Protein AF-0000000075861244 (afdb_homodimer)

Secondary structure (DSSP, 8-state):
--GGGGHHHHHHHHHHHHHHHHHHHHHHHH------------S----GGGS-HHHHHHHHHHHHHH-SPP---HHHHHHHHHHHHHHH-HHHHSB-BTTTS-TT-EEE-TTTSS-EEE--HHHHHHSBSS-TTTT--EEEEEEE--BGGGTT---HHHHHTSSEEEESSS---STT-HHHH-S--SEEE--HHHHHHHSGGGSS--HHHHHHGGGGTT-EEEE-TTSSTTHHHHHHHHHHHHHHTT---EEEEB-HHHHHHHHHHHHHTTPPSSPPPHHHHHHHHHHHHEEEEEEES---SSB-TTT--B--SBSS--PPPPTTS-HHHHHHHHHHHHHTTSSEEE-S--/--GGGGHHHHHHHHHHHHHHHHHHHHHHHH------------S----GGGS-HHHHHHHHHHHHHH-SPP---HHHHHHHHHHHHHHH-HHHHSB-BTTTS-TT-EEE-TTTSS-EEE--HHHHHHSBSS-TTTT--EEEEEEE--BGGGTT---HHHHHTSSEEEESSS---STT-HHHH-S--SEEE--HHHHHHHSGGGSS--HHHHHHGGGGTT-EEEE-TTSSTTHHHHHHHHHHHHHHTT---EEEEB-HHHHHHHHHHHHHTTPPSSPPPHHHHHHHHHHHHEEEEEEES---SSB-TTT--B--SBSS--PPPPTTS-HHHHHHHHHHHHHTTSSEEE-S--

Nearest PDB structures (foldseek):
  5bo7-assembly1_A  TM=9.183E-01  e=1.236E-29  Homo sapiens
  5bo6-assembly1_A  TM=9.224E-01  e=2.037E-29  Homo sapiens
  5bo9-assembly1_A  TM=9.259E-01  e=9.124E-29  Homo sapiens
  5bo8-assembly1_B  TM=9.223E-01  e=1.034E-28  Homo sapiens
  5bo9-assembly1_B  TM=9.201E-01  e=2.207E-27  Homo sapiens

Solvent-accessible surface area (backbone atoms only — not comparable to full-atom values): 38101 Å² total; per-residue (Å²): 143,79,75,77,74,64,65,67,61,56,56,56,54,53,56,59,54,48,57,55,47,53,58,54,50,59,65,60,57,72,69,64,68,73,69,74,63,71,75,67,79,63,81,78,63,65,75,76,72,79,52,62,66,71,54,51,57,55,46,50,54,50,47,62,64,58,66,54,85,84,56,79,29,66,67,56,26,51,53,52,32,49,52,48,35,72,67,34,34,45,55,72,29,38,46,43,17,37,79,82,45,42,68,71,39,76,46,51,20,54,73,73,66,70,53,70,43,72,35,40,68,74,58,35,68,66,35,30,77,60,56,89,44,55,86,52,78,41,60,34,27,24,38,38,48,53,13,19,70,33,55,87,14,46,26,4,67,66,45,54,66,38,78,37,27,38,39,54,54,70,66,83,37,64,95,80,34,32,55,26,63,12,66,68,43,46,31,32,28,45,53,50,64,52,36,45,71,75,40,59,40,46,62,55,57,44,42,71,62,55,59,64,46,58,71,36,47,65,14,36,36,39,26,59,29,40,35,45,81,74,23,35,64,42,39,48,26,51,47,26,50,40,67,58,40,89,56,61,51,41,67,40,36,45,20,38,68,26,51,51,33,45,51,54,52,39,41,74,74,67,44,75,90,69,60,75,45,71,66,55,53,50,48,54,47,42,46,56,40,20,73,37,36,36,39,34,23,76,59,83,60,58,42,39,82,86,79,54,46,83,42,46,56,24,59,79,44,64,64,80,73,70,81,72,41,60,52,64,62,54,46,52,51,52,51,49,35,28,70,51,14,44,34,45,72,50,84,63,70,91,142,78,77,76,74,65,65,67,62,57,56,56,53,54,56,58,54,49,57,55,48,53,58,54,49,59,65,60,56,74,68,60,69,73,70,73,63,72,76,66,80,63,79,77,65,64,75,76,70,77,51,62,67,72,54,52,57,54,47,50,52,50,46,61,65,58,66,54,85,83,56,78,28,67,67,53,26,53,53,50,32,50,53,49,35,71,68,35,34,46,55,72,30,38,47,43,17,37,79,80,47,43,69,72,39,73,45,51,20,55,73,73,65,69,55,70,44,72,35,40,68,74,60,36,68,65,37,31,77,62,56,90,45,55,87,53,77,41,59,32,28,27,40,37,48,53,13,19,71,32,54,88,12,46,27,4,66,66,45,55,66,35,80,37,28,37,38,54,54,69,65,85,38,63,93,79,34,34,55,25,64,13,67,69,44,46,30,32,28,44,54,52,65,52,38,44,72,75,40,60,41,45,62,55,60,45,44,71,61,54,59,65,47,59,70,37,47,66,14,36,34,40,24,59,28,40,34,44,82,74,24,35,63,43,40,47,26,51,46,26,48,39,65,56,39,90,56,62,50,40,68,39,35,44,20,38,68,25,53,51,34,45,51,54,53,39,42,74,73,66,45,74,92,68,60,76,45,70,65,56,52,49,48,54,46,42,46,56,39,22,74,37,38,36,39,35,23,76,59,86,59,56,44,40,82,85,79,55,46,81,42,47,56,25,59,77,44,66,64,80,74,71,81,71,40,62,52,64,63,55,46,52,51,51,51,49,35,28,69,52,15,45,33,44,72,50,84,64,71,90

Foldseek 3Di:
DPPDPPPVVVVVVVVVVVVVVVVVVVVPPDVCPVQPDPPDPDPVPPDPPVQPPVQLVVLVVLCVLQVDDFDADQVLQVVVLVVLCVQLVCQAFFFFACVVQPAQDWAAAQQVRPDIDGHHPVNSVQAHHDRPLHPFAAAEEEEEEFALLLAVQQCLVVRVVGPAYEYEALDDCDDPSNRRHHQEHAEYEHEQVCCVPPVVLLPPDLVVVLVSCVSHAQHEYEAQQRNDPSSVVSLVSNSVSNVVDPGNYRYTYTGSSSQVSVQVVVVVVVQDDARADPSLSVQSSCSNRYQAYEYHNQDCDQAQSPPGDGGARGSRHNDDDDPRDPSVSSVVVVSVCRSVNNYPYDRHHD/DPPPPPPVVVVVVVVVVVVVVVVVVVVPPDVCPVQPDPPDPDPPPPDPPVQPPVQLVVLVVLCVLQVDDFAADQVLQVVVLVVLCVQLVCLAFFFFACVVQPAQDWAAAQQVRPDIDGHHPVNSVQAHHDRPLHPFAAAEEEEEEFALLLAVQQCLVVQVVGPAYEYEALDDCDDPSNRRHHQEHAEYEHEQVCCVPPVVLLPPDLVVVLVSCVSHAQHEYEYQQRNDVSSVVSLVSNSVSNVVDVGNYRYIYTGSSSQVSVQVVVVVVPQDDARADPSLSVQSSCSNRYQAYEYHNQDCDQAQSPPGDGGARGSRHNDDDDPRDPSVSSVVVVSVCRSNNNYPYDRHHD

Structure (mmCIF, N/CA/C/O backbone):
data_AF-0000000075861244-model_v1
#
loop_
_entity.id
_entity.type
_entity.pdbx_description
1 polymer 'Alpha-2,8-sialyltransferase 8F-like'
#
loop_
_atom_site.group_PDB
_atom_site.id
_atom_site.type_symbol
_atom_site.label_atom_id
_atom_site.label_alt_id
_atom_site.label_comp_id
_atom_site.label_asym_id
_atom_site.label_entity_id
_atom_site.label_seq_id
_atom_site.pdbx_PDB_ins_code
_atom_site.Cartn_x
_atom_site.Cartn_y
_atom_site.Cartn_z
_atom_site.occupancy
_atom_site.B_iso_or_equiv
_atom_site.auth_seq_id
_atom_site.auth_comp_id
_atom_site.auth_asym_id
_atom_site.auth_atom_id
_atom_site.pdbx_PDB_model_num
ATOM 1 N N . MET A 1 1 ? 24.812 -3.09 -58.438 1 22.86 1 MET A N 1
ATOM 2 C CA . MET A 1 1 ? 23.391 -2.984 -58.156 1 22.86 1 MET A CA 1
ATOM 3 C C . MET A 1 1 ? 23.141 -2.82 -56.656 1 22.86 1 MET A C 1
ATOM 5 O O . MET A 1 1 ? 23.047 -3.809 -55.938 1 22.86 1 MET A O 1
ATOM 9 N N . GLY A 1 2 ? 23.797 -1.92 -55.938 1 27.52 2 GLY A N 1
ATOM 10 C CA . GLY A 1 2 ? 24.203 -1.68 -54.562 1 27.52 2 GLY A CA 1
ATOM 11 C C . GLY A 1 2 ? 23.109 -1.054 -53.719 1 27.52 2 GLY A C 1
ATOM 12 O O . GLY A 1 2 ? 23.266 -0.907 -52.5 1 27.52 2 GLY A O 1
ATOM 13 N N . ALA A 1 3 ? 22.156 -0.252 -54.219 1 30.7 3 ALA A N 1
ATOM 14 C CA . ALA A 1 3 ? 21.562 0.885 -53.5 1 30.7 3 ALA A CA 1
ATOM 15 C C . ALA A 1 3 ? 20.391 0.441 -52.625 1 30.7 3 ALA A C 1
ATOM 17 O O . ALA A 1 3 ? 19.688 1.274 -52.062 1 30.7 3 ALA A O 1
ATOM 18 N N . GLN A 1 4 ? 19.922 -0.752 -52.688 1 34.12 4 GLN A N 1
ATOM 19 C CA . GLN A 1 4 ? 18.531 -0.96 -52.281 1 34.12 4 GLN A CA 1
ATOM 20 C C . GLN A 1 4 ? 18.422 -0.972 -50.75 1 34.12 4 GLN A C 1
ATOM 22 O O . GLN A 1 4 ? 17.328 -1.201 -50.219 1 34.12 4 GLN A O 1
ATOM 27 N N . ASN A 1 5 ? 19.547 -0.921 -50.031 1 36.44 5 ASN A N 1
ATOM 28 C CA . ASN A 1 5 ? 19.406 -1.336 -48.656 1 36.44 5 ASN A CA 1
ATOM 29 C C . ASN A 1 5 ? 18.812 -0.223 -47.781 1 36.44 5 ASN A C 1
ATOM 31 O O . ASN A 1 5 ? 18.844 -0.302 -46.562 1 36.44 5 ASN A O 1
ATOM 35 N N . SER A 1 6 ? 18.562 1.011 -48.406 1 41.5 6 SER A N 1
ATOM 36 C CA . SER A 1 6 ? 18.391 2.146 -47.5 1 41.5 6 SER A CA 1
ATOM 37 C C . SER A 1 6 ? 16.984 2.166 -46.906 1 41.5 6 SER A C 1
ATOM 39 O O . SER A 1 6 ? 16.719 2.932 -46 1 41.5 6 SER A O 1
ATOM 41 N N . ASP A 1 7 ? 16.031 1.441 -47.562 1 42.25 7 ASP A N 1
ATOM 42 C CA . ASP A 1 7 ? 14.648 1.806 -47.25 1 42.25 7 ASP A CA 1
ATOM 43 C C . ASP A 1 7 ? 14.188 1.164 -45.938 1 42.25 7 ASP A C 1
ATOM 45 O O . ASP A 1 7 ? 13.117 1.495 -45.438 1 42.25 7 ASP A O 1
ATOM 49 N N . VAL A 1 8 ? 14.898 0.054 -45.562 1 45.5 8 VAL A N 1
ATOM 50 C CA . VAL A 1 8 ? 14.336 -0.701 -44.438 1 45.5 8 VAL A CA 1
ATOM 51 C C . VAL A 1 8 ? 14.57 0.054 -43.156 1 45.5 8 VAL A C 1
ATOM 53 O O . VAL A 1 8 ? 13.883 -0.185 -42.156 1 45.5 8 VAL A O 1
ATOM 56 N N . SER A 1 9 ? 15.617 0.979 -43.219 1 44.94 9 SER A N 1
ATOM 57 C CA . SER A 1 9 ? 15.961 1.619 -41.969 1 44.94 9 SER A CA 1
ATOM 58 C C . SER A 1 9 ? 14.898 2.625 -41.531 1 44.94 9 SER A C 1
ATOM 60 O O . SER A 1 9 ? 14.711 2.881 -40.344 1 44.94 9 SER A O 1
ATOM 62 N N . TRP A 1 10 ? 14.172 3.17 -42.562 1 45.12 10 TRP A N 1
ATOM 63 C CA . TRP A 1 10 ? 13.273 4.27 -42.219 1 45.12 10 TRP A CA 1
ATOM 64 C C . TRP A 1 10 ? 11.992 3.75 -41.594 1 45.12 10 TRP A C 1
ATOM 66 O O . TRP A 1 10 ? 11.367 4.438 -40.781 1 45.12 10 TRP A O 1
ATOM 76 N N . ILE A 1 11 ? 11.578 2.492 -41.938 1 44.25 11 ILE A N 1
ATOM 77 C CA . ILE A 1 11 ? 10.305 2.014 -41.438 1 44.25 11 ILE A CA 1
ATOM 78 C C . ILE A 1 11 ? 10.43 1.705 -39.938 1 44.25 11 ILE A C 1
ATOM 80 O O . ILE A 1 11 ? 9.484 1.925 -39.156 1 44.25 11 ILE A O 1
ATOM 84 N N . VAL A 1 12 ? 11.625 1.248 -39.531 1 45.59 12 VAL A N 1
ATOM 85 C CA . VAL A 1 12 ? 11.758 0.896 -38.125 1 45.59 12 VAL A CA 1
ATOM 86 C C . VAL A 1 12 ? 11.727 2.162 -37.281 1 45.59 12 VAL A C 1
ATOM 88 O O . VAL A 1 12 ? 11.18 2.16 -36.156 1 45.59 12 VAL A O 1
ATOM 91 N N . ILE A 1 13 ? 12.25 3.309 -37.812 1 43.75 13 ILE A N 1
ATOM 92 C CA . ILE A 1 13 ? 12.234 4.531 -37.031 1 43.75 13 ILE A CA 1
ATOM 93 C C . ILE A 1 13 ? 10.797 5.02 -36.844 1 43.75 13 ILE A C 1
ATOM 95 O O . ILE A 1 13 ? 10.398 5.441 -35.781 1 43.75 13 ILE A O 1
ATOM 99 N N . LEU A 1 14 ? 9.914 4.809 -37.875 1 41.72 14 LEU A N 1
ATOM 100 C CA . LEU A 1 14 ? 8.547 5.312 -37.75 1 41.72 14 LEU A CA 1
ATOM 101 C C . LEU A 1 14 ? 7.742 4.496 -36.75 1 41.72 14 LEU A C 1
ATOM 103 O O . LEU A 1 14 ? 6.93 5.043 -36 1 41.72 14 LEU A O 1
ATOM 107 N N . LEU A 1 15 ? 7.996 3.16 -36.656 1 41.03 15 LEU A N 1
ATOM 108 C CA . LEU A 1 15 ? 7.215 2.377 -35.688 1 41.03 15 LEU A CA 1
ATOM 109 C C . LEU A 1 15 ? 7.648 2.67 -34.25 1 41.03 15 LEU A C 1
ATOM 111 O O . LEU A 1 15 ? 6.824 2.676 -33.344 1 41.03 15 LEU A O 1
ATOM 115 N N . CYS A 1 16 ? 9.016 2.934 -34.031 1 40.69 16 CYS A N 1
ATOM 116 C CA . CYS A 1 16 ? 9.406 3.277 -32.656 1 40.69 16 CYS A CA 1
ATOM 117 C C . CYS A 1 16 ? 8.844 4.633 -32.281 1 40.69 16 CYS A C 1
ATOM 119 O O . CYS A 1 16 ? 8.57 4.875 -31.094 1 40.69 16 CYS A O 1
ATOM 121 N N . LEU A 1 17 ? 8.672 5.621 -33.219 1 41.72 17 LEU A N 1
ATOM 122 C CA . LEU A 1 17 ? 8.117 6.914 -32.844 1 41.72 17 LEU A CA 1
ATOM 123 C C . LEU A 1 17 ? 6.625 6.793 -32.562 1 41.72 17 LEU A C 1
ATOM 125 O O . LEU A 1 17 ? 6.078 7.594 -31.781 1 41.72 17 LEU A O 1
ATOM 129 N N . GLY A 1 18 ? 5.918 5.801 -33.188 1 38.47 18 GLY A N 1
ATOM 130 C CA . GLY A 1 18 ? 4.496 5.66 -32.906 1 38.47 18 GLY A CA 1
ATOM 131 C C . GLY A 1 18 ? 4.215 5.168 -31.484 1 38.47 18 GLY A C 1
ATOM 132 O O . GLY A 1 18 ? 3.207 5.547 -30.875 1 38.47 18 GLY A O 1
ATOM 133 N N . SER A 1 19 ? 5.023 4.18 -31.016 1 38.56 19 SER A N 1
ATOM 134 C CA . SER A 1 19 ? 4.727 3.693 -29.672 1 38.56 19 SER A CA 1
ATOM 135 C C . SER A 1 19 ? 5.004 4.766 -28.625 1 38.56 19 SER A C 1
ATOM 137 O O . SER A 1 19 ? 4.387 4.773 -27.562 1 38.56 19 SER A O 1
ATOM 139 N N . LEU A 1 20 ? 6.031 5.652 -28.891 1 38.78 20 LEU A N 1
ATOM 140 C CA . LEU A 1 20 ? 6.238 6.727 -27.922 1 38.78 20 LEU A CA 1
ATOM 141 C C . LEU A 1 20 ? 5.07 7.707 -27.938 1 38.78 20 LEU A C 1
ATOM 143 O O . LEU A 1 20 ? 4.684 8.234 -26.891 1 38.78 20 LEU A O 1
ATOM 147 N N . LEU A 1 21 ? 4.434 7.832 -29.141 1 38.09 21 LEU A N 1
ATOM 148 C CA . LEU A 1 21 ? 3.348 8.805 -29.172 1 38.09 21 LEU A CA 1
ATOM 149 C C . LEU A 1 21 ? 2.113 8.273 -28.453 1 38.09 21 LEU A C 1
ATOM 151 O O . LEU A 1 21 ? 1.392 9.031 -27.812 1 38.09 21 LEU A O 1
ATOM 155 N N . THR A 1 22 ? 1.857 6.949 -28.531 1 37.41 22 THR A N 1
ATOM 156 C CA . THR A 1 22 ? 0.646 6.5 -27.859 1 37.41 22 THR A CA 1
ATOM 157 C C . THR A 1 22 ? 0.812 6.574 -26.344 1 37.41 22 THR A C 1
ATOM 159 O O . THR A 1 22 ? -0.147 6.859 -25.609 1 37.41 22 THR A O 1
ATOM 162 N N . THR A 1 23 ? 2.053 6.281 -25.797 1 35.5 23 THR A N 1
ATOM 163 C CA . THR A 1 23 ? 2.178 6.395 -24.359 1 35.5 23 THR A CA 1
ATOM 164 C C . THR A 1 23 ? 2.061 7.848 -23.906 1 35.5 23 THR A C 1
ATOM 166 O O . THR A 1 23 ? 1.533 8.133 -22.844 1 35.5 23 THR A O 1
ATOM 169 N N . VAL A 1 24 ? 2.5 8.836 -24.797 1 36.5 24 VAL A N 1
ATOM 170 C CA . VAL A 1 24 ? 2.395 10.227 -24.375 1 36.5 24 VAL A CA 1
ATOM 171 C C . VAL A 1 24 ? 0.932 10.664 -24.391 1 36.5 24 VAL A C 1
ATOM 173 O O . VAL A 1 24 ? 0.492 11.414 -23.516 1 36.5 24 VAL A O 1
ATOM 176 N N . THR A 1 25 ? 0.108 10.102 -25.328 1 34.75 25 THR A N 1
ATOM 177 C CA . THR A 1 25 ? -1.255 10.617 -25.391 1 34.75 25 THR A CA 1
ATOM 178 C C . THR A 1 25 ? -2.076 10.125 -24.203 1 34.75 25 THR A C 1
ATOM 180 O O . THR A 1 25 ? -2.934 10.852 -23.703 1 34.75 25 THR A O 1
ATOM 183 N N . TRP A 1 26 ? -1.916 8.828 -23.797 1 33.44 26 TRP A N 1
ATOM 184 C CA . TRP A 1 26 ? -2.75 8.391 -22.688 1 33.44 26 TRP A CA 1
ATOM 185 C C . TRP A 1 26 ? -2.387 9.141 -21.406 1 33.44 26 TRP A C 1
ATOM 187 O O . TRP A 1 26 ? -3.25 9.398 -20.562 1 33.44 26 TRP A O 1
ATOM 197 N N . TYR A 1 27 ? -1.09 9.508 -21.25 1 33.66 27 TYR A N 1
ATOM 198 C CA . TYR A 1 27 ? -0.812 10.305 -20.047 1 33.66 27 TYR A CA 1
ATOM 199 C C . TYR A 1 27 ? -1.562 11.633 -20.094 1 33.66 27 TYR A C 1
ATOM 201 O O . TYR A 1 27 ? -1.837 12.227 -19.047 1 33.66 27 TYR A O 1
ATOM 209 N N . TRP A 1 28 ? -1.792 12.18 -21.344 1 34.31 28 TRP A N 1
ATOM 210 C CA . TRP A 1 28 ? -2.414 13.5 -21.375 1 34.31 28 TRP A CA 1
ATOM 211 C C . TRP A 1 28 ? -3.902 13.406 -21.047 1 34.31 28 TRP A C 1
ATOM 213 O O . TRP A 1 28 ? -4.523 14.398 -20.672 1 34.31 28 TRP A O 1
ATOM 223 N N . LEU A 1 29 ? -4.586 12.266 -21.453 1 31.56 29 LEU A N 1
ATOM 224 C CA . LEU A 1 29 ? -6.035 12.406 -21.344 1 31.56 29 LEU A CA 1
ATOM 225 C C . LEU A 1 29 ? -6.461 12.508 -19.875 1 31.56 29 LEU A C 1
ATOM 227 O O . LEU A 1 29 ? -7.391 13.25 -19.547 1 31.56 29 LEU A O 1
ATOM 231 N N . ASP A 1 30 ? -6.117 11.461 -19.078 1 32.75 30 ASP A N 1
ATOM 232 C CA . ASP A 1 30 ? -7.062 11.312 -17.969 1 32.75 30 ASP A CA 1
ATOM 233 C C . ASP A 1 30 ? -6.863 12.414 -16.922 1 32.75 30 ASP A C 1
ATOM 235 O O . ASP A 1 30 ? -7.664 12.555 -16 1 32.75 30 ASP A O 1
ATOM 239 N N . ASN A 1 31 ? -5.617 12.812 -16.797 1 32.56 31 ASN A N 1
ATOM 240 C CA . ASN A 1 31 ? -5.621 13.664 -15.617 1 32.56 31 ASN A CA 1
ATOM 241 C C . ASN A 1 31 ? -6.176 15.055 -15.93 1 32.56 31 ASN A C 1
ATOM 243 O O . ASN A 1 31 ? -5.418 15.969 -16.25 1 32.56 31 ASN A O 1
ATOM 247 N N . ASP A 1 32 ? -7.262 15.102 -16.688 1 31.7 32 ASP A N 1
ATOM 248 C CA . ASP A 1 32 ? -7.844 16.438 -16.719 1 31.7 32 ASP A CA 1
ATOM 249 C C . ASP A 1 32 ? -8.062 16.984 -15.32 1 31.7 32 ASP A C 1
ATOM 251 O O . ASP A 1 32 ? -9.062 16.672 -14.672 1 31.7 32 ASP A O 1
ATOM 255 N N . VAL A 1 33 ? -7.043 17.125 -14.555 1 33.72 33 VAL A N 1
ATOM 256 C CA . VAL A 1 33 ? -7.301 18 -13.414 1 33.72 33 VAL A CA 1
ATOM 257 C C . VAL A 1 33 ? -7.91 19.312 -13.898 1 33.72 33 VAL A C 1
ATOM 259 O O . VAL A 1 33 ? -7.25 20.094 -14.594 1 33.72 33 VAL A O 1
ATOM 262 N N . VAL A 1 34 ? -9.211 19.281 -14.211 1 35.19 34 VAL A N 1
ATOM 263 C CA . VAL A 1 34 ? -9.883 20.562 -14.422 1 35.19 34 VAL A CA 1
ATOM 264 C C . VAL A 1 34 ? -9.398 21.578 -13.391 1 35.19 34 VAL A C 1
ATOM 266 O O . VAL A 1 34 ? -9.508 21.344 -12.18 1 35.19 34 VAL A O 1
ATOM 269 N N . PHE A 1 35 ? -8.422 22.344 -13.789 1 34.94 35 PHE A N 1
ATOM 270 C CA . PHE A 1 35 ? -8.016 23.5 -12.992 1 34.94 35 PHE A CA 1
ATOM 271 C C . PHE A 1 35 ? -9.227 24.328 -12.594 1 34.94 35 PHE A C 1
ATOM 273 O O . PHE A 1 35 ? -10.07 24.656 -13.438 1 34.94 35 PHE A O 1
ATOM 280 N N . TYR A 1 36 ? -9.578 24.234 -11.406 1 41.47 36 TYR A N 1
ATOM 281 C CA . TYR A 1 36 ? -10.625 25.141 -10.961 1 41.47 36 TYR A CA 1
ATOM 282 C C . TYR A 1 36 ? -10.289 26.578 -11.328 1 41.47 36 TYR A C 1
ATOM 284 O O . TYR A 1 36 ? -9.258 27.109 -10.922 1 41.47 36 TYR A O 1
ATOM 292 N N . LYS A 1 37 ? -10.68 26.984 -12.461 1 39.84 37 LYS A N 1
ATOM 293 C CA . LYS A 1 37 ? -10.617 28.422 -12.703 1 39.84 37 LYS A CA 1
ATOM 294 C C . LYS A 1 37 ? -11.664 29.156 -11.875 1 39.84 37 LYS A C 1
ATOM 296 O O . LYS A 1 37 ? -12.859 28.906 -12.016 1 39.84 37 LYS A O 1
ATOM 301 N N . PRO A 1 38 ? -11.156 29.766 -10.953 1 40.5 38 PRO A N 1
ATOM 302 C CA . PRO A 1 38 ? -12.195 30.562 -10.305 1 40.5 38 PRO A CA 1
ATOM 303 C C . PRO A 1 38 ? -12.961 31.438 -11.289 1 40.5 38 PRO A C 1
ATOM 305 O O . PRO A 1 38 ? -12.414 31.859 -12.312 1 40.5 38 PRO A O 1
ATOM 308 N N . PRO A 1 39 ? -14.25 31.312 -11.516 1 39 39 PRO A N 1
ATOM 309 C CA . PRO A 1 39 ? -14.953 32.219 -12.422 1 39 39 PRO A CA 1
ATOM 310 C C . PRO A 1 39 ? -14.414 33.656 -12.359 1 39 39 PRO A C 1
ATOM 312 O O . PRO A 1 39 ? -14 34.094 -11.297 1 39 39 PRO A O 1
ATOM 315 N N . HIS A 1 40 ? -13.758 34.031 -13.453 1 37.97 40 HIS A N 1
ATOM 316 C CA . HIS A 1 40 ? -13.5 35.469 -13.508 1 37.97 40 HIS A CA 1
ATOM 317 C C . HIS A 1 40 ? -14.727 36.25 -13.094 1 37.97 40 HIS A C 1
ATOM 319 O O . HIS A 1 40 ? -15.859 35.844 -13.328 1 37.97 40 HIS A O 1
ATOM 325 N N . PRO A 1 41 ? -14.539 37.312 -12.328 1 35.22 41 PRO A N 1
ATOM 326 C CA . PRO A 1 41 ? -15.766 38.062 -12.078 1 35.22 41 PRO A CA 1
ATOM 327 C C . PRO A 1 41 ? -16.484 38.438 -13.367 1 35.22 41 PRO A C 1
ATOM 329 O O . PRO A 1 41 ? -15.883 39 -14.281 1 35.22 41 PRO A O 1
ATOM 332 N N . LYS A 1 42 ? -17.344 37.719 -13.977 1 37.56 42 LYS A N 1
ATOM 333 C CA . LYS A 1 42 ? -18.156 38.406 -14.984 1 37.56 42 LYS A CA 1
ATOM 334 C C . LYS A 1 42 ? -18.453 39.844 -14.586 1 37.56 42 LYS A C 1
ATOM 336 O O . LYS A 1 42 ? -18.641 40.125 -13.406 1 37.56 42 LYS A O 1
ATOM 341 N N . LYS A 1 43 ? -18.156 40.781 -15.438 1 37.91 43 LYS A N 1
ATOM 342 C CA . LYS A 1 43 ? -18.406 42.219 -15.328 1 37.91 43 LYS A CA 1
ATOM 343 C C . LYS A 1 43 ? -19.703 42.5 -14.562 1 37.91 43 LYS A C 1
ATOM 345 O O . LYS A 1 43 ? -19.938 43.625 -14.094 1 37.91 43 LYS A O 1
ATOM 350 N N . GLY A 1 44 ? -20.719 41.938 -15.133 1 33.06 44 GLY A N 1
ATOM 351 C CA . GLY A 1 44 ? -22 42.438 -14.625 1 33.06 44 GLY A CA 1
ATOM 352 C C . GLY A 1 44 ? -22.234 42.062 -13.172 1 33.06 44 GLY A C 1
ATOM 353 O O . GLY A 1 44 ? -22.688 40.969 -12.867 1 33.06 44 GLY A O 1
ATOM 354 N N . LEU A 1 45 ? -21.344 42.469 -12.375 1 36.88 45 LEU A N 1
ATOM 355 C CA . LEU A 1 45 ? -21.453 42.406 -10.922 1 36.88 45 LEU A CA 1
ATOM 356 C C . LEU A 1 45 ? -22.891 42.656 -10.469 1 36.88 45 LEU A C 1
ATOM 358 O O . LEU A 1 45 ? -23.453 43.719 -10.68 1 36.88 45 LEU A O 1
ATOM 362 N N . GLY A 1 46 ? -23.766 41.688 -10.641 1 34.94 46 GLY A N 1
ATOM 363 C CA . GLY A 1 46 ? -25 41.906 -9.922 1 34.94 46 GLY A CA 1
ATOM 364 C C . GLY A 1 46 ? -24.828 42.75 -8.688 1 34.94 46 GLY A C 1
ATOM 365 O O . GLY A 1 46 ? -23.703 43 -8.234 1 34.94 46 GLY A O 1
ATOM 366 N N . LYS A 1 47 ? -25.812 43.438 -8.234 1 37.5 47 LYS A N 1
ATOM 367 C CA . LYS A 1 47 ? -25.922 44.438 -7.156 1 37.5 47 LYS A CA 1
ATOM 368 C C . LYS A 1 47 ? -25.203 43.938 -5.898 1 37.5 47 LYS A C 1
ATOM 370 O O . LYS A 1 47 ? -25.531 42.906 -5.352 1 37.5 47 LYS A O 1
ATOM 375 N N . LEU A 1 48 ? -23.906 44.188 -5.738 1 40.19 48 LEU A N 1
ATOM 376 C CA . LEU A 1 48 ? -23.109 44.281 -4.516 1 40.19 48 LEU A CA 1
ATOM 377 C C . LEU A 1 48 ? -24.016 44.344 -3.287 1 40.19 48 LEU A C 1
ATOM 379 O O . LEU A 1 48 ? -23.547 44.156 -2.16 1 40.19 48 LEU A O 1
ATOM 383 N N . SER A 1 49 ? -25.141 44.812 -3.396 1 39.97 49 SER A N 1
ATOM 384 C CA . SER A 1 49 ? -26.031 45.188 -2.303 1 39.97 49 SER A CA 1
ATOM 385 C C . SER A 1 49 ? -26.453 43.969 -1.483 1 39.97 49 SER A C 1
ATOM 387 O O . SER A 1 49 ? -26.734 44.094 -0.289 1 39.97 49 SER A O 1
ATOM 389 N N . ASP A 1 50 ? -26.859 42.844 -2.15 1 42.44 50 ASP A N 1
ATOM 390 C CA . ASP A 1 50 ? -27.422 41.812 -1.314 1 42.44 50 ASP A CA 1
ATOM 391 C C . ASP A 1 50 ? -26.328 41.062 -0.537 1 42.44 50 ASP A C 1
ATOM 393 O O . ASP A 1 50 ? -26.547 39.938 -0.08 1 42.44 50 ASP A O 1
ATOM 397 N N . VAL A 1 51 ? -25.078 41.438 -0.605 1 45.03 51 VAL A N 1
ATOM 398 C CA . VAL A 1 51 ? -24.047 40.906 0.297 1 45.03 51 VAL A CA 1
ATOM 399 C C . VAL A 1 51 ? -24.578 40.906 1.729 1 45.03 51 VAL A C 1
ATOM 401 O O . VAL A 1 51 ? -25.25 41.844 2.15 1 45.03 51 VAL A O 1
ATOM 404 N N . CYS A 1 52 ? -24.375 39.781 2.475 1 50.97 52 CYS A N 1
ATOM 405 C CA . CYS A 1 52 ? -24.828 39.594 3.852 1 50.97 52 CYS A CA 1
ATOM 406 C C . CYS A 1 52 ? -24.516 40.844 4.684 1 50.97 52 CYS A C 1
ATOM 408 O O . CYS A 1 52 ? -23.344 41.156 4.914 1 50.97 52 CYS A O 1
ATOM 410 N N . LYS A 1 53 ? -25.344 41.844 4.703 1 53.34 53 LYS A N 1
ATOM 411 C CA . LYS A 1 53 ? -25.281 43.031 5.531 1 53.34 53 LYS A CA 1
ATOM 412 C C . LYS A 1 53 ? -24.547 42.75 6.844 1 53.34 53 LYS A C 1
ATOM 414 O O . LYS A 1 53 ? -23.703 43.562 7.277 1 53.34 53 LYS A O 1
ATOM 419 N N . GLY A 1 54 ? -24.875 41.625 7.457 1 60.53 54 GLY A N 1
ATOM 420 C CA . GLY A 1 54 ? -24.234 41.25 8.711 1 60.53 54 GLY A CA 1
ATOM 421 C C . GLY A 1 54 ? -22.75 40.938 8.555 1 60.53 54 GLY A C 1
ATOM 422 O O . GLY A 1 54 ? -21.938 41.344 9.398 1 60.53 54 GLY A O 1
ATOM 423 N N . CYS A 1 55 ? -22.328 40.562 7.418 1 73.38 55 CYS A N 1
ATOM 424 C CA . CYS A 1 55 ? -20.922 40.25 7.191 1 73.38 55 CYS A CA 1
ATOM 425 C C . CYS A 1 55 ? -20.094 41.5 6.969 1 73.38 55 CYS A C 1
ATOM 427 O O . CYS A 1 55 ? -18.953 41.594 7.43 1 73.38 55 CYS A O 1
ATOM 429 N N . ARG A 1 56 ? -20.688 42.531 6.477 1 81.88 56 ARG A N 1
ATOM 430 C CA . ARG A 1 56 ? -19.969 43.75 6.191 1 81.88 56 ARG A CA 1
ATOM 431 C C . ARG A 1 56 ? -19.547 44.469 7.48 1 81.88 56 ARG A C 1
ATOM 433 O O . ARG A 1 56 ? -18.422 44.938 7.594 1 81.88 56 ARG A O 1
ATOM 440 N N . LYS A 1 57 ? -20.453 44.469 8.383 1 85.38 57 LYS A N 1
ATOM 441 C CA . LYS A 1 57 ? -20.141 45.125 9.656 1 85.38 57 LYS A CA 1
ATOM 442 C C . LYS A 1 57 ? -18.969 44.438 10.352 1 85.38 57 LYS A C 1
ATOM 444 O O . LYS A 1 57 ? -18.078 45.094 10.891 1 85.38 57 LYS A O 1
ATOM 449 N N . VAL A 1 58 ? -18.969 43.188 10.32 1 87 58 VAL A N 1
ATOM 450 C CA . VAL A 1 58 ? -17.922 42.375 10.969 1 87 58 VAL A CA 1
ATOM 451 C C . VAL A 1 58 ? -16.594 42.625 10.273 1 87 58 VAL A C 1
ATOM 453 O O . VAL A 1 58 ? -15.57 42.844 10.93 1 87 58 VAL A O 1
ATOM 456 N N . ILE A 1 59 ? -16.609 42.625 9 1 91.12 59 ILE A N 1
ATOM 457 C CA . ILE A 1 59 ? -15.398 42.812 8.211 1 91.12 59 ILE A CA 1
ATOM 458 C C . ILE A 1 59 ? -14.852 44.219 8.43 1 91.12 59 ILE A C 1
ATOM 460 O O . ILE A 1 59 ? -13.641 44.406 8.562 1 91.12 59 ILE A O 1
ATOM 464 N N . ASP A 1 60 ? -15.75 45.156 8.523 1 90.12 60 ASP A N 1
ATOM 465 C CA . ASP A 1 60 ? -15.336 46.531 8.758 1 90.12 60 ASP A CA 1
ATOM 466 C C . ASP A 1 60 ? -14.641 46.688 10.109 1 90.12 60 ASP A C 1
ATOM 468 O O . ASP A 1 60 ? -13.648 47.406 10.234 1 90.12 60 ASP A O 1
ATOM 472 N N . LYS A 1 61 ? -15.133 46.031 11.039 1 89.06 61 LYS A N 1
ATOM 473 C CA . LYS A 1 61 ? -14.508 46.031 12.359 1 89.06 61 LYS A CA 1
ATOM 474 C C . LYS A 1 61 ? -13.117 45.438 12.312 1 89.06 61 LYS A C 1
ATOM 476 O O . LYS A 1 61 ? -12.195 45.938 12.969 1 89.06 61 LYS A O 1
ATOM 481 N N . VAL A 1 62 ? -12.984 44.344 11.602 1 92.25 62 VAL A N 1
ATOM 482 C CA . VAL A 1 62 ? -11.688 43.719 11.438 1 92.25 62 VAL A CA 1
ATOM 483 C C . VAL A 1 62 ? -10.719 44.688 10.766 1 92.25 62 VAL A C 1
ATOM 485 O O . VAL A 1 62 ? -9.578 44.844 11.219 1 92.25 62 VAL A O 1
ATOM 488 N N . LYS A 1 63 ? -11.195 45.344 9.742 1 91.12 63 LYS A N 1
ATOM 489 C CA . LYS A 1 63 ? -10.359 46.281 9.008 1 91.12 63 LYS A CA 1
ATOM 490 C C . LYS A 1 63 ? -9.891 47.406 9.914 1 91.12 63 LYS A C 1
ATOM 492 O O . LYS A 1 63 ? -8.75 47.875 9.805 1 91.12 63 LYS A O 1
ATOM 497 N N . GLU A 1 64 ? -10.766 47.844 10.68 1 90.62 64 GLU A N 1
ATOM 498 C CA . GLU A 1 64 ? -10.43 48.938 11.609 1 90.62 64 GLU A CA 1
ATOM 499 C C . GLU A 1 64 ? -9.297 48.531 12.547 1 90.62 64 GLU A C 1
ATOM 501 O O . GLU A 1 64 ? -8.375 49.312 12.789 1 90.62 64 GLU A O 1
ATOM 506 N N . ARG A 1 65 ? -9.383 47.375 13.031 1 89.69 65 ARG A N 1
ATOM 507 C CA . ARG A 1 65 ? -8.359 46.875 13.945 1 89.69 65 ARG A CA 1
ATOM 508 C C . ARG A 1 65 ? -7.059 46.562 13.195 1 89.69 65 ARG A C 1
ATOM 510 O O . ARG A 1 65 ? -5.973 46.75 13.75 1 89.69 65 ARG A O 1
ATOM 517 N N . TYR A 1 66 ? -7.188 46.219 11.945 1 92.94 66 TYR A N 1
ATOM 518 C CA . TYR A 1 66 ? -6.055 45.812 11.125 1 92.94 66 TYR A CA 1
ATOM 519 C C . TYR A 1 66 ? -5.352 47.031 10.523 1 92.94 66 TYR A C 1
ATOM 521 O O . TYR A 1 66 ? -4.168 46.969 10.18 1 92.94 66 TYR A O 1
ATOM 529 N N . SER A 1 67 ? -5.992 48.156 10.391 1 85.81 67 SER A N 1
ATOM 530 C CA . SER A 1 67 ? -5.559 49.312 9.602 1 85.81 67 SER A CA 1
ATOM 531 C C . SER A 1 67 ? -4.34 50 10.227 1 85.81 67 SER A C 1
ATOM 533 O O . SER A 1 67 ? -3.625 50.719 9.555 1 85.81 67 SER A O 1
ATOM 535 N N . GLN A 1 68 ? -4.02 49.656 11.383 1 88.06 68 GLN A N 1
ATOM 536 C CA . GLN A 1 68 ? -2.836 50.25 11.992 1 88.06 68 GLN A CA 1
ATOM 537 C C . GLN A 1 68 ? -1.56 49.656 11.406 1 88.06 68 GLN A C 1
ATOM 539 O O . GLN A 1 68 ? -1.517 48.469 11.078 1 88.06 68 GLN A O 1
ATOM 544 N N . THR A 1 69 ? -0.573 50.594 11.141 1 91.19 69 THR A N 1
ATOM 545 C CA . THR A 1 69 ? 0.713 50.094 10.672 1 91.19 69 THR A CA 1
ATOM 546 C C . THR A 1 69 ? 1.287 49.062 11.641 1 91.19 69 THR A C 1
ATOM 548 O O . THR A 1 69 ? 1.434 49.344 12.828 1 91.19 69 THR A O 1
ATOM 551 N N . TRP A 1 70 ? 1.594 47.969 11.078 1 95 70 TRP A N 1
ATOM 552 C CA . TRP A 1 70 ? 2.041 46.875 11.938 1 95 70 TRP A CA 1
ATOM 553 C C . TRP A 1 70 ? 3.508 47.062 12.32 1 95 70 TRP A C 1
ATOM 555 O O . TRP A 1 70 ? 4.34 47.406 11.477 1 95 70 TRP A O 1
ATOM 565 N N . LYS A 1 71 ? 3.791 46.875 13.586 1 95.5 71 LYS A N 1
ATOM 566 C CA . LYS A 1 71 ? 5.152 46.844 14.117 1 95.5 71 LYS A CA 1
ATOM 567 C C . LYS A 1 71 ? 5.293 45.719 15.172 1 95.5 71 LYS A C 1
ATOM 569 O O . LYS A 1 71 ? 4.406 45.531 16 1 95.5 71 LYS A O 1
ATOM 574 N N . LYS A 1 72 ? 6.375 45.062 15.023 1 97 72 LYS A N 1
ATOM 575 C CA . LYS A 1 72 ? 6.66 44.062 16.031 1 97 72 LYS A CA 1
ATOM 576 C C . LYS A 1 72 ? 6.859 44.719 17.406 1 97 72 LYS A C 1
ATOM 578 O O . LYS A 1 72 ? 7.574 45.719 17.531 1 97 72 LYS A O 1
ATOM 583 N N . GLN A 1 73 ? 6.16 44.188 18.359 1 97.62 73 GLN A N 1
ATOM 584 C CA . GLN A 1 73 ? 6.398 44.562 19.75 1 97.62 73 GLN A CA 1
ATOM 585 C C . GLN A 1 73 ? 7.23 43.5 20.469 1 97.62 73 GLN A C 1
ATOM 587 O O . GLN A 1 73 ? 6.688 42.531 21 1 97.62 73 GLN A O 1
ATOM 592 N N . GLU A 1 74 ? 8.5 43.75 20.531 1 97.25 74 GLU A N 1
ATOM 593 C CA . GLU A 1 74 ? 9.469 42.781 20.984 1 97.25 74 GLU A CA 1
ATOM 594 C C . GLU A 1 74 ? 9.133 42.25 22.375 1 97.25 74 GLU A C 1
ATOM 596 O O . GLU A 1 74 ? 9.172 41.031 22.625 1 97.25 74 GLU A O 1
ATOM 601 N N . GLU A 1 75 ? 8.797 43.125 23.234 1 97.31 75 GLU A N 1
ATOM 602 C CA . GLU A 1 75 ? 8.516 42.75 24.609 1 97.31 75 GLU A CA 1
ATOM 603 C C . GLU A 1 75 ? 7.254 41.875 24.688 1 97.31 75 GLU A C 1
ATOM 605 O O . GLU A 1 75 ? 7.246 40.844 25.375 1 97.31 75 GLU A O 1
ATOM 610 N N . ASN A 1 76 ? 6.172 42.312 24 1 97.31 76 ASN A N 1
ATOM 611 C CA . ASN A 1 76 ? 4.934 41.531 23.953 1 97.31 76 ASN A CA 1
ATOM 612 C C . ASN A 1 76 ? 5.156 40.156 23.344 1 97.31 76 ASN A C 1
ATOM 614 O O . ASN A 1 76 ? 4.648 39.156 23.859 1 97.31 76 ASN A O 1
ATOM 618 N N . SER A 1 77 ? 5.914 40.188 22.344 1 97.62 77 SER A N 1
ATOM 619 C CA . SER A 1 77 ? 6.199 38.938 21.625 1 97.62 77 SER A CA 1
ATOM 620 C C . SER A 1 77 ? 6.992 37.969 22.5 1 97.62 77 SER A C 1
ATOM 622 O O . SER A 1 77 ? 6.629 36.781 22.625 1 97.62 77 SER A O 1
ATOM 624 N N . LEU A 1 78 ? 8.023 38.469 23.109 1 96.81 78 LEU A N 1
ATOM 625 C CA . LEU A 1 78 ? 8.859 37.625 23.953 1 96.81 78 LEU A CA 1
ATOM 626 C C . LEU A 1 78 ? 8.062 37.062 25.125 1 96.81 78 LEU A C 1
ATOM 628 O O . LEU A 1 78 ? 8.195 35.875 25.453 1 96.81 78 LEU A O 1
ATOM 632 N N . LYS A 1 79 ? 7.281 37.906 25.734 1 97.62 79 LYS A N 1
ATOM 633 C CA . LYS A 1 79 ? 6.48 37.469 26.891 1 97.62 79 LYS A CA 1
ATOM 634 C C . LYS A 1 79 ? 5.48 36.406 26.5 1 97.62 79 LYS A C 1
ATOM 636 O O . LYS A 1 79 ? 5.348 35.375 27.188 1 97.62 79 LYS A O 1
ATOM 641 N N . PHE A 1 80 ? 4.797 36.656 25.469 1 98.06 80 PHE A N 1
ATOM 642 C CA . PHE A 1 80 ? 3.789 35.688 25.031 1 98.06 80 PHE A CA 1
ATOM 643 C C . PHE A 1 80 ? 4.43 34.344 24.672 1 98.06 80 PHE A C 1
ATOM 645 O O . PHE A 1 80 ? 3.947 33.312 25.078 1 98.06 80 PHE A O 1
ATOM 652 N N . ARG A 1 81 ? 5.434 34.375 23.906 1 97.12 81 ARG A N 1
ATOM 653 C CA . ARG A 1 81 ? 6.113 33.188 23.438 1 97.12 81 ARG A CA 1
ATOM 654 C C . ARG A 1 81 ? 6.695 32.406 24.609 1 97.12 81 ARG A C 1
ATOM 656 O O . ARG A 1 81 ? 6.656 31.156 24.609 1 97.12 81 ARG A O 1
ATOM 663 N N . SER A 1 82 ? 7.207 33.094 25.531 1 96.56 82 SER A N 1
ATOM 664 C CA . SER A 1 82 ? 7.766 32.438 26.703 1 96.56 82 SER A CA 1
ATOM 665 C C . SER A 1 82 ? 6.688 31.688 27.484 1 96.56 82 SER A C 1
ATOM 667 O O . SER A 1 82 ? 6.914 30.562 27.953 1 96.56 82 SER A O 1
ATOM 669 N N . ARG A 1 83 ? 5.543 32.312 27.625 1 97.5 83 ARG A N 1
ATOM 670 C CA . ARG A 1 83 ? 4.43 31.656 28.312 1 97.5 83 ARG A CA 1
ATOM 671 C C . ARG A 1 83 ? 3.971 30.422 27.547 1 97.5 83 ARG A C 1
ATOM 673 O O . ARG A 1 83 ? 3.734 29.359 28.141 1 97.5 83 ARG A O 1
ATOM 680 N N . LEU A 1 84 ? 3.865 30.547 26.297 1 97.75 84 LEU A N 1
ATOM 681 C CA . LEU A 1 84 ? 3.449 29.438 25.453 1 97.75 84 LEU A CA 1
ATOM 682 C C . LEU A 1 84 ? 4.445 28.297 25.531 1 97.75 84 LEU A C 1
ATOM 684 O O . LEU A 1 84 ? 4.059 27.141 25.734 1 97.75 84 LEU A O 1
ATOM 688 N N . ARG A 1 85 ? 5.699 28.594 25.406 1 95.06 85 ARG A N 1
ATOM 689 C CA . ARG A 1 85 ? 6.758 27.594 25.484 1 95.06 85 ARG A CA 1
ATOM 690 C C . ARG A 1 85 ? 6.777 26.906 26.859 1 95.06 85 ARG A C 1
ATOM 692 O O . ARG A 1 85 ? 6.977 25.703 26.953 1 95.06 85 ARG A O 1
ATOM 699 N N . GLY A 1 86 ? 6.633 27.688 27.797 1 96.12 86 GLY A N 1
ATOM 700 C CA . GLY A 1 86 ? 6.66 27.156 29.156 1 96.12 86 GLY A CA 1
ATOM 701 C C . GLY A 1 86 ? 5.531 26.188 29.438 1 96.12 86 GLY A C 1
ATOM 702 O O . GLY A 1 86 ? 5.723 25.188 30.125 1 96.12 86 GLY A O 1
ATOM 703 N N . GLN A 1 87 ? 4.422 26.438 28.891 1 97.19 87 GLN A N 1
ATOM 704 C CA . GLN A 1 87 ? 3.24 25.641 29.219 1 97.19 87 GLN A CA 1
ATOM 705 C C . GLN A 1 87 ? 3.072 24.469 28.25 1 97.19 87 GLN A C 1
ATOM 707 O O . GLN A 1 87 ? 2.602 23.406 28.625 1 97.19 87 GLN A O 1
ATOM 712 N N . CYS A 1 88 ? 3.396 24.672 26.984 1 96.94 88 CYS A N 1
ATOM 713 C CA . CYS A 1 88 ? 3.074 23.672 25.984 1 96.94 88 CYS A CA 1
ATOM 714 C C . CYS A 1 88 ? 4.32 22.906 25.547 1 96.94 88 CYS A C 1
ATOM 716 O O . CYS A 1 88 ? 4.234 21.75 25.156 1 96.94 88 CYS A O 1
ATOM 718 N N . ASN A 1 89 ? 5.488 23.516 25.531 1 93.56 89 ASN A N 1
ATOM 719 C CA . ASN A 1 89 ? 6.781 22.906 25.25 1 93.56 89 ASN A CA 1
ATOM 720 C C . ASN A 1 89 ? 6.773 22.203 23.891 1 93.56 89 ASN A C 1
ATOM 722 O O . ASN A 1 89 ? 7.09 21.016 23.797 1 93.56 89 ASN A O 1
ATOM 726 N N . GLY A 1 90 ? 6.492 22.938 22.891 1 93.69 90 GLY A N 1
ATOM 727 C CA . GLY A 1 90 ? 6.375 22.375 21.547 1 93.69 90 GLY A CA 1
ATOM 728 C C . GLY A 1 90 ? 7.664 21.766 21.047 1 93.69 90 GLY A C 1
ATOM 729 O O . GLY A 1 90 ? 7.641 20.75 20.344 1 93.69 90 GLY A O 1
ATOM 730 N N . SER A 1 91 ? 8.828 22.234 21.391 1 89.75 91 SER A N 1
ATOM 731 C CA . SER A 1 91 ? 10.117 21.766 20.906 1 89.75 91 SER A CA 1
ATOM 732 C C . SER A 1 91 ? 10.367 20.312 21.344 1 89.75 91 SER A C 1
ATOM 734 O O . SER A 1 91 ? 11.062 19.562 20.656 1 89.75 91 SER A O 1
ATOM 736 N N . ASP A 1 92 ? 9.68 19.906 22.406 1 90.88 92 ASP A N 1
ATOM 737 C CA . ASP A 1 92 ? 9.914 18.562 22.906 1 90.88 92 ASP A CA 1
ATOM 738 C C . ASP A 1 92 ? 8.656 17.703 22.781 1 90.88 92 ASP A C 1
ATOM 740 O O . ASP A 1 92 ? 8.734 16.469 22.75 1 90.88 92 ASP A O 1
ATOM 744 N N . MET A 1 93 ? 7.582 18.453 22.625 1 94.62 93 MET A N 1
ATOM 745 C CA . MET A 1 93 ? 6.355 17.688 22.828 1 94.62 93 MET A CA 1
ATOM 746 C C . MET A 1 93 ? 5.469 17.734 21.594 1 94.62 93 MET A C 1
ATOM 748 O O . MET A 1 93 ? 4.5 16.984 21.484 1 94.62 93 MET A O 1
ATOM 752 N N . ALA A 1 94 ? 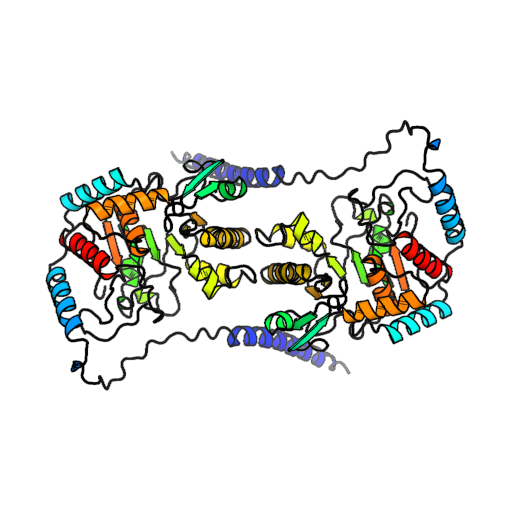5.777 18.531 20.656 1 97.06 94 ALA A N 1
ATOM 753 C CA . ALA A 1 94 ? 4.836 18.734 19.562 1 97.06 94 ALA A CA 1
ATOM 754 C C . ALA A 1 94 ? 4.742 17.484 18.688 1 97.06 94 ALA A C 1
ATOM 756 O O . ALA A 1 94 ? 3.693 17.188 18.109 1 97.06 94 ALA A O 1
ATOM 757 N N . ILE A 1 95 ? 5.887 16.766 18.625 1 97.69 95 ILE A N 1
ATOM 758 C CA . ILE A 1 95 ? 5.996 15.602 17.75 1 97.69 95 ILE A CA 1
ATOM 759 C C . ILE A 1 95 ? 6.211 14.352 18.594 1 97.69 95 ILE A C 1
ATOM 761 O O . ILE A 1 95 ? 6.984 14.359 19.562 1 97.69 95 ILE A O 1
ATOM 765 N N . VAL A 1 96 ? 5.461 13.32 18.234 1 98.06 96 VAL A N 1
ATOM 766 C CA . VAL A 1 96 ? 5.691 12.023 18.891 1 98.06 96 VAL A CA 1
ATOM 767 C C . VAL A 1 96 ? 7.07 11.5 18.5 1 98.06 96 VAL A C 1
ATOM 769 O O . VAL A 1 96 ? 7.43 11.477 17.312 1 98.06 96 VAL A O 1
ATOM 772 N N . THR A 1 97 ? 7.902 11.172 19.438 1 97.5 97 THR A N 1
ATOM 773 C CA . THR A 1 97 ? 9.211 10.555 19.234 1 97.5 97 THR A CA 1
ATOM 774 C C . THR A 1 97 ? 9.344 9.273 20.047 1 97.5 97 THR A C 1
ATOM 776 O O . THR A 1 97 ? 8.531 9.008 20.938 1 97.5 97 THR A O 1
ATOM 779 N N . GLN A 1 98 ? 10.305 8.523 19.703 1 97.25 98 GLN A N 1
ATOM 780 C CA . GLN A 1 98 ? 10.57 7.32 20.484 1 97.25 98 GLN A CA 1
ATOM 781 C C . GLN A 1 98 ? 10.961 7.668 21.922 1 97.25 98 GLN A C 1
ATOM 783 O O . GLN A 1 98 ? 10.664 6.91 22.844 1 97.25 98 GLN A O 1
ATOM 788 N N . ALA A 1 99 ? 11.531 8.773 22.109 1 95.12 99 ALA A N 1
ATOM 789 C CA . ALA A 1 99 ? 11.961 9.211 23.438 1 95.12 99 ALA A CA 1
ATOM 790 C C . ALA A 1 99 ? 10.766 9.602 24.312 1 95.12 99 ALA A C 1
ATOM 792 O O . ALA A 1 99 ? 10.695 9.234 25.484 1 95.12 99 ALA A O 1
ATOM 793 N N . ASN A 1 100 ? 9.773 10.25 23.734 1 95.38 100 ASN A N 1
ATOM 794 C CA . ASN A 1 100 ? 8.695 10.766 24.562 1 95.38 100 ASN A CA 1
ATOM 795 C C . ASN A 1 100 ? 7.488 9.836 24.562 1 95.38 100 ASN A C 1
ATOM 797 O O . ASN A 1 100 ? 6.523 10.062 25.297 1 95.38 100 ASN A O 1
ATOM 801 N N . THR A 1 101 ? 7.523 8.82 23.766 1 97.19 101 THR A N 1
ATOM 802 C CA . THR A 1 101 ? 6.434 7.855 23.672 1 97.19 101 THR A CA 1
ATOM 803 C C . THR A 1 101 ? 6.984 6.434 23.562 1 97.19 101 THR A C 1
ATOM 805 O O . THR A 1 101 ? 6.941 5.832 22.484 1 97.19 101 THR A O 1
ATOM 808 N N . PRO A 1 102 ? 7.457 5.875 24.641 1 96.94 102 PRO A N 1
ATOM 809 C CA . PRO A 1 102 ? 8.102 4.562 24.594 1 96.94 102 PRO A CA 1
ATOM 810 C C . PRO A 1 102 ? 7.109 3.42 24.406 1 96.94 102 PRO A C 1
ATOM 812 O O . PRO A 1 102 ? 5.902 3.607 24.594 1 96.94 102 PRO A O 1
ATOM 815 N N . ILE A 1 103 ? 7.617 2.326 24.109 1 97.44 103 ILE A N 1
ATOM 816 C CA . ILE A 1 103 ? 6.82 1.114 23.953 1 97.44 103 ILE A CA 1
ATOM 817 C C . ILE A 1 103 ? 6.066 0.817 25.25 1 97.44 103 ILE A C 1
ATOM 819 O O . ILE A 1 103 ? 6.621 0.939 26.344 1 97.44 103 ILE A O 1
ATOM 823 N N . GLY A 1 104 ? 4.766 0.438 25.078 1 97.44 104 GLY A N 1
ATOM 824 C CA . GLY A 1 104 ? 3.955 0.07 26.234 1 97.44 104 GLY A CA 1
ATOM 825 C C . GLY A 1 104 ? 3.209 1.244 26.844 1 97.44 104 GLY A C 1
ATOM 826 O O . GLY A 1 104 ? 2.258 1.057 27.594 1 97.44 104 GLY A O 1
ATOM 827 N N . SER A 1 105 ? 3.664 2.451 26.5 1 97.25 105 SER A N 1
ATOM 828 C CA . SER A 1 105 ? 2.938 3.621 26.984 1 97.25 105 SER A CA 1
ATOM 829 C C . SER A 1 105 ? 1.582 3.754 26.312 1 97.25 105 SER A C 1
ATOM 831 O O . SER A 1 105 ? 1.266 2.992 25.391 1 97.25 105 SER A O 1
ATOM 833 N N . GLU A 1 106 ? 0.832 4.672 26.859 1 97.19 106 GLU A N 1
ATOM 834 C CA . GLU A 1 106 ? -0.506 4.879 26.312 1 97.19 106 GLU A CA 1
ATOM 835 C C . GLU A 1 106 ? -0.668 6.297 25.766 1 97.19 106 GLU A C 1
ATOM 837 O O . GLU A 1 106 ? -0.222 7.262 26.391 1 97.19 106 GLU A O 1
ATOM 842 N N . LEU A 1 107 ? -1.258 6.352 24.641 1 97.19 107 LEU A N 1
ATOM 843 C CA . LEU A 1 107 ? -1.676 7.617 24.047 1 97.19 107 LEU A CA 1
ATOM 844 C C . LEU A 1 107 ? -3.186 7.797 24.156 1 97.19 107 LEU A C 1
ATOM 846 O O . LEU A 1 107 ? -3.943 6.84 23.969 1 97.19 107 LEU A O 1
ATOM 850 N N . VAL A 1 108 ? -3.566 8.953 24.5 1 96.5 108 VAL A N 1
ATOM 851 C CA . VAL A 1 108 ? -4.992 9.273 24.531 1 96.5 108 VAL A CA 1
ATOM 852 C C . VAL A 1 108 ? -5.375 10.062 23.281 1 96.5 108 VAL A C 1
ATOM 854 O O . VAL A 1 108 ? -4.758 11.078 22.969 1 96.5 108 VAL A O 1
ATOM 857 N N . TYR A 1 109 ? -6.344 9.531 22.562 1 95.69 109 TYR A N 1
ATOM 858 C CA . TYR A 1 109 ? -6.82 10.25 21.391 1 95.69 109 TYR A CA 1
ATOM 859 C C . TYR A 1 109 ? -7.371 11.617 21.781 1 95.69 109 TYR A C 1
ATOM 861 O O . TYR A 1 109 ? -8.227 11.727 22.656 1 95.69 109 TYR A O 1
ATOM 869 N N . ASP A 1 110 ? -6.98 12.656 21.109 1 92.12 110 ASP A N 1
ATOM 870 C CA . ASP A 1 110 ? -7.227 14.016 21.578 1 92.12 110 ASP A CA 1
ATOM 871 C C . ASP A 1 110 ? -8.672 14.438 21.328 1 92.12 110 ASP A C 1
ATOM 873 O O . ASP A 1 110 ? -9.227 15.25 22.062 1 92.12 110 ASP A O 1
ATOM 877 N N . ALA A 1 111 ? -9.289 13.922 20.281 1 87.94 111 ALA A N 1
ATOM 878 C CA . ALA A 1 111 ? -10.648 14.352 19.922 1 87.94 111 ALA A CA 1
ATOM 879 C C . ALA A 1 111 ? -11.672 13.734 20.875 1 87.94 111 ALA A C 1
ATOM 881 O O . ALA A 1 111 ? -12.688 14.367 21.188 1 87.94 111 ALA A O 1
ATOM 882 N N . THR A 1 112 ? -11.406 12.531 21.297 1 87.25 112 THR A N 1
ATOM 883 C CA . THR A 1 112 ? -12.336 11.867 22.203 1 87.25 112 THR A CA 1
ATOM 884 C C . THR A 1 112 ? -11.969 12.156 23.656 1 87.25 112 THR A C 1
ATOM 886 O O . THR A 1 112 ? -12.844 12.375 24.5 1 87.25 112 THR A O 1
ATOM 889 N N . GLY A 1 113 ? -10.797 12.07 24 1 88.38 113 GLY A N 1
ATOM 890 C CA . GLY A 1 113 ? -10.297 12.438 25.312 1 88.38 113 GLY A CA 1
ATOM 891 C C . GLY A 1 113 ? -10.25 11.273 26.281 1 88.38 113 GLY A C 1
ATOM 892 O O . GLY A 1 113 ? -9.773 11.414 27.406 1 88.38 113 GLY A O 1
ATOM 893 N N . TRP A 1 114 ? -10.727 10.141 25.844 1 90.19 114 TRP A N 1
ATOM 894 C CA . TRP A 1 114 ? -10.758 9.047 26.797 1 90.19 114 TRP A CA 1
ATOM 895 C C . TRP A 1 114 ? -10.266 7.746 26.156 1 90.19 114 TRP A C 1
ATOM 897 O O . TRP A 1 114 ? -9.812 6.836 26.859 1 90.19 114 TRP A O 1
ATOM 907 N N . LYS A 1 115 ? -10.484 7.645 24.906 1 95 115 LYS A N 1
ATOM 908 C CA . LYS A 1 115 ? -10.047 6.422 24.234 1 95 115 LYS A CA 1
ATOM 909 C C . LYS A 1 115 ? -8.523 6.344 24.172 1 95 115 LYS A C 1
ATOM 911 O O . LYS A 1 115 ? -7.863 7.316 23.797 1 95 115 LYS A O 1
ATOM 916 N N . LYS A 1 116 ? -8.023 5.195 24.5 1 97 116 LYS A N 1
ATOM 917 C CA . LYS A 1 116 ? -6.574 5.047 24.625 1 97 116 LYS A CA 1
ATOM 918 C C . LYS A 1 116 ? -6.031 4.07 23.578 1 97 116 LYS A C 1
ATOM 920 O O . LYS A 1 116 ? -6.762 3.199 23.094 1 97 116 LYS A O 1
ATOM 925 N N . LEU A 1 117 ? -4.785 4.273 23.25 1 97.62 117 LEU A N 1
ATOM 926 C CA . LEU A 1 117 ? -4.02 3.404 22.359 1 97.62 117 LEU A CA 1
ATOM 927 C C . LEU A 1 117 ? -2.713 2.977 23.016 1 97.62 117 LEU A C 1
ATOM 929 O O . LEU A 1 117 ? -1.906 3.822 23.406 1 97.62 117 LEU A O 1
ATOM 933 N N . LYS A 1 118 ? -2.592 1.739 23.141 1 97.75 118 LYS A N 1
ATOM 934 C CA . LYS A 1 118 ? -1.322 1.226 23.656 1 97.75 118 LYS A CA 1
ATOM 935 C C . LYS A 1 118 ? -0.259 1.219 22.562 1 97.75 118 LYS A C 1
ATOM 937 O O . LYS A 1 118 ? -0.506 0.745 21.453 1 97.75 118 LYS A O 1
ATOM 942 N N . VAL A 1 119 ? 0.932 1.737 22.875 1 98.12 119 VAL A N 1
ATOM 943 C CA . VAL A 1 119 ? 2.01 1.834 21.891 1 98.12 119 VAL A CA 1
ATOM 944 C C . VAL A 1 119 ? 2.678 0.471 21.719 1 98.12 119 VAL A C 1
ATOM 946 O O . VAL A 1 119 ? 3.381 0.001 22.625 1 98.12 119 VAL A O 1
ATOM 949 N N . THR A 1 120 ? 2.447 -0.094 20.578 1 96.75 120 THR A N 1
ATOM 950 C CA . THR A 1 120 ? 3.068 -1.365 20.234 1 96.75 120 THR A CA 1
ATOM 951 C C . THR A 1 120 ? 4.469 -1.145 19.656 1 96.75 120 THR A C 1
ATOM 953 O O . THR A 1 120 ? 4.859 -0.009 19.391 1 96.75 120 THR A O 1
ATOM 956 N N . ARG A 1 121 ? 5.184 -2.229 19.531 1 96.31 121 ARG A N 1
ATOM 957 C CA . ARG A 1 121 ? 6.508 -2.162 18.922 1 96.31 121 ARG A CA 1
ATOM 958 C C . ARG A 1 121 ? 6.43 -1.642 17.484 1 96.31 121 ARG A C 1
ATOM 960 O O . ARG A 1 121 ? 7.277 -0.854 17.062 1 96.31 121 ARG A O 1
ATOM 967 N N . GLU A 1 122 ? 5.445 -2.057 16.734 1 93.81 122 GLU A N 1
ATOM 968 C CA . GLU A 1 122 ? 5.266 -1.633 15.344 1 93.81 122 GLU A CA 1
ATOM 969 C C . GLU A 1 122 ? 5.035 -0.127 15.25 1 93.81 122 GLU A C 1
ATOM 971 O O . GLU A 1 122 ? 5.625 0.545 14.406 1 93.81 122 GLU A O 1
ATOM 976 N N . LEU A 1 123 ? 4.219 0.349 16.109 1 96.38 123 LEU A N 1
ATOM 977 C CA . LEU A 1 123 ? 3.939 1.78 16.141 1 96.38 123 LEU A CA 1
ATOM 978 C C . LEU A 1 123 ? 5.176 2.566 16.578 1 96.38 123 LEU A C 1
ATOM 980 O O . LEU A 1 123 ? 5.52 3.572 15.953 1 96.38 123 LEU A O 1
ATOM 984 N N . PHE A 1 124 ? 5.848 2.064 17.609 1 97.56 124 PHE A N 1
ATOM 985 C CA . PHE A 1 124 ? 7.055 2.674 18.156 1 97.56 124 PHE A CA 1
ATOM 986 C C . PHE A 1 124 ? 8.117 2.812 17.062 1 97.56 124 PHE A C 1
ATOM 988 O O . PHE A 1 124 ? 8.812 3.83 17 1 97.56 124 PHE A O 1
ATOM 995 N N . ASN A 1 125 ? 8.164 1.843 16.188 1 95.69 125 ASN A N 1
ATOM 996 C CA . ASN A 1 125 ? 9.211 1.785 15.172 1 95.69 125 ASN A CA 1
ATOM 997 C C . ASN A 1 125 ? 9.031 2.877 14.117 1 95.69 125 ASN A C 1
ATOM 999 O O . ASN A 1 125 ? 9.984 3.232 13.422 1 95.69 125 ASN A O 1
ATOM 1003 N N . ILE A 1 126 ? 7.832 3.439 14 1 95.94 126 ILE A N 1
ATOM 1004 C CA . ILE A 1 126 ? 7.645 4.449 12.969 1 95.94 126 ILE A CA 1
ATOM 1005 C C . ILE A 1 126 ? 7.695 5.844 13.586 1 95.94 126 ILE A C 1
ATOM 1007 O O . ILE A 1 126 ? 7.617 6.848 12.875 1 95.94 126 ILE A O 1
ATOM 1011 N N . PHE A 1 127 ? 7.875 5.961 14.852 1 97.88 127 PHE A N 1
ATOM 1012 C CA . PHE A 1 127 ? 8.07 7.254 15.5 1 97.88 127 PHE A CA 1
ATOM 1013 C C . PHE A 1 127 ? 9.445 7.828 15.164 1 97.88 127 PHE A C 1
ATOM 1015 O O . PHE A 1 127 ? 10.398 7.078 14.969 1 97.88 127 PHE A O 1
ATOM 1022 N N . ALA A 1 128 ? 9.461 9.148 15.148 1 96.5 128 ALA A N 1
ATOM 1023 C CA . ALA A 1 128 ? 10.742 9.82 14.93 1 96.5 128 ALA A CA 1
ATOM 1024 C C . ALA A 1 128 ? 11.727 9.5 16.062 1 96.5 128 ALA A C 1
ATOM 1026 O O . ALA A 1 128 ? 11.336 9.43 17.234 1 96.5 128 ALA A O 1
ATOM 1027 N N . LYS A 1 129 ? 12.945 9.289 15.734 1 93.81 129 LYS A N 1
ATOM 1028 C CA . LYS A 1 129 ? 13.969 9.031 16.734 1 93.81 129 LYS A CA 1
ATOM 1029 C C . LYS A 1 129 ? 14.32 10.305 17.5 1 93.81 129 LYS A C 1
ATOM 1031 O O . LYS A 1 129 ? 14.484 10.273 18.734 1 93.81 129 LYS A O 1
ATOM 1036 N N . GLU A 1 130 ? 14.406 11.336 16.703 1 90.25 130 GLU A N 1
ATOM 1037 C CA . GLU A 1 130 ? 14.695 12.641 17.281 1 90.25 130 GLU A CA 1
ATOM 1038 C C . GLU A 1 130 ? 13.617 13.664 16.922 1 90.25 130 GLU A C 1
ATOM 1040 O O . GLU A 1 130 ? 13.023 13.586 15.844 1 90.25 130 GLU A O 1
ATOM 1045 N N . HIS A 1 131 ? 13.484 14.523 17.922 1 88.12 131 HIS A N 1
ATOM 1046 C CA . HIS A 1 131 ? 12.516 15.578 17.656 1 88.12 131 HIS A CA 1
ATOM 1047 C C . HIS A 1 131 ? 13.031 16.531 16.594 1 88.12 131 HIS A C 1
ATOM 1049 O O . HIS A 1 131 ? 14.133 17.078 16.719 1 88.12 131 HIS A O 1
ATOM 1055 N N . PRO A 1 132 ? 12.234 16.766 15.586 1 88.69 132 PRO A N 1
ATOM 1056 C CA . PRO A 1 132 ? 12.742 17.562 14.469 1 88.69 132 PRO A CA 1
ATOM 1057 C C . PRO A 1 132 ? 12.992 19.016 14.836 1 88.69 132 PRO A C 1
ATOM 1059 O O . PRO A 1 132 ? 13.734 19.719 14.148 1 88.69 132 PRO A O 1
ATOM 1062 N N . PHE A 1 133 ? 12.414 19.438 15.852 1 83.75 133 PHE A N 1
ATOM 1063 C CA . PHE A 1 133 ? 12.555 20.844 16.234 1 83.75 133 PHE A CA 1
ATOM 1064 C C . PHE A 1 133 ? 13.484 20.984 17.422 1 83.75 133 PHE A C 1
ATOM 1066 O O . PHE A 1 133 ? 13.578 22.062 18.031 1 83.75 133 PHE A O 1
ATOM 1073 N N . LYS A 1 134 ? 14.18 19.844 17.609 1 74 134 LYS A N 1
ATOM 1074 C CA . LYS A 1 134 ? 15.055 19.922 18.766 1 74 134 LYS A CA 1
ATOM 1075 C C . LYS A 1 134 ? 16.141 20.984 18.578 1 74 134 LYS A C 1
ATOM 1077 O O . LYS A 1 134 ? 16.828 20.984 17.562 1 74 134 LYS A O 1
ATOM 1082 N N . THR A 1 135 ? 16.203 21.953 19.359 1 68.62 135 THR A N 1
ATOM 1083 C CA . THR A 1 135 ? 17.203 23 19.5 1 68.62 135 THR A CA 1
ATOM 1084 C C . THR A 1 135 ? 17.062 24.031 18.375 1 68.62 135 THR A C 1
ATOM 1086 O O . THR A 1 135 ? 17.984 24.797 18.109 1 68.62 135 THR A O 1
ATOM 1089 N N . LYS A 1 136 ? 16.016 23.922 17.656 1 67.69 136 LYS A N 1
ATOM 1090 C CA . LYS A 1 136 ? 15.891 24.875 16.562 1 67.69 136 LYS A CA 1
ATOM 1091 C C . LYS A 1 136 ? 15.367 26.219 17.047 1 67.69 136 LYS A C 1
ATOM 1093 O O . LYS A 1 136 ? 14.414 26.281 17.828 1 67.69 136 LYS A O 1
ATOM 1098 N N . ARG A 1 137 ? 16.172 27.172 16.969 1 79.31 137 ARG A N 1
ATOM 1099 C CA . ARG A 1 137 ? 15.695 28.547 17.062 1 79.31 137 ARG A CA 1
ATOM 1100 C C . ARG A 1 137 ? 15.805 29.266 15.719 1 79.31 137 ARG A C 1
ATOM 1102 O O . ARG A 1 137 ? 16.906 29.531 15.234 1 79.31 137 ARG A O 1
ATOM 1109 N N . LEU A 1 138 ? 14.562 29.406 15.227 1 91.88 138 LEU A N 1
ATOM 1110 C CA . LEU A 1 138 ? 14.484 29.984 13.883 1 91.88 138 LEU A CA 1
ATOM 1111 C C . LEU A 1 138 ? 14.086 31.453 13.945 1 91.88 138 LEU A C 1
ATOM 1113 O O . LEU A 1 138 ? 13.438 31.875 14.898 1 91.88 138 LEU A O 1
ATOM 1117 N N . ASP A 1 139 ? 14.5 32.094 12.938 1 95.94 139 ASP A N 1
ATOM 1118 C CA . ASP A 1 139 ? 14.227 33.531 12.93 1 95.94 139 ASP A CA 1
ATOM 1119 C C . ASP A 1 139 ? 12.836 33.812 12.367 1 95.94 139 ASP A C 1
ATOM 1121 O O . ASP A 1 139 ? 12.008 34.438 13.023 1 95.94 139 ASP A O 1
ATOM 1125 N N . THR A 1 140 ? 12.586 33.312 11.164 1 98 140 THR A N 1
ATOM 1126 C CA . THR A 1 140 ? 11.336 33.656 10.508 1 98 140 THR A CA 1
ATOM 1127 C C . THR A 1 140 ? 10.562 32.406 10.102 1 98 140 THR A C 1
ATOM 1129 O O . THR A 1 140 ? 11.141 31.453 9.562 1 98 140 THR A O 1
ATOM 1132 N N . CYS A 1 141 ? 9.305 32.438 10.461 1 98.06 141 CYS A N 1
ATOM 1133 C CA . CYS A 1 141 ? 8.383 31.406 10.008 1 98.06 141 CYS A CA 1
ATOM 1134 C C . CYS A 1 141 ? 7.219 32.031 9.234 1 98.06 141 CYS A C 1
ATOM 1136 O O . CYS A 1 141 ? 6.719 33.094 9.594 1 98.06 141 CYS A O 1
ATOM 1138 N N . ALA A 1 142 ? 6.871 31.344 8.156 1 98.81 142 ALA A N 1
ATOM 1139 C CA . ALA A 1 142 ? 5.625 31.641 7.441 1 98.81 142 ALA A CA 1
ATOM 1140 C C . ALA A 1 142 ? 4.645 30.469 7.562 1 98.81 142 ALA A C 1
ATOM 1142 O O . ALA A 1 142 ? 4.996 29.328 7.277 1 98.81 142 ALA A O 1
ATOM 1143 N N . LEU A 1 143 ? 3.508 30.75 8.062 1 98.88 143 LEU A N 1
ATOM 1144 C CA . LEU A 1 143 ? 2.416 29.781 8.07 1 98.88 143 LEU A CA 1
ATOM 1145 C C . LEU A 1 143 ? 1.387 30.109 6.996 1 98.88 143 LEU A C 1
ATOM 1147 O O . LEU A 1 143 ? 0.849 31.219 6.961 1 98.88 143 LEU A O 1
ATOM 1151 N N . VAL A 1 144 ? 1.162 29.172 6.156 1 98.81 144 VAL A N 1
ATOM 1152 C CA . VAL A 1 144 ? 0.276 29.406 5.02 1 98.81 144 VAL A CA 1
ATOM 1153 C C . VAL A 1 144 ? -0.984 28.547 5.168 1 98.81 144 VAL A C 1
ATOM 1155 O O . VAL A 1 144 ? -0.928 27.328 5.074 1 98.81 144 VAL A O 1
ATOM 1158 N N . GLY A 1 145 ? -2.113 29.203 5.43 1 97.62 145 GLY A N 1
ATOM 1159 C CA . GLY A 1 145 ? -3.412 28.547 5.43 1 97.62 145 GLY A CA 1
ATOM 1160 C C . GLY A 1 145 ? -3.973 28.344 4.035 1 97.62 145 GLY A C 1
ATOM 1161 O O . GLY A 1 145 ? -3.252 28.469 3.045 1 97.62 145 GLY A O 1
ATOM 1162 N N . ASN A 1 146 ? -5.242 28.016 4.004 1 96.5 146 ASN A N 1
ATOM 1163 C CA . ASN A 1 146 ? -5.824 27.625 2.725 1 96.5 146 ASN A CA 1
ATOM 1164 C C . ASN A 1 146 ? -6.84 28.641 2.234 1 96.5 146 ASN A C 1
ATOM 1166 O O . ASN A 1 146 ? -7.473 28.453 1.194 1 96.5 146 ASN A O 1
ATOM 1170 N N . GLY A 1 147 ? -6.992 29.703 2.859 1 95.56 147 GLY A N 1
ATOM 1171 C CA . GLY A 1 147 ? -8.086 30.625 2.598 1 95.56 147 GLY A CA 1
ATOM 1172 C C . GLY A 1 147 ? -8.086 31.156 1.177 1 95.56 147 GLY A C 1
ATOM 1173 O O . GLY A 1 147 ? -7.027 31.375 0.592 1 95.56 147 GLY A O 1
ATOM 1174 N N . GLY A 1 148 ? -9.289 31.375 0.714 1 95.62 148 GLY A N 1
ATOM 1175 C CA . GLY A 1 148 ? -9.461 31.938 -0.618 1 95.62 148 GLY A CA 1
ATOM 1176 C C . GLY A 1 148 ? -8.859 33.312 -0.765 1 95.62 148 GLY A C 1
ATOM 1177 O O . GLY A 1 148 ? -8.625 33.781 -1.882 1 95.62 148 GLY A O 1
ATOM 1178 N N . ILE A 1 149 ? -8.57 33.938 0.319 1 95.12 149 ILE A N 1
ATOM 1179 C CA . ILE A 1 149 ? -8 35.281 0.328 1 95.12 149 ILE A CA 1
ATOM 1180 C C . ILE A 1 149 ? -6.625 35.281 -0.333 1 95.12 149 ILE A C 1
ATOM 1182 O O . ILE A 1 149 ? -6.086 36.312 -0.679 1 95.12 149 ILE A O 1
ATOM 1186 N N . LEU A 1 150 ? -6.043 34.094 -0.506 1 97.44 150 LEU A N 1
ATOM 1187 C CA . LEU A 1 150 ? -4.719 33.969 -1.105 1 97.44 150 LEU A CA 1
ATOM 1188 C C . LEU A 1 150 ? -4.793 34.094 -2.623 1 97.44 150 LEU A C 1
ATOM 1190 O O . LEU A 1 150 ? -3.77 34.281 -3.285 1 97.44 150 LEU A O 1
ATOM 1194 N N . THR A 1 151 ? -6.027 34 -3.102 1 93.25 151 THR A N 1
ATOM 1195 C CA . THR A 1 151 ? -6.191 34.156 -4.539 1 93.25 151 THR A CA 1
ATOM 1196 C C . THR A 1 151 ? -5.742 35.562 -4.965 1 93.25 151 THR A C 1
ATOM 1198 O O . THR A 1 151 ? -6.172 36.562 -4.383 1 93.25 151 THR A O 1
ATOM 1201 N N . ASP A 1 152 ? -4.836 35.656 -5.914 1 92.38 152 ASP A N 1
ATOM 1202 C CA . ASP A 1 152 ? -4.301 36.906 -6.484 1 92.38 152 ASP A CA 1
ATOM 1203 C C . ASP A 1 152 ? -3.592 37.75 -5.418 1 92.38 152 ASP A C 1
ATOM 1205 O O . ASP A 1 152 ? -3.494 38.969 -5.543 1 92.38 152 ASP A O 1
ATOM 1209 N N . SER A 1 153 ? -3.172 37.156 -4.363 1 95.62 153 SER A N 1
ATOM 1210 C CA . SER A 1 153 ? -2.529 37.875 -3.268 1 95.62 153 SER A CA 1
ATOM 1211 C C . SER A 1 153 ? -1.099 38.25 -3.625 1 95.62 153 SER A C 1
ATOM 1213 O O . SER A 1 153 ? -0.528 39.156 -3.021 1 95.62 153 SER A O 1
ATOM 1215 N N . LYS A 1 154 ? -0.445 37.531 -4.566 1 97.81 154 LYS A N 1
ATOM 1216 C CA . LYS A 1 154 ? 0.925 37.75 -5.02 1 97.81 154 LYS A CA 1
ATOM 1217 C C . LYS A 1 154 ? 1.907 37.688 -3.854 1 97.81 154 LYS A C 1
ATOM 1219 O O . LYS A 1 154 ? 2.9 38.406 -3.832 1 97.81 154 LYS A O 1
ATOM 1224 N N . CYS A 1 155 ? 1.631 36.844 -2.861 1 98.38 155 CYS A N 1
ATOM 1225 C CA . CYS A 1 155 ? 2.451 36.75 -1.658 1 98.38 155 CYS A CA 1
ATOM 1226 C C . CYS A 1 155 ? 3.508 35.656 -1.794 1 98.38 155 CYS A C 1
ATOM 1228 O O . CYS A 1 155 ? 4.234 35.375 -0.842 1 98.38 155 CYS A O 1
ATOM 1230 N N . GLY A 1 156 ? 3.633 35.031 -2.926 1 98.62 156 GLY A N 1
ATOM 1231 C CA . GLY A 1 156 ? 4.508 33.906 -3.117 1 98.62 156 GLY A CA 1
ATOM 1232 C C . GLY A 1 156 ? 5.949 34.188 -2.732 1 98.62 156 GLY A C 1
ATOM 1233 O O . GLY A 1 156 ? 6.543 33.438 -1.95 1 98.62 156 GLY A O 1
ATOM 1234 N N . LYS A 1 157 ? 6.484 35.25 -3.201 1 98.38 157 LYS A N 1
ATOM 1235 C CA . LYS A 1 157 ? 7.879 35.594 -2.93 1 98.38 157 LYS A CA 1
ATOM 1236 C C . LYS A 1 157 ? 8.094 35.906 -1.449 1 98.38 157 LYS A C 1
ATOM 1238 O O . LYS A 1 157 ? 9.109 35.5 -0.87 1 98.38 157 LYS A O 1
ATOM 1243 N N . SER A 1 158 ? 7.172 36.625 -0.875 1 98.44 158 SER A N 1
ATOM 1244 C CA . SER A 1 158 ? 7.25 36.906 0.549 1 98.44 158 SER A CA 1
ATOM 1245 C C . SER A 1 158 ? 7.246 35.656 1.391 1 98.44 158 SER A C 1
ATOM 1247 O O . SER A 1 158 ? 8.039 35.5 2.322 1 98.44 158 SER A O 1
ATOM 1249 N N . ILE A 1 159 ? 6.43 34.75 1.057 1 98.81 159 ILE A N 1
ATOM 1250 C CA . ILE A 1 159 ? 6.328 33.5 1.768 1 98.81 159 ILE A CA 1
ATOM 1251 C C . ILE A 1 159 ? 7.641 32.719 1.629 1 98.81 159 ILE A C 1
ATOM 1253 O O . ILE A 1 159 ? 8.211 32.25 2.625 1 98.81 159 ILE A O 1
ATOM 1257 N N . ASP A 1 160 ? 8.18 32.656 0.429 1 98.69 160 ASP A N 1
ATOM 1258 C CA . ASP A 1 160 ? 9.375 31.875 0.134 1 98.69 160 ASP A CA 1
ATOM 1259 C C . ASP A 1 160 ? 10.617 32.5 0.771 1 98.69 160 ASP A C 1
ATOM 1261 O O . ASP A 1 160 ? 11.672 31.859 0.829 1 98.69 160 ASP A O 1
ATOM 1265 N N . SER A 1 161 ? 10.492 33.656 1.271 1 98.31 161 SER A N 1
ATOM 1266 C CA . SER A 1 161 ? 11.641 34.312 1.888 1 98.31 161 SER A CA 1
ATOM 1267 C C . SER A 1 161 ? 11.812 33.875 3.34 1 98.31 161 SER A C 1
ATOM 1269 O O . SER A 1 161 ? 12.859 34.125 3.945 1 98.31 161 SER A O 1
ATOM 1271 N N . ALA A 1 162 ? 10.859 33.25 3.941 1 98.31 162 ALA A N 1
ATOM 1272 C CA . ALA A 1 162 ? 10.945 32.812 5.332 1 98.31 162 ALA A CA 1
ATOM 1273 C C . ALA A 1 162 ? 11.93 31.656 5.477 1 98.31 162 ALA A C 1
ATOM 1275 O O . ALA A 1 162 ? 12.172 30.906 4.527 1 98.31 162 ALA A O 1
ATOM 1276 N N . GLN A 1 163 ? 12.477 31.5 6.672 1 97.56 163 GLN A N 1
ATOM 1277 C CA . GLN A 1 163 ? 13.406 30.422 6.984 1 97.56 163 GLN A CA 1
ATOM 1278 C C . GLN A 1 163 ? 12.68 29.078 7.102 1 97.56 163 GLN A C 1
ATOM 1280 O O . GLN A 1 163 ? 13.242 28.031 6.785 1 97.56 163 GLN A O 1
ATOM 1285 N N . PHE A 1 164 ? 11.492 29.062 7.586 1 97.88 164 PHE A N 1
ATOM 1286 C CA . PHE A 1 164 ? 10.703 27.859 7.809 1 97.88 164 PHE A CA 1
ATOM 1287 C C . PHE A 1 164 ? 9.25 28.078 7.398 1 97.88 164 PHE A C 1
ATOM 1289 O O . PHE A 1 164 ? 8.578 28.969 7.9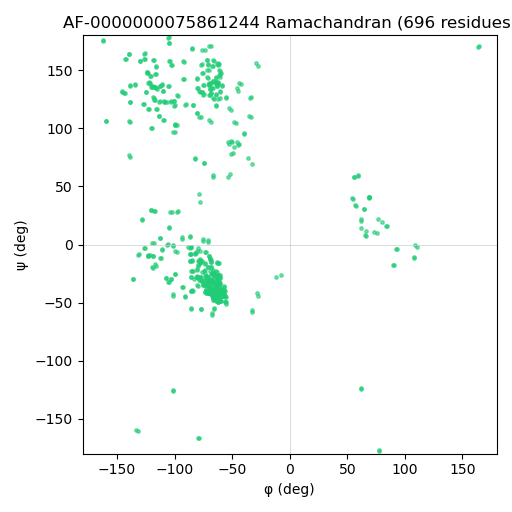38 1 97.88 164 PHE A O 1
ATOM 1296 N N . ILE A 1 165 ? 8.781 27.266 6.496 1 98.81 165 ILE A N 1
ATOM 1297 C CA . ILE A 1 165 ? 7.453 27.469 5.926 1 98.81 165 ILE A CA 1
ATOM 1298 C C . ILE A 1 165 ? 6.559 26.281 6.258 1 98.81 165 ILE A C 1
ATOM 1300 O O . ILE A 1 165 ? 6.887 25.125 5.934 1 98.81 165 ILE A O 1
ATOM 1304 N N . MET A 1 166 ? 5.434 26.547 6.875 1 98.75 166 MET A N 1
ATOM 1305 C CA . MET A 1 166 ? 4.445 25.531 7.242 1 98.75 166 MET A CA 1
ATOM 1306 C C . MET A 1 166 ? 3.176 25.688 6.41 1 98.75 166 MET A C 1
ATOM 1308 O O . MET A 1 166 ? 2.719 26.812 6.168 1 98.75 166 MET A O 1
ATOM 1312 N N . ARG A 1 167 ? 2.654 24.562 5.965 1 98.81 167 ARG A N 1
ATOM 1313 C CA . ARG A 1 167 ? 1.432 24.578 5.168 1 98.81 167 ARG A CA 1
ATOM 1314 C C . ARG A 1 167 ? 0.408 23.594 5.715 1 98.81 167 ARG A C 1
ATOM 1316 O O . ARG A 1 167 ? 0.773 22.594 6.34 1 98.81 167 ARG A O 1
ATOM 1323 N N . CYS A 1 168 ? -0.868 23.859 5.375 1 97.88 168 CYS A N 1
ATOM 1324 C CA . CYS A 1 168 ? -1.938 23.047 5.938 1 97.88 168 CYS A CA 1
ATOM 1325 C C . CYS A 1 168 ? -2.549 22.141 4.875 1 97.88 168 CYS A C 1
ATOM 1327 O O . CYS A 1 168 ? -2.994 22.609 3.83 1 97.88 168 CYS A O 1
ATOM 1329 N N . ASN A 1 169 ? -2.551 20.859 5.105 1 97.12 169 ASN A N 1
ATOM 1330 C CA . ASN A 1 169 ? -3.434 19.859 4.512 1 97.12 169 ASN A CA 1
ATOM 1331 C C . ASN A 1 169 ? -3.146 19.672 3.025 1 97.12 169 ASN A C 1
ATOM 1333 O O . ASN A 1 169 ? -4.07 19.625 2.209 1 97.12 169 ASN A O 1
ATOM 1337 N N . LEU A 1 170 ? -1.967 19.656 2.709 1 98.19 170 LEU A N 1
ATOM 1338 C CA . LEU A 1 170 ? -1.486 19.266 1.388 1 98.19 170 LEU A CA 1
ATOM 1339 C C . LEU A 1 170 ? -2.078 20.156 0.308 1 98.19 170 LEU A C 1
ATOM 1341 O O . LEU A 1 170 ? -2.643 19.672 -0.674 1 98.19 170 LEU A O 1
ATOM 1345 N N . PRO A 1 171 ? -1.83 21.484 0.392 1 98.12 171 PRO A N 1
ATOM 1346 C CA . PRO A 1 171 ? -2.355 22.375 -0.654 1 98.12 171 PRO A CA 1
ATOM 1347 C C . PRO A 1 171 ? -1.546 22.297 -1.946 1 98.12 171 PRO A C 1
ATOM 1349 O O . PRO A 1 171 ? -0.371 21.922 -1.924 1 98.12 171 PRO A O 1
ATOM 1352 N N . PRO A 1 172 ? -2.215 22.641 -3.088 1 97.81 172 PRO A N 1
ATOM 1353 C CA . PRO A 1 172 ? -1.433 22.766 -4.32 1 97.81 172 PRO A CA 1
ATOM 1354 C C . PRO A 1 172 ? -0.538 24 -4.328 1 97.81 172 PRO A C 1
ATOM 1356 O O . PRO A 1 172 ? -0.924 25.047 -3.807 1 97.81 172 PRO A O 1
ATOM 1359 N N . LEU A 1 173 ? 0.614 23.844 -4.918 1 98.44 173 LEU A N 1
ATOM 1360 C CA . LEU A 1 173 ? 1.561 24.953 -4.973 1 98.44 173 LEU A CA 1
ATOM 1361 C C . LEU A 1 173 ? 1.868 25.328 -6.414 1 98.44 173 LEU A C 1
ATOM 1363 O O . LEU A 1 173 ? 2.398 26.406 -6.676 1 98.44 173 LEU A O 1
ATOM 1367 N N . LYS A 1 174 ? 1.6 24.438 -7.316 1 96.69 174 LYS A N 1
ATOM 1368 C CA . LYS A 1 174 ? 1.968 24.609 -8.719 1 96.69 174 LYS A CA 1
ATOM 1369 C C . LYS A 1 174 ? 0.746 24.953 -9.57 1 96.69 174 LYS A C 1
ATOM 1371 O O . LYS A 1 174 ? -0.347 25.156 -9.039 1 96.69 174 LYS A O 1
ATOM 1376 N N . ASN A 1 175 ? 1.076 25.156 -10.883 1 94.44 175 ASN A N 1
ATOM 1377 C CA . ASN A 1 175 ? 0.026 25.359 -11.867 1 94.44 175 ASN A CA 1
ATOM 1378 C C . ASN A 1 175 ? -0.683 26.703 -11.664 1 94.44 175 ASN A C 1
ATOM 1380 O O . ASN A 1 175 ? -1.914 26.766 -11.664 1 94.44 175 ASN A O 1
ATOM 1384 N N . GLY A 1 176 ? 0.084 27.734 -11.352 1 95.25 176 GLY A N 1
ATOM 1385 C CA . GLY A 1 176 ? -0.456 29.078 -11.297 1 95.25 176 GLY A CA 1
ATOM 1386 C C . GLY A 1 176 ? -0.583 29.609 -9.883 1 95.25 176 GLY A C 1
ATOM 1387 O O . GLY A 1 176 ? -0.86 30.797 -9.68 1 95.25 176 GLY A O 1
ATOM 1388 N N . TYR A 1 177 ? -0.411 28.734 -8.922 1 97.56 177 TYR A N 1
ATOM 1389 C CA . TYR A 1 177 ? -0.563 29.172 -7.535 1 97.56 177 TYR A CA 1
ATOM 1390 C C . TYR A 1 177 ? 0.746 29.734 -6.992 1 97.56 177 TYR A C 1
ATOM 1392 O O . TYR A 1 177 ? 0.76 30.391 -5.949 1 97.56 177 TYR A O 1
ATOM 1400 N N . GLU A 1 178 ? 1.859 29.516 -7.648 1 97.81 178 GLU A N 1
ATOM 1401 C CA . GLU A 1 178 ? 3.205 29.812 -7.172 1 97.81 178 GLU A CA 1
ATOM 1402 C C . GLU A 1 178 ? 3.346 31.297 -6.812 1 97.81 178 GLU A C 1
ATOM 1404 O O . GLU A 1 178 ? 3.967 31.641 -5.805 1 97.81 178 GLU A O 1
ATOM 1409 N N . GLU A 1 179 ? 2.773 32.094 -7.613 1 97.69 179 GLU A N 1
ATOM 1410 C CA . GLU A 1 179 ? 2.9 33.531 -7.426 1 97.69 179 GLU A CA 1
ATOM 1411 C C . GLU A 1 179 ? 2.201 34 -6.148 1 97.69 179 GLU A C 1
ATOM 1413 O O . GLU A 1 179 ? 2.574 35.031 -5.555 1 97.69 179 GLU A O 1
ATOM 1418 N N . HIS A 1 180 ? 1.241 33.25 -5.699 1 98 180 HIS A N 1
ATOM 1419 C CA . HIS A 1 180 ? 0.391 33.688 -4.594 1 98 180 HIS A CA 1
ATOM 1420 C C . HIS A 1 180 ? 0.774 33 -3.297 1 98 180 HIS A C 1
ATOM 1422 O O . HIS A 1 180 ? 0.644 33.562 -2.213 1 98 180 HIS A O 1
ATOM 1428 N N . VAL A 1 181 ? 1.309 31.75 -3.441 1 98.62 181 VAL A N 1
ATOM 1429 C CA . VAL A 1 181 ? 1.466 30.984 -2.207 1 98.62 181 VAL A CA 1
ATOM 1430 C C . VAL A 1 181 ? 2.91 30.516 -2.076 1 98.62 181 VAL A C 1
ATOM 1432 O O . VAL A 1 181 ? 3.283 29.922 -1.065 1 98.62 181 VAL A O 1
ATOM 1435 N N . GLY A 1 182 ? 3.748 30.75 -2.992 1 98.56 182 GLY A N 1
ATOM 1436 C CA . GLY A 1 182 ? 5.125 30.281 -2.957 1 98.56 182 GLY A CA 1
ATOM 1437 C C . GLY A 1 182 ? 5.266 28.812 -3.312 1 98.56 182 GLY A C 1
ATOM 1438 O O . GLY A 1 182 ? 4.277 28.156 -3.637 1 98.56 182 GLY A O 1
ATOM 1439 N N . ILE A 1 183 ? 6.535 28.281 -3.246 1 98.38 183 ILE A N 1
ATOM 1440 C CA . ILE A 1 183 ? 6.777 26.922 -3.715 1 98.38 183 ILE A CA 1
ATOM 1441 C C . ILE A 1 183 ? 7.566 26.141 -2.662 1 98.38 183 ILE A C 1
ATOM 1443 O O . ILE A 1 183 ? 7.766 24.938 -2.795 1 98.38 183 ILE A O 1
ATOM 1447 N N . LYS A 1 184 ? 8.031 26.797 -1.644 1 98.56 184 LYS A N 1
ATOM 1448 C CA . LYS A 1 184 ? 8.836 26.141 -0.616 1 98.56 184 LYS A CA 1
ATOM 1449 C C . LYS A 1 184 ? 7.961 25.625 0.524 1 98.56 184 LYS A C 1
ATOM 1451 O O . LYS A 1 184 ? 6.949 26.25 0.866 1 98.56 184 LYS A O 1
ATOM 1456 N N . THR A 1 185 ? 8.328 24.5 1.016 1 98.81 185 THR A N 1
ATOM 1457 C CA . THR A 1 185 ? 7.629 23.906 2.154 1 98.81 185 THR A CA 1
ATOM 1458 C C . THR A 1 185 ? 8.609 23.188 3.074 1 98.81 185 THR A C 1
ATOM 1460 O O . THR A 1 185 ? 9.445 22.422 2.613 1 98.81 185 THR A O 1
ATOM 1463 N N . ASP A 1 186 ? 8.523 23.469 4.324 1 98.25 186 ASP A N 1
ATOM 1464 C CA . ASP A 1 186 ? 9.352 22.766 5.301 1 98.25 186 ASP A CA 1
ATOM 1465 C C . ASP A 1 186 ? 8.523 21.797 6.129 1 98.25 186 ASP A C 1
ATOM 1467 O O . ASP A 1 186 ? 9.039 20.797 6.637 1 98.25 186 ASP A O 1
ATOM 1471 N N . LEU A 1 187 ? 7.32 22.078 6.309 1 98.62 187 LEU A N 1
ATOM 1472 C CA . LEU A 1 187 ? 6.363 21.25 7.023 1 98.62 187 LEU A CA 1
ATOM 1473 C C . LEU A 1 187 ? 4.977 21.359 6.402 1 98.62 187 LEU A C 1
ATOM 1475 O O . LEU A 1 187 ? 4.512 22.453 6.094 1 98.62 187 LEU A O 1
ATOM 1479 N N . VAL A 1 188 ? 4.348 20.234 6.145 1 98.88 188 VAL A N 1
ATOM 1480 C CA . VAL A 1 188 ? 2.977 20.219 5.645 1 98.88 188 VAL A CA 1
ATOM 1481 C C . VAL A 1 188 ? 2.154 19.188 6.414 1 98.88 188 VAL A C 1
ATOM 1483 O O . VAL A 1 188 ? 2.645 18.094 6.719 1 98.88 188 VAL A O 1
ATOM 1486 N N . THR A 1 189 ? 0.951 19.562 6.754 1 98.75 189 THR A N 1
ATOM 1487 C CA . THR A 1 189 ? 0.074 18.625 7.445 1 98.75 189 THR A CA 1
ATOM 1488 C C . THR A 1 189 ? -0.782 17.859 6.449 1 98.75 189 THR A C 1
ATOM 1490 O O . THR A 1 189 ? -0.98 18.297 5.316 1 98.75 189 THR A O 1
ATOM 1493 N N . ALA A 1 190 ? -1.221 16.734 6.883 1 98.44 190 ALA A N 1
ATOM 1494 C CA . ALA A 1 190 ? -2.225 15.961 6.156 1 98.44 190 ALA A CA 1
ATOM 1495 C C . ALA A 1 190 ? -3.252 15.359 7.113 1 98.44 190 ALA A C 1
ATOM 1497 O O . ALA A 1 190 ? -2.953 14.398 7.832 1 98.44 190 ALA A O 1
ATOM 1498 N N . ASN A 1 191 ? -4.379 15.961 7.07 1 95.94 191 ASN A N 1
ATOM 1499 C CA . ASN A 1 191 ? -5.469 15.367 7.84 1 95.94 191 ASN A CA 1
ATOM 1500 C C . ASN A 1 191 ? -5.844 13.992 7.305 1 95.94 191 ASN A C 1
ATOM 1502 O O . ASN A 1 191 ? -5.992 13.805 6.094 1 95.94 191 ASN A O 1
ATOM 1506 N N . PRO A 1 192 ? -6.109 13.008 8.18 1 97.19 192 PRO A N 1
ATOM 1507 C CA . PRO A 1 192 ? -6.406 11.648 7.738 1 97.19 192 PRO A CA 1
ATOM 1508 C C . PRO A 1 192 ? -7.656 11.57 6.863 1 97.19 192 PRO A C 1
ATOM 1510 O O . PRO A 1 192 ? -7.781 10.664 6.035 1 97.19 192 PRO A O 1
ATOM 1513 N N . THR A 1 193 ? -8.562 12.523 7.039 1 94.81 193 THR A N 1
ATOM 1514 C CA . THR A 1 193 ? -9.75 12.531 6.191 1 94.81 193 THR A CA 1
ATOM 1515 C C . THR A 1 193 ? -9.367 12.719 4.727 1 94.81 193 THR A C 1
ATOM 1517 O O . THR A 1 193 ? -10.102 12.297 3.83 1 94.81 193 THR A O 1
ATOM 1520 N N . ILE A 1 194 ? -8.234 13.367 4.504 1 96.44 194 ILE A N 1
ATOM 1521 C CA . ILE A 1 194 ? -7.746 13.531 3.141 1 96.44 194 ILE A CA 1
ATOM 1522 C C . ILE A 1 194 ? -7.43 12.164 2.537 1 96.44 194 ILE A C 1
ATOM 1524 O O . ILE A 1 194 ? -7.766 11.898 1.382 1 96.44 194 ILE A O 1
ATOM 1528 N N . PHE A 1 195 ? -6.844 11.242 3.299 1 98 195 PHE A N 1
ATOM 1529 C CA . PHE A 1 195 ? -6.504 9.906 2.82 1 98 195 PHE A CA 1
ATOM 1530 C C . PHE A 1 195 ? -7.762 9.102 2.531 1 98 195 PHE A C 1
ATOM 1532 O O . PHE A 1 195 ? -7.824 8.367 1.541 1 98 195 PHE A O 1
ATOM 1539 N N . VAL A 1 196 ? -8.719 9.281 3.428 1 96.56 196 VAL A N 1
ATOM 1540 C CA . VAL A 1 196 ? -9.969 8.547 3.287 1 96.56 196 VAL A CA 1
ATOM 1541 C C . VAL A 1 196 ? -10.703 9.008 2.031 1 96.56 196 VAL A C 1
ATOM 1543 O O . VAL A 1 196 ? -11.102 8.188 1.2 1 96.56 196 VAL A O 1
ATOM 1546 N N . ASN A 1 197 ? -10.773 10.328 1.855 1 94.06 197 ASN A N 1
ATOM 1547 C CA . ASN A 1 197 ? -11.641 10.891 0.831 1 94.06 197 ASN A CA 1
ATOM 1548 C C . ASN A 1 197 ? -10.961 10.922 -0.533 1 94.06 197 ASN A C 1
ATOM 1550 O O . ASN A 1 197 ? -11.586 10.625 -1.553 1 94.06 197 ASN A O 1
ATOM 1554 N N . LYS A 1 198 ? -9.734 11.227 -0.558 1 95.56 198 LYS A N 1
ATOM 1555 C CA . LYS A 1 198 ? -9.062 11.484 -1.828 1 95.56 198 LYS A CA 1
ATOM 1556 C C . LYS A 1 198 ? -8.266 10.266 -2.281 1 95.56 198 LYS A C 1
ATOM 1558 O O . LYS A 1 198 ? -8.047 10.07 -3.48 1 95.56 198 LYS A O 1
ATOM 1563 N N . TYR A 1 199 ? -7.852 9.422 -1.381 1 97.25 199 TYR A N 1
ATOM 1564 C CA . TYR A 1 199 ? -6.918 8.359 -1.752 1 97.25 199 TYR A CA 1
ATOM 1565 C C . TYR A 1 199 ? -7.426 7 -1.294 1 97.25 199 TYR A C 1
ATOM 1567 O O . TYR A 1 199 ? -6.637 6.082 -1.058 1 97.25 199 TYR A O 1
ATOM 1575 N N . LYS A 1 200 ? -8.734 6.898 -1.063 1 94.94 200 LYS A N 1
ATOM 1576 C CA . LYS A 1 200 ? -9.398 5.645 -0.727 1 94.94 200 LYS A CA 1
ATOM 1577 C C . LYS A 1 200 ? -8.75 4.98 0.482 1 94.94 200 LYS A C 1
ATOM 1579 O O . LYS A 1 200 ? -8.461 3.781 0.46 1 94.94 200 LYS A O 1
ATOM 1584 N N . SER A 1 201 ? -8.367 5.77 1.452 1 96.69 201 SER A N 1
ATOM 1585 C CA . SER A 1 201 ? -7.82 5.34 2.732 1 96.69 201 SER A CA 1
ATOM 1586 C C . SER A 1 201 ? -6.465 4.664 2.551 1 96.69 201 SER A C 1
ATOM 1588 O O . SER A 1 201 ? -5.996 3.949 3.441 1 96.69 201 SER A O 1
ATOM 1590 N N . LEU A 1 202 ? -5.91 4.695 1.346 1 97.5 202 LEU A N 1
ATOM 1591 C CA . LEU A 1 202 ? -4.613 4.117 1.002 1 97.5 202 LEU A CA 1
ATOM 1592 C C . LEU A 1 202 ? -4.633 2.602 1.162 1 97.5 202 LEU A C 1
ATOM 1594 O O . LEU A 1 202 ? -3.633 2.004 1.567 1 97.5 202 LEU A O 1
ATOM 1598 N N . MET A 1 203 ? -5.801 2.031 0.946 1 94.94 203 MET A N 1
ATOM 1599 C CA . MET A 1 203 ? -5.961 0.581 0.949 1 94.94 203 MET A CA 1
ATOM 1600 C C . MET A 1 203 ? -5.652 -0.003 -0.426 1 94.94 203 MET A C 1
ATOM 1602 O O . MET A 1 203 ? -5.242 -1.159 -0.535 1 94.94 203 MET A O 1
ATOM 1606 N N . ASN A 1 204 ? -5.875 0.824 -1.457 1 94.62 204 ASN A N 1
ATOM 1607 C CA . ASN A 1 204 ? -5.68 0.411 -2.842 1 94.62 204 ASN A CA 1
ATOM 1608 C C . ASN A 1 204 ? -4.363 0.941 -3.404 1 94.62 204 ASN A C 1
ATOM 1610 O O . ASN A 1 204 ? -3.311 0.774 -2.789 1 94.62 204 ASN A O 1
ATOM 1614 N N . ARG A 1 205 ? -4.434 1.661 -4.555 1 95 205 ARG A N 1
ATOM 1615 C CA . ARG A 1 205 ? -3.238 2.287 -5.109 1 95 205 ARG A CA 1
ATOM 1616 C C . ARG A 1 205 ? -2.732 3.404 -4.203 1 95 205 ARG A C 1
ATOM 1618 O O . ARG A 1 205 ? -3.523 4.18 -3.666 1 95 205 ARG A O 1
ATOM 1625 N N . ARG A 1 206 ? -1.456 3.496 -4.066 1 97.62 206 ARG A N 1
ATOM 1626 C CA . ARG A 1 206 ? -0.863 4.473 -3.156 1 97.62 206 ARG A CA 1
ATOM 1627 C C . ARG A 1 206 ? 0.023 5.457 -3.912 1 97.62 206 ARG A C 1
ATOM 1629 O O . ARG A 1 206 ? 0.385 6.508 -3.383 1 97.62 206 ARG A O 1
ATOM 1636 N N . ARG A 1 207 ? 0.29 5.199 -5.156 1 95.88 207 ARG A N 1
ATOM 1637 C CA . ARG A 1 207 ? 1.229 5.98 -5.953 1 95.88 207 ARG A CA 1
ATOM 1638 C C . ARG A 1 207 ? 0.725 7.406 -6.148 1 95.88 207 ARG A C 1
ATOM 1640 O O . ARG A 1 207 ? 1.489 8.367 -6.012 1 95.88 207 ARG A O 1
ATOM 1647 N N . PRO A 1 208 ? -0.592 7.551 -6.434 1 96.31 208 PRO A N 1
ATOM 1648 C CA . PRO A 1 208 ? -1.058 8.93 -6.609 1 96.31 208 PRO A CA 1
ATOM 1649 C C . PRO A 1 208 ? -0.79 9.797 -5.387 1 96.31 208 PRO A C 1
ATOM 1651 O O . PRO A 1 208 ? -0.414 10.969 -5.523 1 96.31 208 PRO A O 1
ATOM 1654 N N . PHE A 1 209 ? -0.959 9.273 -4.219 1 98.19 209 PHE A N 1
ATOM 1655 C CA . PHE A 1 209 ? -0.656 9.992 -2.984 1 98.19 209 PHE A CA 1
ATOM 1656 C C . PHE A 1 209 ? 0.824 10.344 -2.916 1 98.19 209 PHE A C 1
ATOM 1658 O O . PHE A 1 209 ? 1.181 11.5 -2.682 1 98.19 209 PHE A O 1
ATOM 1665 N N . VAL A 1 210 ? 1.63 9.391 -3.15 1 97.75 210 VAL A N 1
ATOM 1666 C CA . VAL A 1 210 ? 3.072 9.578 -3.049 1 97.75 210 VAL A CA 1
ATOM 1667 C C . VAL A 1 210 ? 3.529 10.609 -4.078 1 97.75 210 VAL A C 1
ATOM 1669 O O . VAL A 1 210 ? 4.355 11.477 -3.775 1 97.75 210 VAL A O 1
ATOM 1672 N N . GLU A 1 211 ? 3.004 10.531 -5.246 1 96.81 211 GLU A N 1
ATOM 1673 C CA . GLU A 1 211 ? 3.354 11.477 -6.301 1 96.81 211 GLU A CA 1
ATOM 1674 C C . GLU A 1 211 ? 2.924 12.891 -5.934 1 96.81 211 GLU A C 1
ATOM 1676 O O . GLU A 1 211 ? 3.607 13.859 -6.27 1 96.81 211 GLU A O 1
ATOM 1681 N N . SER A 1 212 ? 1.844 13 -5.234 1 96.81 212 SER A N 1
ATOM 1682 C CA . SER A 1 212 ? 1.347 14.312 -4.828 1 96.81 212 SER A CA 1
ATOM 1683 C C . SER A 1 212 ? 2.289 14.977 -3.834 1 96.81 212 SER A C 1
ATOM 1685 O O . SER A 1 212 ? 2.283 16.203 -3.688 1 96.81 212 SER A O 1
ATOM 1687 N N . LEU A 1 213 ? 3.088 14.211 -3.16 1 98.12 213 LEU A N 1
ATOM 1688 C CA . LEU A 1 213 ? 3.98 14.727 -2.127 1 98.12 213 LEU A CA 1
ATOM 1689 C C . LEU A 1 213 ? 5.23 15.344 -2.746 1 98.12 213 LEU A C 1
ATOM 1691 O O . LEU A 1 213 ? 5.977 16.062 -2.07 1 98.12 213 LEU A O 1
ATOM 1695 N N . GLN A 1 214 ? 5.488 15.102 -4.008 1 97.38 214 GLN A N 1
ATOM 1696 C CA . GLN A 1 214 ? 6.723 15.531 -4.652 1 97.38 214 GLN A CA 1
ATOM 1697 C C . GLN A 1 214 ? 6.875 17.047 -4.602 1 97.38 214 GLN A C 1
ATOM 1699 O O . GLN A 1 214 ? 7.988 17.562 -4.496 1 97.38 214 GLN A O 1
ATOM 1704 N N . THR A 1 215 ? 5.809 17.703 -4.582 1 97.31 215 THR A N 1
ATOM 1705 C CA . THR A 1 215 ? 5.812 19.172 -4.613 1 97.31 215 THR A CA 1
ATOM 1706 C C . THR A 1 215 ? 6.379 19.734 -3.318 1 97.31 215 THR A C 1
ATOM 1708 O O . THR A 1 215 ? 6.812 20.891 -3.279 1 97.31 215 THR A O 1
ATOM 1711 N N . TYR A 1 216 ? 6.523 18.953 -2.322 1 98.31 216 TYR A N 1
ATOM 1712 C CA . TYR A 1 216 ? 6.93 19.453 -1.016 1 98.31 216 TYR A CA 1
ATOM 1713 C C . TYR A 1 216 ? 8.383 19.094 -0.719 1 98.31 216 TYR A C 1
ATOM 1715 O O . TYR A 1 216 ? 8.883 19.375 0.372 1 98.31 216 TYR A O 1
ATOM 1723 N N . GLY A 1 217 ? 9.055 18.422 -1.613 1 96.81 217 GLY A N 1
ATOM 1724 C CA . GLY A 1 217 ? 10.461 18.094 -1.438 1 96.81 217 GLY A CA 1
ATOM 1725 C C . GLY A 1 217 ? 10.719 17.203 -0.23 1 96.81 217 GLY A C 1
ATOM 1726 O O . GLY A 1 217 ? 10.094 16.156 -0.07 1 96.81 217 GLY A O 1
ATOM 1727 N N . ASN A 1 218 ? 11.586 17.625 0.671 1 97.5 218 ASN A N 1
ATOM 1728 C CA . ASN A 1 218 ? 11.953 16.844 1.846 1 97.5 218 ASN A CA 1
ATOM 1729 C C . ASN A 1 218 ? 11.258 17.359 3.104 1 97.5 218 ASN A C 1
ATOM 1731 O O . ASN A 1 218 ? 11.781 17.219 4.207 1 97.5 218 ASN A O 1
ATOM 1735 N N . ALA A 1 219 ? 10.125 17.938 2.961 1 98.44 219 ALA A N 1
ATOM 1736 C CA . ALA A 1 219 ? 9.383 18.531 4.066 1 98.44 219 ALA A CA 1
ATOM 1737 C C . ALA A 1 219 ? 8.977 17.469 5.086 1 98.44 219 ALA A C 1
ATOM 1739 O O . ALA A 1 219 ? 8.898 16.297 4.758 1 98.44 219 ALA A O 1
ATOM 1740 N N . LEU A 1 220 ? 8.781 17.938 6.301 1 98.38 220 LEU A N 1
ATOM 1741 C CA . LEU A 1 220 ? 8.078 17.125 7.285 1 98.38 220 LEU A CA 1
ATOM 1742 C C . LEU A 1 220 ? 6.605 16.969 6.91 1 98.38 220 LEU A C 1
ATOM 1744 O O . LEU A 1 220 ? 5.961 17.938 6.508 1 98.38 220 LEU A O 1
ATOM 1748 N N . LEU A 1 221 ? 6.145 15.734 6.922 1 98.75 221 LEU A N 1
ATOM 1749 C CA . LEU A 1 221 ? 4.719 15.453 6.793 1 98.75 221 LEU A CA 1
ATOM 1750 C C . LEU A 1 221 ? 4.09 15.188 8.156 1 98.75 221 LEU A C 1
ATOM 1752 O O . LEU A 1 221 ? 4.262 14.102 8.719 1 98.75 221 LEU A O 1
ATOM 1756 N N . LEU A 1 222 ? 3.393 16.156 8.656 1 98.75 222 LEU A N 1
ATOM 1757 C CA . LEU A 1 222 ? 2.844 16.094 10.008 1 98.75 222 LEU A CA 1
ATOM 1758 C C . LEU A 1 222 ? 1.445 15.484 9.992 1 98.75 222 LEU A C 1
ATOM 1760 O O . LEU A 1 222 ? 0.527 16.047 9.391 1 98.75 222 LEU A O 1
ATOM 1764 N N . LEU A 1 223 ? 1.313 14.367 10.734 1 98.75 223 LEU A N 1
ATOM 1765 C CA . LEU A 1 223 ? 0.076 13.594 10.711 1 98.75 223 LEU A CA 1
ATOM 1766 C C . LEU A 1 223 ? -0.593 13.602 12.078 1 98.75 223 LEU A C 1
ATOM 1768 O O . LEU A 1 223 ? -0.009 13.141 13.062 1 98.75 223 LEU A O 1
ATOM 1772 N N . PRO A 1 224 ? -1.793 14.172 12.172 1 98 224 PRO A N 1
ATOM 1773 C CA . PRO A 1 224 ? -2.562 14 13.406 1 98 224 PRO A CA 1
ATOM 1774 C C . PRO A 1 224 ? -3.166 12.602 13.539 1 98 224 PRO A C 1
ATOM 1776 O O . PRO A 1 224 ? -4.391 12.461 13.602 1 98 224 PRO A O 1
ATOM 1779 N N . ALA A 1 225 ? -2.373 11.656 13.75 1 98.38 225 ALA A N 1
ATOM 1780 C CA . ALA A 1 225 ? -2.729 10.242 13.672 1 98.38 225 ALA A CA 1
ATOM 1781 C C . ALA A 1 225 ? -3.516 9.812 14.906 1 98.38 225 ALA A C 1
ATOM 1783 O O . ALA A 1 225 ? -4.117 8.734 14.914 1 98.38 225 ALA A O 1
ATOM 1784 N N . PHE A 1 226 ? -3.521 10.625 15.945 1 98.25 226 PHE A N 1
ATOM 1785 C CA . PHE A 1 226 ? -4.098 10.211 17.219 1 98.25 226 PHE A CA 1
ATOM 1786 C C . PHE A 1 226 ? -5.23 11.148 17.625 1 98.25 226 PHE A C 1
ATOM 1788 O O . PHE A 1 226 ? -5.434 11.406 18.812 1 98.25 226 PHE A O 1
ATOM 1795 N N . ALA A 1 227 ? -5.84 11.656 16.578 1 95.19 227 ALA A N 1
ATOM 1796 C CA . ALA A 1 227 ? -7.043 12.453 16.828 1 95.19 227 ALA A CA 1
ATOM 1797 C C . ALA A 1 227 ? -8.234 11.562 17.141 1 95.19 227 ALA A C 1
ATOM 1799 O O . ALA A 1 227 ? -8.859 11.688 18.203 1 95.19 227 ALA A O 1
ATOM 1800 N N . PHE A 1 228 ? -8.539 10.656 16.281 1 94.75 228 PHE A N 1
ATOM 1801 C CA . PHE A 1 228 ? -9.555 9.609 16.391 1 94.75 228 PHE A CA 1
ATOM 1802 C C . PHE A 1 228 ? -8.953 8.234 16.141 1 94.75 228 PHE A C 1
ATOM 1804 O O . PHE A 1 228 ? -7.891 8.117 15.531 1 94.75 228 PHE A O 1
ATOM 1811 N N . SER A 1 229 ? -9.617 7.246 16.594 1 95.88 229 SER A N 1
ATOM 1812 C CA . SER A 1 229 ? -9.086 5.891 16.469 1 95.88 229 SER A CA 1
ATOM 1813 C C . SER A 1 229 ? -8.906 5.5 15.008 1 95.88 229 SER A C 1
ATOM 1815 O O . SER A 1 229 ? -7.973 4.77 14.664 1 95.88 229 SER A O 1
ATOM 1817 N N . PHE A 1 230 ? -9.758 5.953 14.086 1 94.69 230 PHE A N 1
ATOM 1818 C CA . PHE A 1 230 ? -9.656 5.555 12.688 1 94.69 230 PHE A CA 1
ATOM 1819 C C . PHE A 1 230 ? -8.477 6.242 12.023 1 94.69 230 PHE A C 1
ATOM 1821 O O . PHE A 1 230 ? -8.031 5.82 10.945 1 94.69 230 PHE A O 1
ATOM 1828 N N . CYS A 1 231 ? -7.953 7.309 12.656 1 97.62 231 CYS A N 1
ATOM 1829 C CA . CYS A 1 231 ? -6.863 8.078 12.07 1 97.62 231 CYS A CA 1
ATOM 1830 C C . CYS A 1 231 ? -5.559 7.293 12.094 1 97.62 231 CYS A C 1
ATOM 1832 O O . CYS A 1 231 ? -4.707 7.469 11.219 1 97.62 231 CYS A O 1
ATOM 1834 N N . THR A 1 232 ? -5.438 6.477 13.07 1 97.94 232 THR A N 1
ATOM 1835 C CA . THR A 1 232 ? -4.16 5.812 13.312 1 97.94 232 THR A CA 1
ATOM 1836 C C . THR A 1 232 ? -3.82 4.863 12.172 1 97.94 232 THR A C 1
ATOM 1838 O O . THR A 1 232 ? -2.793 5.023 11.508 1 97.94 232 THR A O 1
ATOM 1841 N N . PRO A 1 233 ? -4.723 3.906 11.836 1 96.81 233 PRO A N 1
ATOM 1842 C CA . PRO A 1 233 ? -4.34 2.965 10.781 1 96.81 233 PRO A CA 1
ATOM 1843 C C . PRO A 1 233 ? -4.133 3.646 9.43 1 96.81 233 PRO A C 1
ATOM 1845 O O . PRO A 1 233 ? -3.234 3.264 8.672 1 96.81 233 PRO A O 1
ATOM 1848 N N . VAL A 1 234 ? -4.93 4.594 9.086 1 98.06 234 VAL A N 1
ATOM 1849 C CA . VAL A 1 234 ? -4.816 5.254 7.785 1 98.06 234 VAL A CA 1
ATOM 1850 C C . VAL A 1 234 ? -3.539 6.09 7.742 1 98.06 234 VAL A C 1
ATOM 1852 O O . VAL A 1 234 ? -2.875 6.168 6.707 1 98.06 234 VAL A O 1
ATOM 1855 N N . SER A 1 235 ? -3.17 6.73 8.859 1 98.56 235 SER A N 1
ATOM 1856 C CA . SER A 1 235 ? -1.915 7.473 8.945 1 98.56 235 SER A CA 1
ATOM 1857 C C . SER A 1 235 ? -0.714 6.543 8.828 1 98.56 235 SER A C 1
ATOM 1859 O O . SER A 1 235 ? 0.289 6.887 8.195 1 98.56 235 SER A O 1
ATOM 1861 N N . MET A 1 236 ? -0.861 5.434 9.445 1 97.69 236 MET A N 1
ATOM 1862 C CA . MET A 1 236 ? 0.215 4.457 9.328 1 97.69 236 MET A CA 1
ATOM 1863 C C . MET A 1 236 ? 0.405 4.031 7.875 1 97.69 236 MET A C 1
ATOM 1865 O O . MET A 1 236 ? 1.537 3.904 7.402 1 97.69 236 MET A O 1
ATOM 1869 N N . ARG A 1 237 ? -0.667 3.789 7.199 1 97.75 237 ARG A N 1
ATOM 1870 C CA . ARG A 1 237 ? -0.571 3.416 5.793 1 97.75 237 ARG A CA 1
ATOM 1871 C C . ARG A 1 237 ? 0.096 4.52 4.977 1 97.75 237 ARG A C 1
ATOM 1873 O O . ARG A 1 237 ? 0.812 4.238 4.012 1 97.75 237 ARG A O 1
ATOM 1880 N N . ALA A 1 238 ? -0.142 5.773 5.371 1 98.5 238 ALA A N 1
ATOM 1881 C CA . ALA A 1 238 ? 0.55 6.879 4.715 1 98.5 238 ALA A CA 1
ATOM 1882 C C . ALA A 1 238 ? 2.057 6.793 4.938 1 98.5 238 ALA A C 1
ATOM 1884 O O . ALA A 1 238 ? 2.84 6.992 4.004 1 98.5 238 ALA A O 1
ATOM 1885 N N . VAL A 1 239 ? 2.428 6.473 6.133 1 98.12 239 VAL A N 1
ATOM 1886 C CA . VAL A 1 239 ? 3.844 6.34 6.461 1 98.12 239 VAL A CA 1
ATOM 1887 C C . VAL A 1 239 ? 4.457 5.203 5.645 1 98.12 239 VAL A C 1
ATOM 1889 O O . VAL A 1 239 ? 5.523 5.371 5.047 1 98.12 239 VAL A O 1
ATOM 1892 N N . TYR A 1 240 ? 3.748 4.09 5.609 1 96.94 240 TYR A N 1
ATOM 1893 C CA . TYR A 1 240 ? 4.25 2.941 4.863 1 96.94 240 TYR A CA 1
ATOM 1894 C C . TYR A 1 240 ? 4.367 3.266 3.379 1 96.94 240 TYR A C 1
ATOM 1896 O O . TYR A 1 240 ? 5.312 2.834 2.717 1 96.94 240 TYR A O 1
ATOM 1904 N N . ALA A 1 241 ? 3.35 3.959 2.846 1 97.75 241 ALA A N 1
ATOM 1905 C CA . ALA A 1 241 ? 3.381 4.355 1.44 1 97.75 241 ALA A CA 1
ATOM 1906 C C . ALA A 1 241 ? 4.621 5.188 1.133 1 97.75 241 ALA A C 1
ATOM 1908 O O . ALA A 1 241 ? 5.277 4.98 0.108 1 97.75 241 ALA A O 1
ATOM 1909 N N . VAL A 1 242 ? 4.938 6.086 2.018 1 97.75 242 VAL A N 1
ATOM 1910 C CA . VAL A 1 242 ? 6.113 6.934 1.854 1 97.75 242 VAL A CA 1
ATOM 1911 C C . VAL A 1 242 ? 7.379 6.082 1.941 1 97.75 242 VAL A C 1
ATOM 1913 O O . VAL A 1 242 ? 8.281 6.211 1.108 1 97.75 242 VAL A O 1
ATOM 1916 N N . GLU A 1 243 ? 7.441 5.188 2.914 1 95.38 243 GLU A N 1
ATOM 1917 C CA . GLU A 1 243 ? 8.602 4.32 3.115 1 95.38 243 GLU A CA 1
ATOM 1918 C C . GLU A 1 243 ? 8.828 3.416 1.905 1 95.38 243 GLU A C 1
ATOM 1920 O O . GLU A 1 243 ? 9.969 3.154 1.525 1 95.38 243 GLU A O 1
ATOM 1925 N N . ASP A 1 244 ? 7.684 2.914 1.408 1 95.75 244 ASP A N 1
ATOM 1926 C CA . ASP A 1 244 ? 7.75 1.996 0.276 1 95.75 244 ASP A CA 1
ATOM 1927 C C . ASP A 1 244 ? 8.211 2.715 -0.99 1 95.75 244 ASP A C 1
ATOM 1929 O O . ASP A 1 244 ? 8.57 2.072 -1.979 1 95.75 244 ASP A O 1
ATOM 1933 N N . SER A 1 245 ? 8.133 3.996 -0.856 1 92.75 245 SER A N 1
ATOM 1934 C CA . SER A 1 245 ? 8.516 4.801 -2.014 1 92.75 245 SER A CA 1
ATOM 1935 C C . SER A 1 245 ? 9.875 5.445 -1.812 1 92.75 245 SER A C 1
ATOM 1937 O O . SER A 1 245 ? 10.531 5.23 -0.787 1 92.75 245 SER A O 1
ATOM 1939 N N . ASN A 1 246 ? 10.445 6.078 -2.709 1 85.69 246 ASN A N 1
ATOM 1940 C CA . ASN A 1 246 ? 11.688 6.832 -2.578 1 85.69 246 ASN A CA 1
ATOM 1941 C C . ASN A 1 246 ? 11.422 8.32 -2.367 1 85.69 246 ASN A C 1
ATOM 1943 O O . ASN A 1 246 ? 12.227 9.164 -2.773 1 85.69 246 ASN A O 1
ATOM 1947 N N . SER A 1 247 ? 10.242 8.562 -1.76 1 92.94 247 SER A N 1
ATOM 1948 C CA . SER A 1 247 ? 9.914 9.953 -1.486 1 92.94 247 SER A CA 1
ATOM 1949 C C . SER A 1 247 ? 10.805 10.531 -0.395 1 92.94 247 SER A C 1
ATOM 1951 O O . SER A 1 247 ? 11.086 9.867 0.604 1 92.94 247 SER A O 1
ATOM 1953 N N . PRO A 1 248 ? 11.25 11.766 -0.574 1 96.81 248 PRO A N 1
ATOM 1954 C CA . PRO A 1 248 ? 12.117 12.375 0.439 1 96.81 248 PRO A CA 1
ATOM 1955 C C . PRO A 1 248 ? 11.328 12.969 1.607 1 96.81 248 PRO A C 1
ATOM 1957 O O . PRO A 1 248 ? 11.922 13.398 2.598 1 96.81 248 PRO A O 1
ATOM 1960 N N . VAL A 1 249 ? 10 13 1.483 1 97.88 249 VAL A N 1
ATOM 1961 C CA . VAL A 1 249 ? 9.18 13.562 2.555 1 97.88 249 VAL A CA 1
ATOM 1962 C C . VAL A 1 249 ? 9.391 12.758 3.836 1 97.88 249 VAL A C 1
ATOM 1964 O O . VAL A 1 249 ? 9.648 11.555 3.783 1 97.88 249 VAL A O 1
ATOM 1967 N N . ARG A 1 250 ? 9.273 13.367 5 1 97.75 250 ARG A N 1
ATOM 1968 C CA . ARG A 1 250 ? 9.531 12.742 6.293 1 97.75 250 ARG A CA 1
ATOM 1969 C C . ARG A 1 250 ? 8.289 12.773 7.176 1 97.75 250 ARG A C 1
ATOM 1971 O O . ARG A 1 250 ? 8.008 13.781 7.82 1 97.75 250 ARG A O 1
ATOM 1978 N N . PRO A 1 251 ? 7.578 11.656 7.242 1 98.25 251 PRO A N 1
ATOM 1979 C CA . PRO A 1 251 ? 6.367 11.633 8.07 1 98.25 251 PRO A CA 1
ATOM 1980 C C . PRO A 1 251 ? 6.676 11.68 9.562 1 98.25 251 PRO A C 1
ATOM 1982 O O . PRO A 1 251 ? 7.629 11.047 10.023 1 98.25 251 PRO A O 1
ATOM 1985 N N . VAL A 1 252 ? 5.934 12.469 10.297 1 98.5 252 VAL A N 1
ATOM 1986 C CA . VAL A 1 252 ? 5.965 12.555 11.75 1 98.5 252 VAL A CA 1
ATOM 1987 C C . VAL A 1 252 ? 4.543 12.688 12.297 1 98.5 252 VAL A C 1
ATOM 1989 O O . VAL A 1 252 ? 3.611 12.969 11.539 1 98.5 252 VAL A O 1
ATOM 1992 N N . PHE A 1 253 ? 4.395 12.445 13.594 1 98.75 253 PHE A N 1
ATOM 1993 C CA . PHE A 1 253 ? 3.062 12.414 14.18 1 98.75 253 PHE A CA 1
ATOM 1994 C C . PHE A 1 253 ? 2.904 13.523 15.219 1 98.75 253 PHE A C 1
ATOM 1996 O O . PHE A 1 253 ? 3.807 13.758 16.031 1 98.75 253 PHE A O 1
ATOM 2003 N N . LEU A 1 254 ? 1.776 14.18 15.125 1 98.31 254 LEU A N 1
ATOM 2004 C CA . LEU A 1 254 ? 1.433 15.156 16.156 1 98.31 254 LEU A CA 1
ATOM 2005 C C . LEU A 1 254 ? 1.187 14.469 17.484 1 98.31 254 LEU A C 1
ATOM 2007 O O . LEU A 1 254 ? 0.497 13.453 17.562 1 98.31 254 LEU A O 1
ATOM 2011 N N . ASN A 1 255 ? 1.726 15.008 18.5 1 97.88 255 ASN A N 1
ATOM 2012 C CA . ASN A 1 255 ? 1.592 14.445 19.828 1 97.88 255 ASN A CA 1
ATOM 2013 C C . ASN A 1 255 ? 0.293 14.883 20.5 1 97.88 255 ASN A C 1
ATOM 2015 O O . ASN A 1 255 ? 0.083 16.078 20.734 1 97.88 255 ASN A O 1
ATOM 2019 N N . PRO A 1 256 ? -0.559 13.945 20.859 1 97 256 PRO A N 1
ATOM 2020 C CA . PRO A 1 256 ? -1.82 14.336 21.484 1 97 256 PRO A CA 1
ATOM 2021 C C . PRO A 1 256 ? -1.617 15.008 22.844 1 97 256 PRO A C 1
ATOM 2023 O O . PRO A 1 256 ? -2.438 15.828 23.266 1 97 256 PRO A O 1
ATOM 2026 N N . GLY A 1 257 ? -0.562 14.695 23.484 1 95.56 257 GLY A N 1
ATOM 2027 C CA . GLY A 1 257 ? -0.247 15.398 24.719 1 95.56 257 GLY A CA 1
ATOM 2028 C C . GLY A 1 257 ? 0.001 16.875 24.516 1 95.56 257 GLY A C 1
ATOM 2029 O O . GLY A 1 257 ? -0.433 17.703 25.312 1 95.56 257 GLY A O 1
ATOM 2030 N N . TYR A 1 258 ? 0.721 17.203 23.516 1 97.19 258 TYR A N 1
ATOM 2031 C CA . TYR A 1 258 ? 0.944 18.609 23.156 1 97.19 258 TYR A CA 1
ATOM 2032 C C . TYR A 1 258 ? -0.375 19.312 22.859 1 97.19 258 TYR A C 1
ATOM 2034 O O . TYR A 1 258 ? -0.579 20.453 23.266 1 97.19 258 TYR A O 1
ATOM 2042 N N . LEU A 1 259 ? -1.273 18.656 22.203 1 97 259 LEU A N 1
ATOM 2043 C CA . LEU A 1 259 ? -2.572 19.234 21.859 1 97 259 LEU A CA 1
ATOM 2044 C C . LEU A 1 259 ? -3.391 19.5 23.109 1 97 259 LEU A C 1
ATOM 2046 O O . LEU A 1 259 ? -4.125 20.5 23.172 1 97 259 LEU A O 1
ATOM 2050 N N . GLN A 1 260 ? -3.262 18.656 24.031 1 94.19 260 GLN A N 1
ATOM 2051 C CA . GLN A 1 260 ? -3.941 18.891 25.297 1 94.19 260 GLN A CA 1
ATOM 2052 C C . GLN A 1 260 ? -3.406 20.141 25.984 1 94.19 260 GLN A C 1
ATOM 2054 O O . GLN A 1 260 ? -4.176 20.938 26.516 1 94.19 260 GLN A O 1
ATOM 2059 N N . ASN A 1 261 ? -2.105 20.234 25.984 1 96.44 261 ASN A N 1
ATOM 2060 C CA . ASN A 1 261 ? -1.494 21.422 26.562 1 96.44 261 ASN A CA 1
ATOM 2061 C C . ASN A 1 261 ? -1.961 22.688 25.844 1 96.44 261 ASN A C 1
ATOM 2063 O O . ASN A 1 261 ? -2.266 23.688 26.5 1 96.44 261 ASN A O 1
ATOM 2067 N N . LEU A 1 262 ? -2.02 22.625 24.578 1 97.5 262 LEU A N 1
ATOM 2068 C CA . LEU A 1 262 ? -2.48 23.766 23.781 1 97.5 262 LEU A CA 1
ATOM 2069 C C . LEU A 1 262 ? -3.922 24.125 24.141 1 97.5 262 LEU A C 1
ATOM 2071 O O . LEU A 1 262 ? -4.266 25.297 24.266 1 97.5 262 LEU A O 1
ATOM 2075 N N . SER A 1 263 ? -4.695 23.094 24.25 1 94.75 263 SER A N 1
ATOM 2076 C CA . SER A 1 263 ? -6.098 23.328 24.578 1 94.75 263 SER A CA 1
ATOM 2077 C C . SER A 1 263 ? -6.242 24.062 25.906 1 94.75 263 SER A C 1
ATOM 2079 O O . SER A 1 263 ? -7.027 25.016 26.016 1 94.75 263 SER A O 1
ATOM 2081 N N . VAL A 1 264 ? -5.523 23.672 26.875 1 95.12 264 VAL A N 1
ATOM 2082 C CA . VAL A 1 264 ? -5.559 24.312 28.188 1 95.12 264 VAL A CA 1
ATOM 2083 C C . VAL A 1 264 ? -5.039 25.734 28.078 1 95.12 264 VAL A C 1
ATOM 2085 O O . VAL A 1 264 ? -5.648 26.672 28.609 1 95.12 264 VAL A O 1
ATOM 2088 N N . PHE A 1 265 ? -3.963 25.906 27.422 1 97.56 265 PHE A N 1
ATOM 2089 C CA . PHE A 1 265 ? -3.357 27.219 27.266 1 97.56 265 PHE A CA 1
ATOM 2090 C C . PHE A 1 265 ? -4.348 28.203 26.641 1 97.56 265 PHE A C 1
ATOM 2092 O O . PHE A 1 265 ? -4.555 29.297 27.172 1 97.56 265 PHE A O 1
ATOM 2099 N N . TRP A 1 266 ? -4.953 27.844 25.594 1 96.69 266 TRP A N 1
ATOM 2100 C CA . TRP A 1 266 ? -5.789 28.781 24.844 1 96.69 266 TRP A CA 1
ATOM 2101 C C . TRP A 1 266 ? -7.133 28.984 25.531 1 96.69 266 TRP A C 1
ATOM 2103 O O . TRP A 1 266 ? -7.746 30.047 25.406 1 96.69 266 TRP A O 1
ATOM 2113 N N . ARG A 1 267 ? -7.566 28 26.234 1 94 267 ARG A N 1
ATOM 2114 C CA . ARG A 1 267 ? -8.727 28.234 27.094 1 94 267 ARG A CA 1
ATOM 2115 C C . ARG A 1 267 ? -8.445 29.328 28.109 1 94 267 ARG A C 1
ATOM 2117 O O . ARG A 1 267 ? -9.297 30.188 28.359 1 94 267 ARG A O 1
ATOM 2124 N N . ASN A 1 268 ? -7.297 29.266 28.609 1 94.5 268 ASN A N 1
ATOM 2125 C CA . ASN A 1 268 ? -6.887 30.281 29.562 1 94.5 268 ASN A CA 1
ATOM 2126 C C . ASN A 1 268 ? -6.734 31.641 28.922 1 94.5 268 ASN A C 1
ATOM 2128 O O . ASN A 1 268 ? -6.891 32.688 29.578 1 94.5 268 ASN A O 1
ATOM 2132 N N . GLU A 1 269 ? -6.465 31.609 27.641 1 93.44 269 GLU A N 1
ATOM 2133 C CA . GLU A 1 269 ? -6.336 32.844 26.891 1 93.44 269 GLU A CA 1
ATOM 2134 C C . GLU A 1 269 ? -7.695 33.344 26.391 1 93.44 269 GLU A C 1
ATOM 2136 O O . GLU A 1 269 ? -7.777 34.344 25.672 1 93.44 269 GLU A O 1
ATOM 2141 N N . GLY A 1 270 ? -8.781 32.562 26.672 1 90.75 270 GLY A N 1
ATOM 2142 C CA . GLY A 1 270 ? -10.117 33.062 26.391 1 90.75 270 GLY A CA 1
ATOM 2143 C C . GLY A 1 270 ? -10.797 32.344 25.25 1 90.75 270 GLY A C 1
ATOM 2144 O O . GLY A 1 270 ? -11.914 32.688 24.859 1 90.75 270 GLY A O 1
ATOM 2145 N N . LEU A 1 271 ? -10.109 31.438 24.672 1 92 271 LEU A N 1
ATOM 2146 C CA . LEU A 1 271 ? -10.727 30.688 23.594 1 92 271 LEU A CA 1
ATOM 2147 C C . LEU A 1 271 ? -11.734 29.672 24.125 1 92 271 LEU A C 1
ATOM 2149 O O . LEU A 1 271 ? -11.422 28.906 25.031 1 92 271 LEU A O 1
ATOM 2153 N N . LYS A 1 272 ? -12.93 29.703 23.562 1 85.12 272 LYS A N 1
ATOM 2154 C CA . LYS A 1 272 ? -13.938 28.734 23.984 1 85.12 272 LYS A CA 1
ATOM 2155 C C . LYS A 1 272 ? -13.492 27.312 23.688 1 85.12 272 LYS A C 1
ATOM 2157 O O . LYS A 1 272 ? -12.758 27.078 22.719 1 85.12 272 LYS A O 1
ATOM 2162 N N . PRO A 1 273 ? -14.125 26.453 24.5 1 76.69 273 PRO A N 1
ATOM 2163 C CA . PRO A 1 273 ? -13.727 25.047 24.312 1 76.69 273 PRO A CA 1
ATOM 2164 C C . PRO A 1 273 ? -14.086 24.5 22.938 1 76.69 273 PRO A C 1
ATOM 2166 O O . PRO A 1 273 ? -15.133 24.859 22.391 1 76.69 273 PRO A O 1
ATOM 2169 N N . GLY A 1 274 ? -13.172 23.734 22.406 1 82.94 274 GLY A N 1
ATOM 2170 C CA . GLY A 1 274 ? -13.32 23.094 21.109 1 82.94 274 GLY A CA 1
ATOM 2171 C C . GLY A 1 274 ? -12.008 22.594 20.531 1 82.94 274 GLY A C 1
ATOM 2172 O O . GLY A 1 274 ? -10.938 22.828 21.109 1 82.94 274 GLY A O 1
ATOM 2173 N N . ARG A 1 275 ? -12.141 21.859 19.5 1 87.81 275 ARG A N 1
ATOM 2174 C CA . ARG A 1 275 ? -10.93 21.359 18.859 1 87.81 275 ARG A CA 1
ATOM 2175 C C . ARG A 1 275 ? -10.242 22.469 18.047 1 87.81 275 ARG A C 1
ATOM 2177 O O . ARG A 1 275 ? -10.891 23.188 17.297 1 87.81 275 ARG A O 1
ATOM 2184 N N . LEU A 1 276 ? -9.031 22.578 18.266 1 93.31 276 LEU A N 1
ATOM 2185 C CA . LEU A 1 276 ? -8.258 23.594 17.547 1 93.31 276 LEU A CA 1
ATOM 2186 C C . LEU A 1 276 ? -8.109 23.234 16.078 1 93.31 276 LEU A C 1
ATOM 2188 O O . LEU A 1 276 ? -7.938 22.062 15.734 1 93.31 276 LEU A O 1
ATOM 2192 N N . SER A 1 277 ? -8.258 24.219 15.203 1 93.31 277 SER A N 1
ATOM 2193 C CA . SER A 1 277 ? -7.992 23.984 13.789 1 93.31 277 SER A CA 1
ATOM 2194 C C . SER A 1 277 ? -6.516 23.703 13.539 1 93.31 277 SER A C 1
ATOM 2196 O O . SER A 1 277 ? -5.664 24.047 14.367 1 93.31 277 SER A O 1
ATOM 2198 N N . THR A 1 278 ? -6.262 23.062 12.422 1 95.19 278 THR A N 1
ATOM 2199 C CA . THR A 1 278 ? -4.887 22.75 12.039 1 95.19 278 THR A CA 1
ATOM 2200 C C . THR A 1 278 ? -4.047 24.016 11.977 1 95.19 278 THR A C 1
ATOM 2202 O O . THR A 1 278 ? -2.922 24.047 12.484 1 95.19 278 THR A O 1
ATOM 2205 N N . GLY A 1 279 ? -4.59 25.094 11.375 1 96.62 279 GLY A N 1
ATOM 2206 C CA . GLY A 1 279 ? -3.867 26.359 11.281 1 96.62 279 GLY A CA 1
ATOM 2207 C C . GLY A 1 279 ? -3.506 26.953 12.633 1 96.62 279 GLY A C 1
ATOM 2208 O O . GLY A 1 279 ? -2.416 27.5 12.805 1 96.62 279 GLY A O 1
ATOM 2209 N N . PHE A 1 280 ? -4.406 26.781 13.531 1 96.5 280 PHE A N 1
ATOM 2210 C CA . PHE A 1 280 ? -4.195 27.344 14.852 1 96.5 280 PHE A CA 1
ATOM 2211 C C . PHE A 1 280 ? -3.131 26.562 15.617 1 96.5 280 PHE A C 1
ATOM 2213 O O . PHE A 1 280 ? -2.301 27.141 16.312 1 96.5 280 PHE A O 1
ATOM 2220 N N . ILE A 1 281 ? -3.168 25.266 15.477 1 97.38 281 ILE A N 1
ATOM 2221 C CA . ILE A 1 281 ? -2.158 24.406 16.078 1 97.38 281 ILE A CA 1
ATOM 2222 C C . ILE A 1 281 ? -0.778 24.766 15.531 1 97.38 281 ILE A C 1
ATOM 2224 O O . ILE A 1 281 ? 0.168 24.953 16.297 1 97.38 281 ILE A O 1
ATOM 2228 N N . LEU A 1 282 ? -0.702 24.953 14.273 1 98.25 282 LEU A N 1
ATOM 2229 C CA . LEU A 1 282 ? 0.583 25.25 13.648 1 98.25 282 LEU A CA 1
ATOM 2230 C C . LEU A 1 282 ? 1.054 26.656 14 1 98.25 282 LEU A C 1
ATOM 2232 O O . LEU A 1 282 ? 2.254 26.891 14.133 1 98.25 282 LEU A O 1
ATOM 2236 N N . THR A 1 283 ? 0.113 27.531 14.109 1 98.31 283 THR A N 1
ATOM 2237 C CA . THR A 1 283 ? 0.477 28.875 14.555 1 98.31 283 THR A CA 1
ATOM 2238 C C . THR A 1 283 ? 1.122 28.828 15.938 1 98.31 283 THR A C 1
ATOM 2240 O O . THR A 1 283 ? 2.139 29.484 16.172 1 98.31 283 THR A O 1
ATOM 2243 N N . SER A 1 284 ? 0.521 28.047 16.812 1 98.25 284 SER A N 1
ATOM 2244 C CA . SER A 1 284 ? 1.069 27.891 18.156 1 98.25 284 SER A CA 1
ATOM 2245 C C . SER A 1 284 ? 2.488 27.328 18.109 1 98.25 284 SER A C 1
ATOM 2247 O O . SER A 1 284 ? 3.381 27.828 18.797 1 98.25 284 SER A O 1
ATOM 2249 N N . LEU A 1 285 ? 2.65 26.344 17.281 1 97.25 285 LEU A N 1
ATOM 2250 C CA . LEU A 1 285 ? 3.969 25.734 17.141 1 97.25 285 LEU A CA 1
ATOM 2251 C C . LEU A 1 285 ? 4.973 26.734 16.578 1 97.25 285 LEU A C 1
ATOM 2253 O O . LEU A 1 285 ? 6.094 26.844 17.062 1 97.25 285 LEU A O 1
ATOM 2257 N N . ALA A 1 286 ? 4.578 27.469 15.562 1 97.62 286 ALA A N 1
ATOM 2258 C CA . ALA A 1 286 ? 5.445 28.469 14.953 1 97.62 286 ALA A CA 1
ATOM 2259 C C . ALA A 1 286 ? 5.887 29.516 15.977 1 97.62 286 ALA A C 1
ATOM 2261 O O . ALA A 1 286 ? 7.055 29.906 16.016 1 97.62 286 ALA A O 1
ATOM 2262 N N . LEU A 1 287 ? 4.977 29.953 16.812 1 97.5 287 LEU A N 1
ATOM 2263 C CA . LEU A 1 287 ? 5.27 30.969 17.812 1 97.5 287 LEU A CA 1
ATOM 2264 C C . LEU A 1 287 ? 6.273 30.438 18.844 1 97.5 287 LEU A C 1
ATOM 2266 O O . LEU A 1 287 ? 7.016 31.219 19.438 1 97.5 287 LEU A O 1
ATOM 2270 N N . GLU A 1 288 ? 6.27 29.172 19 1 96 288 GLU A N 1
ATOM 2271 C CA . GLU A 1 288 ? 7.211 28.594 19.969 1 96 288 GLU A CA 1
ATOM 2272 C C . GLU A 1 288 ? 8.609 28.469 19.359 1 96 288 GLU A C 1
ATOM 2274 O O . GLU A 1 288 ? 9.609 28.578 20.078 1 96 288 GLU A O 1
ATOM 2279 N N . ILE A 1 289 ? 8.688 28.312 18.062 1 94.69 289 ILE A N 1
ATOM 2280 C CA . ILE A 1 289 ? 9.992 27.891 17.547 1 94.69 289 ILE A CA 1
ATOM 2281 C C . ILE A 1 289 ? 10.602 29.031 16.719 1 94.69 289 ILE A C 1
ATOM 2283 O O . ILE A 1 289 ? 11.797 29 16.406 1 94.69 289 ILE A O 1
ATOM 2287 N N . CYS A 1 290 ? 9.836 30.062 16.391 1 95.94 290 CYS A N 1
ATOM 2288 C CA . CYS A 1 290 ? 10.344 31.156 15.578 1 95.94 290 CYS A CA 1
ATOM 2289 C C . CYS A 1 290 ? 10.164 32.5 16.281 1 95.94 290 CYS A C 1
ATOM 2291 O O . CYS A 1 290 ? 9.148 32.719 16.938 1 95.94 290 CYS A O 1
ATOM 2293 N N . ASP A 1 291 ? 11.07 33.406 16.016 1 96.31 291 ASP A N 1
ATOM 2294 C CA . ASP A 1 291 ? 11 34.75 16.609 1 96.31 291 ASP A CA 1
ATOM 2295 C C . ASP A 1 291 ? 10.008 35.625 15.859 1 96.31 291 ASP A C 1
ATOM 2297 O O . ASP A 1 291 ? 9.375 36.5 16.453 1 96.31 291 ASP A O 1
ATOM 2301 N N . ASN A 1 292 ? 9.961 35.438 14.609 1 97.75 292 ASN A N 1
ATOM 2302 C CA . ASN A 1 292 ? 9.062 36.219 13.75 1 97.75 292 ASN A CA 1
ATOM 2303 C C . ASN A 1 292 ? 8.125 35.312 12.969 1 97.75 292 ASN A C 1
ATOM 2305 O O . ASN A 1 292 ? 8.562 34.5 12.133 1 97.75 292 ASN A O 1
ATOM 2309 N N . VAL A 1 293 ? 6.848 35.469 13.266 1 98.56 293 VAL A N 1
ATOM 2310 C CA . VAL A 1 293 ? 5.855 34.594 12.656 1 98.56 293 VAL A CA 1
ATOM 2311 C C . VAL A 1 293 ? 4.895 35.406 11.805 1 98.56 293 VAL A C 1
ATOM 2313 O O . VAL A 1 293 ? 4.336 36.406 12.273 1 98.56 293 VAL A O 1
ATOM 2316 N N . GLU A 1 294 ? 4.742 35.031 10.555 1 98.75 294 GLU A N 1
ATOM 2317 C CA . GLU A 1 294 ? 3.789 35.656 9.648 1 98.75 294 GLU A CA 1
ATOM 2318 C C . GLU A 1 294 ? 2.762 34.656 9.141 1 98.75 294 GLU A C 1
ATOM 2320 O O . GLU A 1 294 ? 3.109 33.531 8.797 1 98.75 294 GLU A O 1
ATOM 2325 N N . LEU A 1 295 ? 1.514 35.094 9.156 1 98.75 295 LEU A N 1
ATOM 2326 C CA . LEU A 1 295 ? 0.412 34.219 8.742 1 98.75 295 LEU A CA 1
ATOM 2327 C C . LEU A 1 295 ? -0.184 34.688 7.422 1 98.75 295 LEU A C 1
ATOM 2329 O O . LEU A 1 295 ? -0.422 35.875 7.227 1 98.75 295 LEU A O 1
ATOM 2333 N N . TYR A 1 296 ? -0.348 33.781 6.547 1 98.62 296 TYR A N 1
ATOM 2334 C CA . TYR A 1 296 ? -0.976 34 5.25 1 98.62 296 TYR A CA 1
ATOM 2335 C C . TYR A 1 296 ? -2.17 33.094 5.051 1 98.62 296 TYR A C 1
ATOM 2337 O O . TYR A 1 296 ? -2.127 31.906 5.438 1 98.62 296 TYR A O 1
ATOM 2345 N N . GLY A 1 297 ? -3.225 33.594 4.48 1 97.31 297 GLY A N 1
ATOM 2346 C CA . GLY A 1 297 ? -4.336 32.75 4.094 1 97.31 297 GLY A CA 1
ATOM 2347 C C . GLY A 1 297 ? -5.301 32.469 5.23 1 97.31 297 GLY A C 1
ATOM 2348 O O . GLY A 1 297 ? -6.07 31.5 5.18 1 97.31 297 GLY A O 1
ATOM 2349 N N . PHE A 1 298 ? -5.234 33.188 6.246 1 96.69 298 PHE A N 1
ATOM 2350 C CA . PHE A 1 298 ? -6.16 33.062 7.363 1 96.69 298 PHE A CA 1
ATOM 2351 C C . PHE A 1 298 ? -7.27 34.094 7.277 1 96.69 298 PHE A C 1
ATOM 2353 O O . PHE A 1 298 ? -7.043 35.281 7.562 1 96.69 298 PHE A O 1
ATOM 2360 N N . TRP A 1 299 ? -8.453 33.625 6.844 1 94.06 299 TRP A N 1
ATOM 2361 C CA . TRP A 1 299 ? -9.617 34.5 6.66 1 94.06 299 TRP A CA 1
ATOM 2362 C C . TRP A 1 299 ? -10.898 33.656 6.672 1 94.06 299 TRP A C 1
ATOM 2364 O O . TRP A 1 299 ? -11.195 32.938 5.715 1 94.06 299 TRP A O 1
ATOM 2374 N N . PRO A 1 300 ? -11.664 33.75 7.777 1 90.62 300 PRO A N 1
ATOM 2375 C CA . PRO A 1 300 ? -12.812 32.844 7.918 1 90.62 300 PRO A CA 1
ATOM 2376 C C . PRO A 1 300 ? -14.07 33.406 7.254 1 90.62 300 PRO A C 1
ATOM 2378 O O . PRO A 1 300 ? -15.148 32.812 7.398 1 90.62 300 PRO A O 1
ATOM 2381 N N . PHE A 1 301 ? -13.969 34.531 6.527 1 88.75 301 PHE A N 1
ATOM 2382 C CA . PHE A 1 301 ? -15.156 35.156 5.953 1 88.75 301 PHE A CA 1
ATOM 2383 C C . PHE A 1 301 ? -15.25 34.875 4.457 1 88.75 301 PHE A C 1
ATOM 2385 O O . PHE A 1 301 ? -14.227 34.656 3.801 1 88.75 301 PHE A O 1
ATOM 2392 N N . GLY A 1 302 ? -16.406 34.969 3.932 1 88.5 302 GLY A N 1
ATOM 2393 C CA . GLY A 1 302 ? -16.672 34.594 2.551 1 88.5 302 GLY A CA 1
ATOM 2394 C C . GLY A 1 302 ? -16.391 35.719 1.568 1 88.5 302 GLY A C 1
ATOM 2395 O O . GLY A 1 302 ? -16.438 35.5 0.353 1 88.5 302 GLY A O 1
ATOM 2396 N N . ASN A 1 303 ? -16.125 36.906 2.105 1 91.19 303 ASN A N 1
ATOM 2397 C CA . ASN A 1 303 ? -15.867 38.062 1.249 1 91.19 303 ASN A CA 1
ATOM 2398 C C . ASN A 1 303 ? -14.484 38.656 1.521 1 91.19 303 ASN A C 1
ATOM 2400 O O . ASN A 1 303 ? -14.031 38.688 2.664 1 91.19 303 ASN A O 1
ATOM 2404 N N . HIS A 1 304 ? -13.906 39.125 0.46 1 91.75 304 HIS A N 1
ATOM 2405 C CA . HIS A 1 304 ? -12.594 39.75 0.576 1 91.75 304 HIS A CA 1
ATOM 2406 C C . HIS A 1 304 ? -12.648 40.969 1.488 1 91.75 304 HIS A C 1
ATOM 2408 O O . HIS A 1 304 ? -13.617 41.75 1.461 1 91.75 304 HIS A O 1
ATOM 2414 N N . PRO A 1 305 ? -11.602 41.25 2.244 1 89.5 305 PRO A N 1
ATOM 2415 C CA . PRO A 1 305 ? -11.648 42.344 3.221 1 89.5 305 PRO A CA 1
ATOM 2416 C C . PRO A 1 305 ? -11.648 43.719 2.566 1 89.5 305 PRO A C 1
ATOM 2418 O O . PRO A 1 305 ? -12.219 44.656 3.107 1 89.5 305 PRO A O 1
ATOM 2421 N N . TYR A 1 306 ? -11.109 43.906 1.436 1 86.31 306 TYR A N 1
ATOM 2422 C CA . TYR A 1 306 ? -10.969 45.25 0.869 1 86.31 306 TYR A CA 1
ATOM 2423 C C . TYR A 1 306 ? -12.047 45.5 -0.178 1 86.31 306 TYR A C 1
ATOM 2425 O O . TYR A 1 306 ? -12.734 46.531 -0.125 1 86.31 306 TYR A O 1
ATOM 2433 N N . ASP A 1 307 ? -12.328 44.531 -1.087 1 83.62 307 ASP A N 1
ATOM 2434 C CA . ASP A 1 307 ? -13.242 44.812 -2.189 1 83.62 307 ASP A CA 1
ATOM 2435 C C . ASP A 1 307 ? -14.547 44.031 -2.027 1 83.62 307 ASP A C 1
ATOM 2437 O O . ASP A 1 307 ? -15.453 44.156 -2.857 1 83.62 307 ASP A O 1
ATOM 2441 N N . TYR A 1 308 ? -14.633 43.219 -1.072 1 87.19 308 TYR A N 1
ATOM 2442 C CA . TYR A 1 308 ? -15.836 42.531 -0.624 1 87.19 308 TYR A CA 1
ATOM 2443 C C . TYR A 1 308 ? -16.328 41.562 -1.689 1 87.19 308 TYR A C 1
ATOM 2445 O O . TYR A 1 308 ? -17.469 41.094 -1.631 1 87.19 308 TYR A O 1
ATOM 2453 N N . TYR A 1 309 ? -15.531 41.312 -2.688 1 88 309 TYR A N 1
ATOM 2454 C CA . TYR A 1 309 ? -15.969 40.281 -3.637 1 88 309 TYR A CA 1
ATOM 2455 C C . TYR A 1 309 ? -15.992 38.906 -2.986 1 88 309 TYR A C 1
ATOM 2457 O O . TYR A 1 309 ? -15.281 38.656 -2.006 1 88 309 TYR A O 1
ATOM 2465 N N . PRO A 1 310 ? -16.828 38.094 -3.521 1 90.62 310 PRO A N 1
ATOM 2466 C CA . PRO A 1 310 ? -16.938 36.75 -2.945 1 90.62 310 PRO A CA 1
ATOM 2467 C C . PRO A 1 310 ? -15.641 35.969 -3.094 1 90.62 310 PRO A C 1
ATOM 2469 O O . PRO A 1 310 ? -14.961 36.062 -4.117 1 90.62 310 PRO A O 1
ATOM 2472 N N . LEU A 1 311 ? -15.359 35.156 -2.039 1 91.75 311 LEU A N 1
ATOM 2473 C CA . LEU A 1 311 ? -14.195 34.281 -2.016 1 91.75 311 LEU A CA 1
ATOM 2474 C C . LEU A 1 311 ? -14.617 32.812 -1.959 1 91.75 311 LEU A C 1
ATOM 2476 O O . LEU A 1 311 ? -15.656 32.469 -1.383 1 91.75 311 LEU A O 1
ATOM 2480 N N . SER A 1 312 ? -13.789 31.984 -2.598 1 92.38 312 SER A N 1
ATOM 2481 C CA . SER A 1 312 ? -13.906 30.547 -2.324 1 92.38 312 SER A CA 1
ATOM 2482 C C . SER A 1 312 ? -13.391 30.219 -0.928 1 92.38 312 SER A C 1
ATOM 2484 O O . SER A 1 312 ? -12.625 30.984 -0.338 1 92.38 312 SER A O 1
ATOM 2486 N N . ASN A 1 313 ? -13.82 29.078 -0.396 1 90.31 313 ASN A N 1
ATOM 2487 C CA . ASN A 1 313 ? -13.359 28.656 0.923 1 90.31 313 ASN A CA 1
ATOM 2488 C C . ASN A 1 313 ? -11.852 28.422 0.942 1 90.31 313 ASN A C 1
ATOM 2490 O O . ASN A 1 313 ? -11.172 28.812 1.893 1 90.31 313 ASN A O 1
ATOM 2494 N N . HIS A 1 314 ? -11.391 27.797 -0.078 1 94.56 314 HIS A N 1
ATOM 2495 C CA . HIS A 1 314 ? -9.961 27.609 -0.298 1 94.56 314 HIS A CA 1
ATOM 2496 C C . HIS A 1 314 ? -9.508 28.281 -1.59 1 94.56 314 HIS A C 1
ATOM 2498 O O . HIS A 1 314 ? -10.305 28.484 -2.5 1 94.56 314 HIS A O 1
ATOM 2504 N N . TYR A 1 315 ? -8.195 28.562 -1.661 1 94.94 315 TYR A N 1
ATOM 2505 C CA . TYR A 1 315 ? -7.719 29.203 -2.879 1 94.94 315 TYR A CA 1
ATOM 2506 C C . TYR A 1 315 ? -7.703 28.219 -4.047 1 94.94 315 TYR A C 1
ATOM 2508 O O . TYR A 1 315 ? -7.57 28.625 -5.203 1 94.94 315 TYR A O 1
ATOM 2516 N N . TYR A 1 316 ? -7.98 26.922 -3.748 1 94.25 316 TYR A N 1
ATOM 2517 C CA . TYR A 1 316 ? -7.906 25.922 -4.809 1 94.25 316 TYR A CA 1
ATOM 2518 C C . TYR A 1 316 ? -9.234 25.172 -4.949 1 94.25 316 TYR A C 1
ATOM 2520 O O . TYR A 1 316 ? -9.406 24.375 -5.871 1 94.25 316 TYR A O 1
ATOM 2528 N N . ASP A 1 317 ? -10.141 25.375 -3.998 1 90.88 317 ASP A N 1
ATOM 2529 C CA . ASP A 1 317 ? -11.469 24.781 -4.125 1 90.88 317 ASP A CA 1
ATOM 2530 C C . ASP A 1 317 ? -12.469 25.469 -3.195 1 90.88 317 ASP A C 1
ATOM 2532 O O . ASP A 1 317 ? -12.109 26.406 -2.475 1 90.88 317 ASP A O 1
ATOM 2536 N N . ASP A 1 318 ? -13.773 25.078 -3.299 1 91 318 ASP A N 1
ATOM 2537 C CA . ASP A 1 318 ? -14.805 25.703 -2.473 1 91 318 ASP A CA 1
ATOM 2538 C C . ASP A 1 318 ? -15.445 24.672 -1.534 1 91 318 ASP A C 1
ATOM 2540 O O . ASP A 1 318 ? -16.625 24.781 -1.21 1 91 318 ASP A O 1
ATOM 2544 N N . THR A 1 319 ? -14.672 23.703 -1.197 1 86 319 THR A N 1
ATOM 2545 C CA . THR A 1 319 ? -15.195 22.719 -0.26 1 86 319 THR A CA 1
ATOM 2546 C C . THR A 1 319 ? -15.5 23.359 1.09 1 86 319 THR A C 1
ATOM 2548 O O . THR A 1 319 ? -14.727 24.188 1.583 1 86 319 THR A O 1
ATOM 2551 N N . LYS A 1 320 ? -16.625 22.969 1.573 1 76.62 320 LYS A N 1
ATOM 2552 C CA . LYS A 1 320 ? -17.078 23.562 2.832 1 76.62 320 LYS A CA 1
ATOM 2553 C C . LYS A 1 320 ? -16.188 23.125 3.992 1 76.62 320 LYS A C 1
ATOM 2555 O O . LYS A 1 320 ? -15.781 21.953 4.059 1 76.62 320 LYS A O 1
ATOM 2560 N N . VAL A 1 321 ? -15.945 24.062 4.77 1 67.5 321 VAL A N 1
ATOM 2561 C CA . VAL A 1 321 ? -15.117 23.797 5.941 1 67.5 321 VAL A CA 1
ATOM 2562 C C . VAL A 1 321 ? -15.961 23.156 7.035 1 67.5 321 VAL A C 1
ATOM 2564 O O . VAL A 1 321 ? -17.141 23.484 7.184 1 67.5 321 VAL A O 1
ATOM 2567 N N . SER A 1 322 ? -15.352 22.266 7.688 1 64.25 322 SER A N 1
ATOM 2568 C CA . SER A 1 322 ? -16.062 21.562 8.75 1 64.25 322 SER A CA 1
ATOM 2569 C C . SER A 1 322 ? -16.5 22.516 9.859 1 64.25 322 SER A C 1
ATOM 2571 O O . SER A 1 322 ? -15.773 23.453 10.195 1 64.25 322 SER A O 1
ATOM 2573 N N . ALA A 1 323 ? -17.688 22.344 10.359 1 59.53 323 ALA A N 1
ATOM 2574 C CA . ALA A 1 323 ? -18.297 23.141 11.422 1 59.53 323 ALA A CA 1
ATOM 2575 C C . ALA A 1 323 ? -17.641 22.859 12.773 1 59.53 323 ALA A C 1
ATOM 2577 O O . ALA A 1 323 ? -17.922 23.531 13.758 1 59.53 323 ALA A O 1
ATOM 2578 N N . MET A 1 324 ? -16.719 22.078 12.711 1 58.62 324 MET A N 1
ATOM 2579 C CA . MET A 1 324 ? -16.172 21.609 13.977 1 58.62 324 MET A CA 1
ATOM 2580 C C . MET A 1 324 ? -15.258 22.656 14.602 1 58.62 324 MET A C 1
ATOM 2582 O O . MET A 1 324 ? -14.984 22.625 15.805 1 58.62 324 MET A O 1
ATOM 2586 N N . HIS A 1 325 ? -14.898 23.594 13.836 1 67.81 325 HIS A N 1
ATOM 2587 C CA . HIS A 1 325 ? -13.938 24.578 14.336 1 67.81 325 HIS A CA 1
ATOM 2588 C C . HIS A 1 325 ? -14.578 25.953 14.484 1 67.81 325 HIS A C 1
ATOM 2590 O O . HIS A 1 325 ? -15.461 26.312 13.703 1 67.81 325 HIS A O 1
ATOM 2596 N N . ALA A 1 326 ? -14.227 26.531 15.625 1 71.31 326 ALA A N 1
ATOM 2597 C CA . ALA A 1 326 ? -14.656 27.922 15.781 1 71.31 326 ALA A CA 1
ATOM 2598 C C . ALA A 1 326 ? -13.695 28.875 15.078 1 71.31 326 ALA A C 1
ATOM 2600 O O . ALA A 1 326 ? -13 29.656 15.727 1 71.31 326 ALA A O 1
ATOM 2601 N N . MET A 1 327 ? -13.781 28.906 13.789 1 81.19 327 MET A N 1
ATOM 2602 C CA . MET A 1 327 ? -12.797 29.609 12.984 1 81.19 327 MET A CA 1
ATOM 2603 C C . MET A 1 327 ? -12.852 31.109 13.258 1 81.19 327 MET A C 1
ATOM 2605 O O . MET A 1 327 ? -11.812 31.75 13.438 1 81.19 327 MET A O 1
ATOM 2609 N N . PRO A 1 328 ? -14.062 31.641 13.516 1 82.44 328 PRO A N 1
ATOM 2610 C CA . PRO A 1 328 ? -14.102 33.062 13.797 1 82.44 328 PRO A CA 1
ATOM 2611 C C . PRO A 1 328 ? -13.469 33.438 15.141 1 82.44 328 PRO A C 1
ATOM 2613 O O . PRO A 1 328 ? -12.789 34.438 15.258 1 82.44 328 PRO A O 1
ATOM 2616 N N . ALA A 1 329 ? -13.695 32.562 16.078 1 89.69 329 ALA A N 1
ATOM 2617 C CA . ALA A 1 329 ? -13.109 32.812 17.391 1 89.69 329 ALA A CA 1
ATOM 2618 C C . ALA A 1 329 ? -11.586 32.688 17.344 1 89.69 329 ALA A C 1
ATOM 2620 O O . ALA A 1 329 ? -10.883 33.5 17.938 1 89.69 329 ALA A O 1
ATOM 2621 N N . GLU A 1 330 ? -11.062 31.719 16.672 1 94 330 GLU A N 1
ATOM 2622 C CA . GLU A 1 330 ? -9.625 31.562 16.516 1 94 330 GLU A CA 1
ATOM 2623 C C . GLU A 1 330 ? -9.031 32.75 15.766 1 94 330 GLU A C 1
ATOM 2625 O O . GLU A 1 330 ? -7.98 33.281 16.156 1 94 330 GLU A O 1
ATOM 2630 N N . PHE A 1 331 ? -9.773 33.156 14.789 1 94.75 331 PHE A N 1
ATOM 2631 C CA . PHE A 1 331 ? -9.305 34.281 14.008 1 94.75 331 PHE A CA 1
ATOM 2632 C C . PHE A 1 331 ? -9.227 35.531 14.867 1 94.75 331 PHE A C 1
ATOM 2634 O O . PHE A 1 331 ? -8.289 36.344 14.742 1 94.75 331 PHE A O 1
ATOM 2641 N N . ASN A 1 332 ? -10.18 35.75 15.68 1 93.19 332 ASN A N 1
ATOM 2642 C CA . ASN A 1 332 ? -10.18 36.906 16.562 1 93.19 332 ASN A CA 1
ATOM 2643 C C . ASN A 1 332 ? -8.945 36.938 17.469 1 93.19 332 ASN A C 1
ATOM 2645 O O . ASN A 1 332 ? -8.391 38 17.734 1 93.19 332 ASN A O 1
ATOM 2649 N N . ILE A 1 333 ? -8.57 35.812 17.906 1 95.75 333 ILE A N 1
ATOM 2650 C CA . ILE A 1 333 ? -7.371 35.719 18.734 1 95.75 333 ILE A CA 1
ATOM 2651 C C . ILE A 1 333 ? -6.137 36.031 17.891 1 95.75 333 ILE A C 1
ATOM 2653 O O . ILE A 1 333 ? -5.246 36.75 18.344 1 95.75 333 ILE A O 1
ATOM 2657 N N . LEU A 1 334 ? -6.094 35.562 16.688 1 96.94 334 LEU A N 1
ATOM 2658 C CA . LEU A 1 334 ? -4.965 35.844 15.812 1 96.94 334 LEU A CA 1
ATOM 2659 C C . LEU A 1 334 ? -4.879 37.344 15.516 1 96.94 334 LEU A C 1
ATOM 2661 O O . LEU A 1 334 ? -3.787 37.938 15.492 1 96.94 334 LEU A O 1
ATOM 2665 N N . LEU A 1 335 ? -6.031 37.938 15.32 1 96.25 335 LEU A N 1
ATOM 2666 C CA . LEU A 1 335 ? -6.09 39.375 15.07 1 96.25 335 LEU A CA 1
ATOM 2667 C C . LEU A 1 335 ? -5.598 40.156 16.281 1 96.25 335 LEU A C 1
ATOM 2669 O O . LEU A 1 335 ? -4.914 41.156 16.141 1 96.25 335 LEU A O 1
ATOM 2673 N N . GLN A 1 336 ? -5.977 39.719 17.406 1 95.5 336 GLN A N 1
ATOM 2674 C CA . GLN A 1 336 ? -5.504 40.344 18.641 1 95.5 336 GLN A CA 1
ATOM 2675 C C . GLN A 1 336 ? -3.986 40.25 18.766 1 95.5 336 GLN A C 1
ATOM 2677 O O . GLN A 1 336 ? -3.322 41.25 19.078 1 95.5 336 GLN A O 1
ATOM 2682 N N . LEU A 1 337 ? -3.426 39.094 18.5 1 97.69 337 LEU A N 1
ATOM 2683 C CA . LEU A 1 337 ? -1.982 38.906 18.562 1 97.69 337 LEU A CA 1
ATOM 2684 C C . LEU A 1 337 ? -1.274 39.75 17.516 1 97.69 337 LEU A C 1
ATOM 2686 O O . LEU A 1 337 ? -0.168 40.25 17.75 1 97.69 337 LEU A O 1
ATOM 2690 N N . HIS A 1 338 ? -1.894 39.906 16.391 1 97.88 338 HIS A N 1
ATOM 2691 C CA . HIS A 1 338 ? -1.39 40.812 15.375 1 97.88 338 HIS A CA 1
ATOM 2692 C C . HIS A 1 338 ? -1.326 42.25 15.906 1 97.88 338 HIS A C 1
ATOM 2694 O O . HIS A 1 338 ? -0.303 42.906 15.773 1 97.88 338 HIS A O 1
ATOM 2700 N N . SER A 1 339 ? -2.408 42.688 16.516 1 96.31 339 SER A N 1
ATOM 2701 C CA . SER A 1 339 ? -2.498 44.031 17.031 1 96.31 339 SER A CA 1
ATOM 2702 C C . SER A 1 339 ? -1.479 44.281 18.141 1 96.31 339 SER A C 1
ATOM 2704 O O . SER A 1 339 ? -0.984 45.406 18.312 1 96.31 339 SER A O 1
ATOM 2706 N N . GLU A 1 340 ? -1.174 43.219 18.812 1 96.62 340 GLU A N 1
ATOM 2707 C CA . GLU A 1 340 ? -0.239 43.312 19.922 1 96.62 340 GLU A CA 1
ATOM 2708 C C . GLU A 1 340 ? 1.205 43.188 19.453 1 96.62 340 GLU A C 1
ATOM 2710 O O . GLU A 1 340 ? 2.137 43.219 20.25 1 96.62 340 GLU A O 1
ATOM 2715 N N . GLY A 1 341 ? 1.389 42.969 18.188 1 97.75 341 GLY A N 1
ATOM 2716 C CA . GLY A 1 341 ? 2.719 42.875 17.594 1 97.75 341 GLY A CA 1
ATOM 2717 C C . GLY A 1 341 ? 3.406 41.562 17.859 1 97.75 341 GLY A C 1
ATOM 2718 O O . GLY A 1 341 ? 4.637 41.469 17.859 1 97.75 341 GLY A O 1
ATOM 2719 N N . VAL A 1 342 ? 2.66 40.531 18.172 1 98.38 342 VAL A N 1
ATOM 2720 C CA . VAL A 1 342 ? 3.213 39.219 18.484 1 98.38 342 VAL A CA 1
ATOM 2721 C C . VAL A 1 342 ? 3.443 38.406 17.203 1 98.38 342 VAL A C 1
ATOM 2723 O O . VAL A 1 342 ? 4.449 37.719 17.078 1 98.38 342 VAL A O 1
ATOM 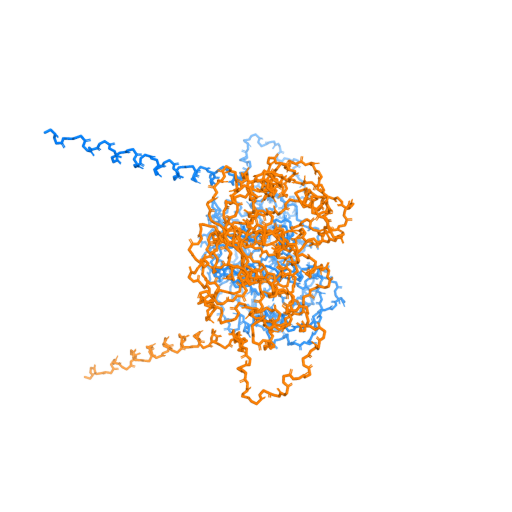2726 N N . LEU A 1 343 ? 2.547 38.5 16.328 1 98.62 343 LEU A N 1
ATOM 2727 C CA . LEU A 1 343 ? 2.646 37.938 14.992 1 98.62 343 LEU A CA 1
ATOM 2728 C C . LEU A 1 343 ? 2.02 38.844 13.945 1 98.62 343 LEU A C 1
ATOM 2730 O O . LEU A 1 343 ? 1.295 39.781 14.289 1 98.62 343 LEU A O 1
ATOM 2734 N N . LYS A 1 344 ? 2.43 38.625 12.727 1 98.31 344 LYS A N 1
ATOM 2735 C CA . LYS A 1 344 ? 1.903 39.469 11.648 1 98.31 344 LYS A CA 1
ATOM 2736 C C . LYS A 1 344 ? 0.914 38.688 10.789 1 98.31 344 LYS A C 1
ATOM 2738 O O . LYS A 1 344 ? 1.244 37.625 10.266 1 98.31 344 LYS A O 1
ATOM 2743 N N . LEU A 1 345 ? -0.26 39.219 10.719 1 97.62 345 LEU A N 1
ATOM 2744 C CA . LEU A 1 345 ? -1.305 38.656 9.852 1 97.62 345 LEU A CA 1
ATOM 2745 C C . LEU A 1 345 ? -1.361 39.438 8.531 1 97.62 345 LEU A C 1
ATOM 2747 O O . LEU A 1 345 ? -1.37 40.656 8.516 1 97.62 345 LEU A O 1
ATOM 2751 N N . HIS A 1 346 ? -1.318 38.688 7.395 1 97 346 HIS A N 1
ATOM 2752 C CA . HIS A 1 346 ? -1.442 39.312 6.082 1 97 346 HIS A CA 1
ATOM 2753 C C . HIS A 1 346 ? -2.852 39.156 5.523 1 97 346 HIS A C 1
ATOM 2755 O O . HIS A 1 346 ? -3.289 38.031 5.262 1 97 346 HIS A O 1
ATOM 2761 N N . LEU A 1 347 ? -3.561 40.188 5.254 1 94 347 LEU A N 1
ATOM 2762 C CA . LEU A 1 347 ? -4.938 40.156 4.77 1 94 347 LEU A CA 1
ATOM 2763 C C . LEU A 1 347 ? -5.043 40.781 3.383 1 94 347 LEU A C 1
ATOM 2765 O O . LEU A 1 347 ? -6.125 40.812 2.791 1 94 347 LEU A O 1
ATOM 2769 N N . GLY A 1 348 ? -4.004 41.219 2.807 1 85.25 348 GLY A N 1
ATOM 2770 C CA . GLY A 1 348 ? -3.998 41.844 1.489 1 85.25 348 GLY A CA 1
ATOM 2771 C C . GLY A 1 348 ? -2.891 41.312 0.592 1 85.25 348 GLY A C 1
ATOM 2772 O O . GLY A 1 348 ? -2.418 40.188 0.771 1 85.25 348 GLY A O 1
ATOM 2773 N N . ASN A 1 349 ? -2.607 42.125 -0.389 1 89 349 ASN A N 1
ATOM 2774 C CA . ASN A 1 349 ? -1.554 41.781 -1.337 1 89 349 ASN A CA 1
ATOM 2775 C C . ASN A 1 349 ? -0.167 42 -0.734 1 89 349 ASN A C 1
ATOM 2777 O O . ASN A 1 349 ? 0 42.781 0.18 1 89 349 ASN A O 1
ATOM 2781 N N . CYS A 1 350 ? 0.693 41.188 -1.152 1 92.62 350 CYS A N 1
ATOM 2782 C CA . CYS A 1 350 ? 2.076 41.281 -0.703 1 92.62 350 CYS A CA 1
ATOM 2783 C C . CYS A 1 350 ? 2.951 41.906 -1.78 1 92.62 350 CYS A C 1
ATOM 2785 O O . CYS A 1 350 ? 2.688 41.75 -2.973 1 92.62 350 CYS A O 1
ATOM 2787 N N . MET B 1 1 ? 55.062 30.609 6.488 1 22.77 1 MET B N 1
ATOM 2788 C CA . MET B 1 1 ? 54.25 29.984 7.531 1 22.77 1 MET B CA 1
ATOM 2789 C C . MET B 1 1 ? 53.062 29.234 6.934 1 22.77 1 MET B C 1
ATOM 2791 O O . MET B 1 1 ? 51.938 29.719 6.992 1 22.77 1 MET B O 1
ATOM 2795 N N . GLY B 1 2 ? 53.094 28.609 5.781 1 25.56 2 GLY B N 1
ATOM 2796 C CA . GLY B 1 2 ? 52.219 28.203 4.695 1 25.56 2 GLY B CA 1
ATOM 2797 C C . GLY B 1 2 ? 51.531 26.875 4.953 1 25.56 2 GLY B C 1
ATOM 2798 O O . GLY B 1 2 ? 50.781 26.391 4.117 1 25.56 2 GLY B O 1
ATOM 2799 N N . ALA B 1 3 ? 52.062 25.938 5.855 1 31.31 3 ALA B N 1
ATOM 2800 C CA . ALA B 1 3 ? 51.812 24.5 5.762 1 31.31 3 ALA B CA 1
ATOM 2801 C C . ALA B 1 3 ? 50.469 24.109 6.371 1 31.31 3 ALA B C 1
ATOM 2803 O O . ALA B 1 3 ? 50.156 22.938 6.527 1 31.31 3 ALA B O 1
ATOM 2804 N N . GLN B 1 4 ? 49.75 24.969 7.02 1 32.34 4 GLN B N 1
ATOM 2805 C CA . GLN B 1 4 ? 48.781 24.484 8 1 32.34 4 GLN B CA 1
ATOM 2806 C C . GLN B 1 4 ? 47.531 23.953 7.32 1 32.34 4 GLN B C 1
ATOM 2808 O O . GLN B 1 4 ? 46.594 23.5 7.988 1 32.34 4 GLN B O 1
ATOM 2813 N N . ASN B 1 5 ? 47.344 24.203 6.023 1 36.44 5 ASN B N 1
ATOM 2814 C CA . ASN B 1 5 ? 45.969 24.062 5.543 1 36.44 5 ASN B CA 1
ATOM 2815 C C . ASN B 1 5 ? 45.625 22.609 5.277 1 36.44 5 ASN B C 1
ATOM 2817 O O . ASN B 1 5 ? 44.594 22.312 4.668 1 36.44 5 ASN B O 1
ATOM 2821 N N . SER B 1 6 ? 46.625 21.656 5.395 1 41.5 6 SER B N 1
ATOM 2822 C CA . SER B 1 6 ? 46.375 20.359 4.758 1 41.5 6 SER B CA 1
ATOM 2823 C C . SER B 1 6 ? 45.469 19.5 5.629 1 41.5 6 SER B C 1
ATOM 2825 O O . SER B 1 6 ? 45 18.438 5.195 1 41.5 6 SER B O 1
ATOM 2827 N N . ASP B 1 7 ? 45.344 19.859 6.949 1 42.72 7 ASP B N 1
ATOM 2828 C CA . ASP B 1 7 ? 44.812 18.828 7.844 1 42.72 7 ASP B CA 1
ATOM 2829 C C . ASP B 1 7 ? 43.281 18.75 7.75 1 42.72 7 ASP B C 1
ATOM 2831 O O . ASP B 1 7 ? 42.688 17.812 8.273 1 42.72 7 ASP B O 1
ATOM 2835 N N . VAL B 1 8 ? 42.656 19.875 7.25 1 45.81 8 VAL B N 1
ATOM 2836 C CA . VAL B 1 8 ? 41.219 19.906 7.367 1 45.81 8 VAL B CA 1
ATOM 2837 C C . VAL B 1 8 ? 40.594 18.953 6.336 1 45.81 8 VAL B C 1
ATOM 2839 O O . VAL B 1 8 ? 39.469 18.5 6.5 1 45.81 8 VAL B O 1
ATOM 2842 N N . SER B 1 9 ? 41.438 18.688 5.25 1 45.28 9 SER B N 1
ATOM 2843 C CA . SER B 1 9 ? 40.812 17.922 4.172 1 45.28 9 SER B CA 1
ATOM 2844 C C . SER B 1 9 ? 40.625 16.469 4.562 1 45.28 9 SER B C 1
ATOM 2846 O O . SER B 1 9 ? 39.719 15.797 4.066 1 45.28 9 SER B O 1
ATOM 2848 N N . TRP B 1 10 ? 41.5 15.984 5.465 1 45.34 10 TRP B N 1
ATOM 2849 C CA . TRP B 1 10 ? 41.469 14.555 5.738 1 45.34 10 TRP B CA 1
ATOM 2850 C C . TRP B 1 10 ? 40.312 14.203 6.656 1 45.34 10 TRP B C 1
ATOM 2852 O O . TRP B 1 10 ? 39.781 13.094 6.602 1 45.34 10 TRP B O 1
ATOM 2862 N N . ILE B 1 11 ? 39.875 15.172 7.527 1 43.62 11 ILE B N 1
ATOM 2863 C CA . ILE B 1 11 ? 38.812 14.828 8.477 1 43.62 11 ILE B CA 1
ATOM 2864 C C . ILE B 1 11 ? 37.5 14.68 7.738 1 43.62 11 ILE B C 1
ATOM 2866 O O . ILE B 1 11 ? 36.688 13.805 8.062 1 43.62 11 ILE B O 1
ATOM 2870 N N . VAL B 1 12 ? 37.312 15.477 6.68 1 45.66 12 VAL B N 1
ATOM 2871 C CA . VAL B 1 12 ? 36.031 15.398 5.992 1 45.66 12 VAL B CA 1
ATOM 2872 C C . VAL B 1 12 ? 35.906 14.062 5.266 1 45.66 12 VAL B C 1
ATOM 2874 O O . VAL B 1 12 ? 34.844 13.461 5.23 1 45.66 12 VAL B O 1
ATOM 2877 N N . ILE B 1 13 ? 37.062 13.516 4.766 1 44.06 13 ILE B N 1
ATOM 2878 C CA . ILE B 1 13 ? 36.969 12.25 4.051 1 44.06 13 ILE B CA 1
ATOM 2879 C C . ILE B 1 13 ? 36.656 11.133 5.035 1 44.06 13 ILE B C 1
ATOM 2881 O O . ILE B 1 13 ? 35.812 10.273 4.746 1 44.06 13 ILE B O 1
ATOM 2885 N N . LEU B 1 14 ? 37.125 11.195 6.293 1 41.88 14 LEU B N 1
ATOM 2886 C CA . LEU B 1 14 ? 36.844 10.117 7.234 1 41.88 14 LEU B CA 1
ATOM 2887 C C . LEU B 1 14 ? 35.406 10.141 7.684 1 41.88 14 LEU B C 1
ATOM 2889 O O . LEU B 1 14 ? 34.781 9.086 7.859 1 41.88 14 LEU B O 1
ATOM 2893 N N . LEU B 1 15 ? 34.781 11.359 7.812 1 40.62 15 LEU B N 1
ATOM 2894 C CA . LEU B 1 15 ? 33.375 11.375 8.242 1 40.62 15 LEU B CA 1
ATOM 2895 C C . LEU B 1 15 ? 32.469 10.883 7.125 1 40.62 15 LEU B C 1
ATOM 2897 O O . LEU B 1 15 ? 31.438 10.25 7.391 1 40.62 15 LEU B O 1
ATOM 2901 N N . CYS B 1 16 ? 32.844 11.188 5.812 1 40.94 16 CYS B N 1
ATOM 2902 C CA . CYS B 1 16 ? 31.969 10.664 4.758 1 40.94 16 CYS B CA 1
ATOM 2903 C C . CYS B 1 16 ? 32.094 9.148 4.664 1 40.94 16 CYS B C 1
ATOM 2905 O O . CYS B 1 16 ? 31.125 8.469 4.289 1 40.94 16 CYS B O 1
ATOM 2907 N N . LEU B 1 17 ? 33.281 8.523 4.949 1 42.09 17 LEU B N 1
ATOM 2908 C CA . LEU B 1 17 ? 33.406 7.074 4.879 1 42.09 17 LEU B CA 1
ATOM 2909 C C . LEU B 1 17 ? 32.656 6.414 6.031 1 42.09 17 LEU B C 1
ATOM 2911 O O . LEU B 1 17 ? 32.188 5.273 5.91 1 42.09 17 LEU B O 1
ATOM 2915 N N . GLY B 1 18 ? 32.5 7.109 7.195 1 38.19 18 GLY B N 1
ATOM 2916 C CA . GLY B 1 18 ? 31.781 6.512 8.305 1 38.19 18 GLY B CA 1
ATOM 2917 C C . GLY B 1 18 ? 30.297 6.379 8.039 1 38.19 18 GLY B C 1
ATOM 2918 O O . GLY B 1 18 ? 29.656 5.438 8.508 1 38.19 18 GLY B O 1
ATOM 2919 N N . SER B 1 19 ? 29.688 7.441 7.426 1 38.47 19 SER B N 1
ATOM 2920 C CA . SER B 1 19 ? 28.266 7.316 7.188 1 38.47 19 SER B CA 1
ATOM 2921 C C . SER B 1 19 ? 27.953 6.219 6.168 1 38.47 19 SER B C 1
ATOM 2923 O O . SER B 1 19 ? 26.891 5.602 6.211 1 38.47 19 SER B O 1
ATOM 2925 N N . LEU B 1 20 ? 28.875 6.012 5.18 1 38.81 20 LEU B N 1
ATOM 2926 C CA . LEU B 1 20 ? 28.625 4.914 4.254 1 38.81 20 LEU B CA 1
ATOM 2927 C C . LEU B 1 20 ? 28.734 3.57 4.965 1 38.81 20 LEU B C 1
ATOM 2929 O O . LEU B 1 20 ? 27.969 2.643 4.668 1 38.81 20 LEU B O 1
ATOM 2933 N N . LEU B 1 21 ? 29.625 3.502 5.984 1 38.09 21 LEU B N 1
ATOM 2934 C CA . LEU B 1 21 ? 29.766 2.203 6.633 1 38.09 21 LEU B CA 1
ATOM 2935 C C . LEU B 1 21 ? 28.562 1.894 7.504 1 38.09 21 LEU B C 1
ATOM 2937 O O . LEU B 1 21 ? 28.141 0.74 7.598 1 38.09 21 LEU B O 1
ATOM 2941 N N . THR B 1 22 ? 27.953 2.912 8.156 1 37.12 22 THR B N 1
ATOM 2942 C CA . THR B 1 22 ? 26.812 2.553 8.992 1 37.12 22 THR B CA 1
ATOM 2943 C C . THR B 1 22 ? 25.625 2.121 8.141 1 37.12 22 THR B C 1
ATOM 2945 O O . THR B 1 22 ? 24.859 1.24 8.531 1 37.12 22 THR B O 1
ATOM 2948 N N . THR B 1 23 ? 25.422 2.779 6.941 1 35.53 23 THR B N 1
ATOM 2949 C CA . THR B 1 23 ? 24.281 2.32 6.141 1 35.53 23 THR B CA 1
ATOM 2950 C C . THR B 1 23 ? 24.531 0.91 5.613 1 35.53 23 THR B C 1
ATOM 2952 O O . THR B 1 23 ? 23.594 0.117 5.488 1 35.53 23 THR B O 1
ATOM 2955 N N . VAL B 1 24 ? 25.844 0.525 5.359 1 36.56 24 VAL B N 1
ATOM 2956 C CA . VAL B 1 24 ? 26.078 -0.822 4.844 1 36.56 24 VAL B CA 1
ATOM 2957 C C . VAL B 1 24 ? 25.844 -1.844 5.957 1 36.56 24 VAL B C 1
ATOM 2959 O O . VAL B 1 24 ? 25.312 -2.926 5.715 1 36.56 24 VAL B O 1
ATOM 2962 N N . THR B 1 25 ? 26.156 -1.492 7.238 1 34.72 25 THR B N 1
ATOM 2963 C CA . THR B 1 25 ? 26.031 -2.525 8.258 1 34.72 25 THR B CA 1
ATOM 2964 C C . THR B 1 25 ? 24.562 -2.814 8.57 1 34.72 25 THR B C 1
ATOM 2966 O O . THR B 1 25 ? 24.203 -3.957 8.844 1 34.72 25 THR B O 1
ATOM 2969 N N . TRP B 1 26 ? 23.688 -1.768 8.656 1 32.94 26 TRP B N 1
ATOM 2970 C CA . TRP B 1 26 ? 22.312 -2.096 8.984 1 32.94 26 TRP B CA 1
ATOM 2971 C C . TRP B 1 26 ? 21.672 -2.926 7.875 1 32.94 26 TRP B C 1
ATOM 2973 O O . TRP B 1 26 ? 20.812 -3.779 8.141 1 32.94 26 TRP B O 1
ATOM 2983 N N . TYR B 1 27 ? 22.078 -2.691 6.59 1 33.75 27 TYR B N 1
ATOM 2984 C CA . TYR B 1 27 ? 21.516 -3.578 5.582 1 33.75 27 TYR B CA 1
ATOM 2985 C C . TYR B 1 27 ? 21.906 -5.027 5.848 1 33.75 27 TYR B C 1
ATOM 2987 O O . TYR B 1 27 ? 21.188 -5.953 5.441 1 33.75 27 TYR B O 1
ATOM 2995 N N . TRP B 1 28 ? 23.125 -5.254 6.441 1 34.41 28 TRP B N 1
ATOM 2996 C CA . TRP B 1 28 ? 23.531 -6.645 6.586 1 34.41 28 TRP B CA 1
ATOM 2997 C C . TRP B 1 28 ? 22.797 -7.32 7.738 1 34.41 28 TRP B C 1
ATOM 2999 O O . TRP B 1 28 ? 22.719 -8.547 7.793 1 34.41 28 TRP B O 1
ATOM 3009 N N . LEU B 1 29 ? 22.438 -6.551 8.828 1 31.47 29 LEU B N 1
ATOM 3010 C CA . LEU B 1 29 ? 21.969 -7.348 9.961 1 31.47 29 LEU B CA 1
ATOM 3011 C C . LEU B 1 29 ? 20.656 -8.031 9.641 1 31.47 29 LEU B C 1
ATOM 3013 O O . LEU B 1 29 ? 20.438 -9.18 10.047 1 31.47 29 LEU B O 1
ATOM 3017 N N . ASP B 1 30 ? 19.609 -7.215 9.336 1 32.41 30 ASP B N 1
ATOM 3018 C CA . ASP B 1 30 ? 18.328 -7.836 9.695 1 32.41 30 ASP B CA 1
ATOM 3019 C C . ASP B 1 30 ? 17.969 -8.953 8.719 1 32.41 30 ASP B C 1
ATOM 3021 O O . ASP B 1 30 ? 17 -9.688 8.938 1 32.41 30 ASP B O 1
ATOM 3025 N N . ASN B 1 31 ? 18.422 -8.766 7.508 1 32.56 31 ASN B N 1
ATOM 3026 C CA . ASN B 1 31 ? 17.812 -9.812 6.695 1 32.56 31 ASN B CA 1
ATOM 3027 C C . ASN B 1 31 ? 18.516 -11.156 6.891 1 32.56 31 ASN B C 1
ATOM 3029 O O . ASN B 1 31 ? 19.391 -11.523 6.094 1 32.56 31 ASN B O 1
ATOM 3033 N N . ASP B 1 32 ? 18.953 -11.438 8.125 1 31.7 32 ASP B N 1
ATOM 3034 C CA . ASP B 1 32 ? 19.438 -12.812 8.219 1 31.7 32 ASP B CA 1
ATOM 3035 C C . ASP B 1 32 ? 18.375 -13.797 7.723 1 31.7 32 ASP B C 1
ATOM 3037 O O . ASP B 1 32 ? 17.469 -14.172 8.469 1 31.7 32 ASP B O 1
ATOM 3041 N N . VAL B 1 33 ? 17.953 -13.664 6.527 1 33.59 33 VAL B N 1
ATOM 3042 C CA . VAL B 1 33 ? 17.266 -14.867 6.062 1 33.59 33 VAL B CA 1
ATOM 3043 C C . VAL B 1 33 ? 18.125 -16.094 6.34 1 33.59 33 VAL B C 1
ATOM 3045 O O . VAL B 1 33 ? 19.219 -16.25 5.77 1 33.59 33 VAL B O 1
ATOM 3048 N N . VAL B 1 34 ? 18.109 -16.547 7.609 1 35 34 VAL B N 1
ATOM 3049 C CA . VAL B 1 34 ? 18.719 -17.844 7.871 1 35 34 VAL B CA 1
ATOM 3050 C C . VAL B 1 34 ? 18.375 -18.812 6.738 1 35 34 VAL B C 1
ATOM 3052 O O . VAL B 1 34 ? 17.203 -19.047 6.445 1 35 34 VAL B O 1
ATOM 3055 N N . PHE B 1 35 ? 19.281 -18.906 5.816 1 33.94 35 PHE B N 1
ATOM 3056 C CA . PHE B 1 35 ? 19.203 -19.953 4.797 1 33.94 35 PHE B CA 1
ATOM 3057 C C . PHE B 1 35 ? 18.906 -21.297 5.426 1 33.94 35 PHE B C 1
ATOM 3059 O O . PHE B 1 35 ? 19.562 -21.703 6.398 1 33.94 35 PHE B O 1
ATOM 3066 N N . TYR B 1 36 ? 17.734 -21.719 5.297 1 41.16 36 TYR B N 1
ATOM 3067 C CA . TYR B 1 36 ? 17.484 -23.078 5.742 1 41.16 36 TYR B CA 1
ATOM 3068 C C . TYR B 1 36 ? 18.516 -24.031 5.16 1 41.16 36 TYR B C 1
ATOM 3070 O O . TYR B 1 36 ? 18.641 -24.156 3.939 1 41.16 36 TYR B O 1
ATOM 3078 N N . LYS B 1 37 ? 19.578 -24.188 5.805 1 39.97 37 LYS B N 1
ATOM 3079 C CA . LYS B 1 37 ? 20.438 -25.297 5.398 1 39.97 37 LYS B CA 1
ATOM 3080 C C . LYS B 1 37 ? 19.781 -26.641 5.723 1 39.97 37 LYS B C 1
ATOM 3082 O O . LYS B 1 37 ? 19.484 -26.922 6.883 1 39.97 37 LYS B O 1
ATOM 3087 N N . PRO B 1 38 ? 19.359 -27.188 4.742 1 39.91 38 PRO B N 1
ATOM 3088 C CA . PRO B 1 38 ? 18.875 -28.516 5.117 1 39.91 38 PRO B CA 1
ATOM 3089 C C . PRO B 1 38 ? 19.906 -29.312 5.918 1 39.91 38 PRO B C 1
ATOM 3091 O O . PRO B 1 38 ? 21.109 -29.125 5.75 1 39.91 38 PRO B O 1
ATOM 3094 N N . PRO B 1 39 ? 19.703 -29.672 7.164 1 39.03 39 PRO B N 1
ATOM 3095 C CA . PRO B 1 39 ? 20.688 -30.5 7.863 1 39.03 39 PRO B CA 1
ATOM 3096 C C . PRO B 1 39 ? 21.391 -31.484 6.941 1 39.03 39 PRO B C 1
ATOM 3098 O O . PRO B 1 39 ? 20.781 -32 6 1 39.03 39 PRO B O 1
ATOM 3101 N N . HIS B 1 40 ? 22.672 -31.203 6.703 1 38.28 40 HIS B N 1
ATOM 3102 C CA . HIS B 1 40 ? 23.406 -32.312 6.066 1 38.28 40 HIS B CA 1
ATOM 3103 C C . HIS B 1 40 ? 23.047 -33.656 6.711 1 38.28 40 HIS B C 1
ATOM 3105 O O . HIS B 1 40 ? 22.766 -33.688 7.91 1 38.28 40 HIS B O 1
ATOM 3111 N N . PRO B 1 41 ? 22.875 -34.656 5.91 1 35 41 PRO B N 1
ATOM 3112 C CA . PRO B 1 41 ? 22.656 -35.906 6.625 1 35 41 PRO B CA 1
ATOM 3113 C C . PRO B 1 41 ? 23.75 -36.188 7.668 1 35 41 PRO B C 1
ATOM 3115 O O . PRO B 1 41 ? 24.938 -36.156 7.348 1 35 41 PRO B O 1
ATOM 3118 N N . LYS B 1 42 ? 23.734 -35.75 8.875 1 37.72 42 LYS B N 1
ATOM 3119 C CA . LYS B 1 42 ? 24.703 -36.375 9.789 1 37.72 42 LYS B CA 1
ATOM 3120 C C . LYS B 1 42 ? 24.906 -37.844 9.438 1 37.72 42 LYS B C 1
ATOM 3122 O O . LYS B 1 42 ? 23.969 -38.531 9.039 1 37.72 42 LYS B O 1
ATOM 3127 N N . LYS B 1 43 ? 26.125 -38.25 9.25 1 38.28 43 LYS B N 1
ATOM 3128 C CA . LYS B 1 43 ? 26.594 -39.594 9.016 1 38.28 43 LYS B CA 1
ATOM 3129 C C . LYS B 1 43 ? 25.734 -40.625 9.766 1 38.28 43 LYS B C 1
ATOM 3131 O O . LYS B 1 43 ? 25.781 -41.812 9.469 1 38.28 43 LYS B O 1
ATOM 3136 N N . GLY B 1 44 ? 25.688 -40.375 11.039 1 33.34 44 GLY B N 1
ATOM 3137 C CA . GLY B 1 44 ? 25.156 -41.5 11.789 1 33.34 44 GLY B CA 1
ATOM 3138 C C . GLY B 1 44 ? 23.688 -41.781 11.492 1 33.34 44 GLY B C 1
ATOM 3139 O O . GLY B 1 44 ? 22.812 -41.094 12.008 1 33.34 44 GLY B O 1
ATOM 3140 N N . LEU B 1 45 ? 23.406 -42.062 10.289 1 37.88 45 LEU B N 1
ATOM 3141 C CA . LEU B 1 45 ? 22.156 -42.594 9.805 1 37.88 45 LEU B CA 1
ATOM 3142 C C . LEU B 1 45 ? 21.516 -43.5 10.852 1 37.88 45 LEU B C 1
ATOM 3144 O O . LEU B 1 45 ? 22.031 -44.562 11.148 1 37.88 45 LEU B O 1
ATOM 3148 N N . GLY B 1 46 ? 21.031 -42.969 11.961 1 35.44 46 GLY B N 1
ATOM 3149 C CA . GLY B 1 46 ? 20.203 -43.906 12.711 1 35.44 46 GLY B CA 1
ATOM 3150 C C . GLY B 1 46 ? 19.516 -44.938 11.828 1 35.44 46 GLY B C 1
ATOM 3151 O O . GLY B 1 46 ? 19.484 -44.781 10.609 1 35.44 46 GLY B O 1
ATOM 3152 N N . LYS B 1 47 ? 19.156 -46.031 12.32 1 38.62 47 LYS B N 1
ATOM 3153 C CA . LYS B 1 47 ? 18.625 -47.25 11.734 1 38.62 47 LYS B CA 1
ATOM 3154 C C . LYS B 1 47 ? 17.484 -46.938 10.758 1 38.62 47 LYS B C 1
ATOM 3156 O O . LYS B 1 47 ? 16.469 -46.344 11.148 1 38.62 47 LYS B O 1
ATOM 3161 N N . LEU B 1 48 ? 17.75 -46.594 9.492 1 40.56 48 LEU B N 1
ATOM 3162 C CA . LEU B 1 48 ? 16.891 -46.75 8.312 1 40.56 48 LEU B CA 1
ATOM 3163 C C . LEU B 1 48 ? 15.648 -47.562 8.641 1 40.56 48 LEU B C 1
ATOM 3165 O O . LEU B 1 48 ? 14.695 -47.562 7.859 1 40.56 48 LEU B O 1
ATOM 3169 N N . SER B 1 49 ? 15.672 -48.344 9.539 1 40.31 49 SER B N 1
ATOM 3170 C CA . SER B 1 49 ? 14.672 -49.375 9.828 1 40.31 49 SER B CA 1
ATOM 3171 C C . SER B 1 49 ? 13.344 -48.75 10.242 1 40.31 49 SER B C 1
ATOM 3173 O O . SER B 1 49 ? 12.281 -49.312 10.016 1 40.31 49 SER B O 1
ATOM 3175 N N . ASP B 1 50 ? 13.367 -47.719 11.18 1 43 50 ASP B N 1
ATOM 3176 C CA . ASP B 1 50 ? 12.062 -47.281 11.664 1 43 50 ASP B CA 1
ATOM 3177 C C . ASP B 1 50 ? 11.336 -46.438 10.617 1 43 50 ASP B C 1
ATOM 3179 O O . ASP B 1 50 ? 10.422 -45.688 10.938 1 43 50 ASP B O 1
ATOM 3183 N N . VAL B 1 51 ? 11.867 -46.25 9.438 1 45.34 51 VAL B N 1
ATOM 3184 C CA . VAL B 1 51 ? 11.102 -45.656 8.344 1 45.34 51 VAL B CA 1
ATOM 3185 C C . VAL B 1 51 ? 9.719 -46.281 8.266 1 45.34 51 VAL B C 1
ATOM 3187 O O . VAL B 1 51 ? 9.586 -47.5 8.438 1 45.34 51 VAL B O 1
ATOM 3190 N N . CYS B 1 52 ? 8.648 -45.438 8.156 1 51.12 52 CYS B N 1
ATOM 3191 C CA . CYS B 1 52 ? 7.273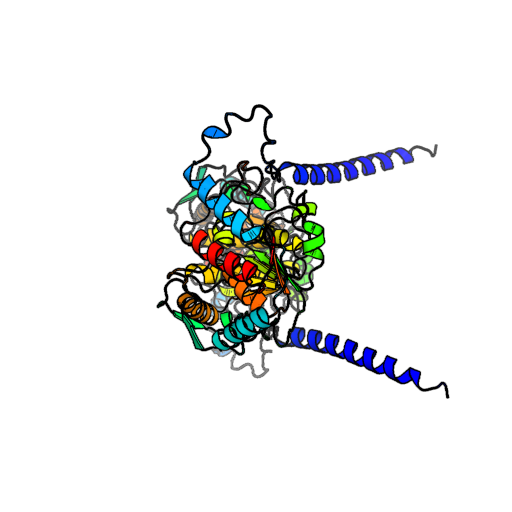 -45.906 8.086 1 51.12 52 CYS B CA 1
ATOM 3192 C C . CYS B 1 52 ? 7.148 -47.094 7.129 1 51.12 52 CYS B C 1
ATOM 3194 O O . CYS B 1 52 ? 7.359 -46.938 5.926 1 51.12 52 CYS B O 1
ATOM 3196 N N . LYS B 1 53 ? 7.363 -48.312 7.559 1 53.75 53 LYS B N 1
ATOM 3197 C CA . LYS B 1 53 ? 7.164 -49.562 6.816 1 53.75 53 LYS B CA 1
ATOM 3198 C C . LYS B 1 53 ? 6.066 -49.406 5.766 1 53.75 53 LYS B C 1
ATOM 3200 O O . LYS B 1 53 ? 6.219 -49.844 4.629 1 53.75 53 LYS B O 1
ATOM 3205 N N . GLY B 1 54 ? 4.98 -48.719 6.164 1 60.5 54 GLY B N 1
ATOM 3206 C CA . GLY B 1 54 ? 3.883 -48.531 5.23 1 60.5 54 GLY B CA 1
ATOM 3207 C C . GLY B 1 54 ? 4.242 -47.594 4.09 1 60.5 54 GLY B C 1
ATOM 3208 O O . GLY B 1 54 ? 3.854 -47.812 2.945 1 60.5 54 GLY B O 1
ATOM 3209 N N . CYS B 1 55 ? 5.191 -46.75 4.258 1 73.38 55 CYS B N 1
ATOM 3210 C CA . CYS B 1 55 ? 5.582 -45.812 3.217 1 73.38 55 CYS B CA 1
ATOM 3211 C C . CYS B 1 55 ? 6.508 -46.469 2.201 1 73.38 55 CYS B C 1
ATOM 3213 O O . CYS B 1 55 ? 6.406 -46.188 1.001 1 73.38 55 CYS B O 1
ATOM 3215 N N . ARG B 1 56 ? 7.234 -47.438 2.6 1 81.81 56 ARG B N 1
ATOM 3216 C CA . ARG B 1 56 ? 8.172 -48.094 1.711 1 81.81 56 ARG B CA 1
ATOM 3217 C C . ARG B 1 56 ? 7.441 -48.906 0.646 1 81.81 56 ARG B C 1
ATOM 3219 O O . ARG B 1 56 ? 7.82 -48.906 -0.527 1 81.81 56 ARG B O 1
ATOM 3226 N N . LYS B 1 57 ? 6.445 -49.562 1.079 1 85.25 57 LYS B N 1
ATOM 3227 C CA . LYS B 1 57 ? 5.68 -50.375 0.125 1 85.25 57 LYS B CA 1
ATOM 3228 C C . LYS B 1 57 ? 5.062 -49.5 -0.958 1 85.25 57 LYS B C 1
ATOM 3230 O O . LYS B 1 57 ? 5.082 -49.844 -2.139 1 85.25 57 LYS B O 1
ATOM 3235 N N . VAL B 1 58 ? 4.566 -48.406 -0.565 1 86.69 58 VAL B N 1
ATOM 3236 C CA . VAL B 1 58 ? 3.924 -47.5 -1.494 1 86.69 58 VAL B CA 1
ATOM 3237 C C . VAL B 1 58 ? 4.961 -46.938 -2.463 1 86.69 58 VAL B C 1
ATOM 3239 O O . VAL B 1 58 ? 4.73 -46.906 -3.674 1 86.69 58 VAL B O 1
ATOM 3242 N N . ILE B 1 59 ? 6.066 -46.562 -1.955 1 90.75 59 ILE B N 1
ATOM 3243 C CA . ILE B 1 59 ? 7.121 -45.969 -2.768 1 90.75 59 ILE B CA 1
ATOM 3244 C C . ILE B 1 59 ? 7.66 -47 -3.752 1 90.75 59 ILE B C 1
ATOM 3246 O O . ILE B 1 59 ? 7.918 -46.688 -4.914 1 90.75 59 ILE B O 1
ATOM 3250 N N . ASP B 1 60 ? 7.758 -48.219 -3.281 1 89.81 60 ASP B N 1
ATOM 3251 C CA . ASP B 1 60 ? 8.234 -49.281 -4.148 1 89.81 60 ASP B CA 1
ATOM 3252 C C . ASP B 1 60 ? 7.281 -49.5 -5.32 1 89.81 60 ASP B C 1
ATOM 3254 O O . ASP B 1 60 ? 7.719 -49.75 -6.449 1 89.81 60 ASP B O 1
ATOM 3258 N N . LYS B 1 61 ? 6.086 -49.438 -5.043 1 88.81 61 LYS B N 1
ATOM 3259 C CA . LYS B 1 61 ? 5.09 -49.594 -6.102 1 88.81 61 LYS B CA 1
ATOM 3260 C C . LYS B 1 61 ? 5.207 -48.469 -7.125 1 88.81 61 LYS B C 1
ATOM 3262 O O . LYS B 1 61 ? 5.07 -48.688 -8.328 1 88.81 61 LYS B O 1
ATOM 3267 N N . VAL B 1 62 ? 5.395 -47.281 -6.637 1 92 62 VAL B N 1
ATOM 3268 C CA . VAL B 1 62 ? 5.582 -46.125 -7.52 1 92 62 VAL B CA 1
ATOM 3269 C C . VAL B 1 62 ? 6.812 -46.344 -8.398 1 92 62 VAL B C 1
ATOM 3271 O O . VAL B 1 62 ? 6.762 -46.125 -9.609 1 92 62 VAL B O 1
ATOM 3274 N N . LYS B 1 63 ? 7.863 -46.812 -7.793 1 90.88 63 LYS B N 1
ATOM 3275 C CA . LYS B 1 63 ? 9.102 -47.031 -8.523 1 90.88 63 LYS B CA 1
ATOM 3276 C C . LYS B 1 63 ? 8.906 -48.062 -9.625 1 90.88 63 LYS B C 1
ATOM 3278 O O . LYS B 1 63 ? 9.469 -47.938 -10.711 1 90.88 63 LYS B O 1
ATOM 3283 N N . GLU B 1 64 ? 8.211 -49.062 -9.281 1 90.38 64 GLU B N 1
ATOM 3284 C CA . GLU B 1 64 ? 7.938 -50.094 -10.25 1 90.38 64 GLU B CA 1
ATOM 3285 C C . GLU B 1 64 ? 7.219 -49.562 -11.477 1 90.38 64 GLU B C 1
ATOM 3287 O O . GLU B 1 64 ? 7.562 -49.906 -12.609 1 90.38 64 GLU B O 1
ATOM 3292 N N . ARG B 1 65 ? 6.289 -48.75 -11.242 1 89.44 65 ARG B N 1
ATOM 3293 C CA . ARG B 1 65 ? 5.527 -48.156 -12.336 1 89.44 65 ARG B CA 1
ATOM 3294 C C . ARG B 1 65 ? 6.367 -47.125 -13.094 1 89.44 65 ARG B C 1
ATOM 3296 O O . ARG B 1 65 ? 6.234 -47 -14.312 1 89.44 65 ARG B O 1
ATOM 3303 N N . TYR B 1 66 ? 7.285 -46.5 -12.406 1 92.81 66 TYR B N 1
ATOM 3304 C CA . TYR B 1 66 ? 8.109 -45.438 -12.953 1 92.81 66 TYR B CA 1
ATOM 3305 C C . TYR B 1 66 ? 9.312 -46 -13.695 1 92.81 66 TYR B C 1
ATOM 3307 O O . TYR B 1 66 ? 9.867 -45.344 -14.578 1 92.81 66 TYR B O 1
ATOM 3315 N N . SER B 1 67 ? 9.758 -47.188 -13.43 1 85.38 67 SER B N 1
ATOM 3316 C CA . SER B 1 67 ? 11.031 -47.75 -13.844 1 85.38 67 SER B CA 1
ATOM 3317 C C . SER B 1 67 ? 11.078 -48 -15.352 1 85.38 67 SER B C 1
ATOM 3319 O O . SER B 1 67 ? 12.148 -48.125 -15.938 1 85.38 67 SER B O 1
ATOM 3321 N N . GLN B 1 68 ? 10.008 -47.938 -15.992 1 87.81 68 GLN B N 1
ATOM 3322 C CA . GLN B 1 68 ? 10.016 -48.125 -17.438 1 87.81 68 GLN B CA 1
ATOM 3323 C C . GLN B 1 68 ? 10.578 -46.906 -18.141 1 87.81 68 GLN B C 1
ATOM 3325 O O . GLN B 1 68 ? 10.375 -45.781 -17.703 1 87.81 68 GLN B O 1
ATOM 3330 N N . THR B 1 69 ? 11.445 -47.188 -19.172 1 91.06 69 THR B N 1
ATOM 3331 C CA . THR B 1 69 ? 11.961 -46.094 -19.953 1 91.06 69 THR B CA 1
ATOM 3332 C C . THR B 1 69 ? 10.82 -45.25 -20.531 1 91.06 69 THR B C 1
ATOM 3334 O O . THR B 1 69 ? 9.93 -45.781 -21.203 1 91.06 69 THR B O 1
ATOM 3337 N N . TRP B 1 70 ? 10.922 -44 -20.234 1 94.94 70 TRP B N 1
ATOM 3338 C CA . TRP B 1 70 ? 9.82 -43.156 -20.641 1 94.94 70 TRP B CA 1
ATOM 3339 C C . TRP B 1 70 ? 9.922 -42.781 -22.125 1 94.94 70 TRP B C 1
ATOM 3341 O O . TRP B 1 70 ? 11 -42.469 -22.609 1 94.94 70 TRP B O 1
ATOM 3351 N N . LYS B 1 71 ? 8.82 -42.875 -22.812 1 95.44 71 LYS B N 1
ATOM 3352 C CA . LYS B 1 71 ? 8.664 -42.406 -24.188 1 95.44 71 LYS B CA 1
ATOM 3353 C C . LYS B 1 71 ? 7.32 -41.719 -24.391 1 95.44 71 LYS B C 1
ATOM 3355 O O . LYS B 1 71 ? 6.293 -42.188 -23.891 1 95.44 71 LYS B O 1
ATOM 3360 N N . LYS B 1 72 ? 7.438 -40.656 -25.078 1 96.94 72 LYS B N 1
ATOM 3361 C CA . LYS B 1 72 ? 6.191 -40 -25.422 1 96.94 72 LYS B CA 1
ATOM 3362 C C . LYS B 1 72 ? 5.316 -40.844 -26.312 1 96.94 72 LYS B C 1
ATOM 3364 O O . LYS B 1 72 ? 5.801 -41.438 -27.281 1 96.94 72 LYS B O 1
ATOM 3369 N N . GLN B 1 73 ? 4.105 -41 -25.922 1 97.56 73 GLN B N 1
ATOM 3370 C CA . GLN B 1 73 ? 3.105 -41.625 -26.781 1 97.56 73 GLN B CA 1
ATOM 3371 C C . GLN B 1 73 ? 2.234 -40.562 -27.469 1 97.56 73 GLN B C 1
ATOM 3373 O O . GLN B 1 73 ? 1.23 -40.125 -26.906 1 97.56 73 GLN B O 1
ATOM 3378 N N . GLU B 1 74 ? 2.588 -40.25 -28.672 1 97.25 74 GLU B N 1
ATOM 3379 C CA . GLU B 1 74 ? 2.02 -39.125 -29.391 1 97.25 74 GLU B CA 1
ATOM 3380 C C . GLU B 1 74 ? 0.5 -39.25 -29.484 1 97.25 74 GLU B C 1
ATOM 3382 O O . GLU B 1 74 ? -0.217 -38.25 -29.25 1 97.25 74 GLU B O 1
ATOM 3387 N N . GLU B 1 75 ? 0.035 -40.406 -29.797 1 97.25 75 GLU B N 1
ATOM 3388 C CA . GLU B 1 75 ? -1.402 -40.594 -29.969 1 97.25 75 GLU B CA 1
ATOM 3389 C C . GLU B 1 75 ? -2.145 -40.406 -28.641 1 97.25 75 GLU B C 1
ATOM 3391 O O . GLU B 1 75 ? -3.17 -39.719 -28.578 1 97.25 75 GLU B O 1
ATOM 3396 N N . ASN B 1 76 ? -1.619 -41.031 -27.562 1 97.25 76 ASN B N 1
ATOM 3397 C CA . ASN B 1 76 ? -2.207 -40.875 -26.234 1 97.25 76 ASN B C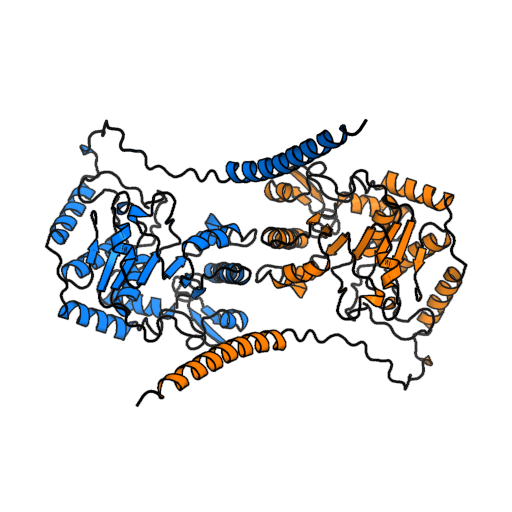A 1
ATOM 3398 C C . ASN B 1 76 ? -2.213 -39.406 -25.781 1 97.25 76 ASN B C 1
ATOM 3400 O O . ASN B 1 76 ? -3.213 -38.938 -25.25 1 97.25 76 ASN B O 1
ATOM 3404 N N . SER B 1 77 ? -1.135 -38.844 -26.047 1 97.56 77 SER B N 1
ATOM 3405 C CA . SER B 1 77 ? -0.972 -37.438 -25.641 1 97.56 77 SER B CA 1
ATOM 3406 C C . SER B 1 77 ? -1.951 -36.531 -26.375 1 97.56 77 SER B C 1
ATOM 3408 O O . SER B 1 77 ? -2.648 -35.719 -25.766 1 97.56 77 SER B O 1
ATOM 3410 N N . LEU B 1 78 ? -2.018 -36.688 -27.656 1 96.81 78 LEU B N 1
ATOM 3411 C CA . LEU B 1 78 ? -2.908 -35.844 -28.469 1 96.81 78 LEU B CA 1
ATOM 3412 C C . LEU B 1 78 ? -4.363 -36.062 -28.062 1 96.81 78 LEU B C 1
ATOM 3414 O O . LEU B 1 78 ? -5.125 -35.094 -27.953 1 96.81 78 LEU B O 1
ATOM 3418 N N . LYS B 1 79 ? -4.734 -37.312 -27.875 1 97.62 79 LYS B N 1
ATOM 3419 C CA . LYS B 1 79 ? -6.109 -37.625 -27.5 1 97.62 79 LYS B CA 1
ATOM 3420 C C . LYS B 1 79 ? -6.469 -37 -26.141 1 97.62 79 LYS B C 1
ATOM 3422 O O . LYS B 1 79 ? -7.531 -36.406 -26 1 97.62 79 LYS B O 1
ATOM 3427 N N . PHE B 1 80 ? -5.637 -37.219 -25.234 1 98.06 80 PHE B N 1
ATOM 3428 C CA . PHE B 1 80 ? -5.898 -36.688 -23.891 1 98.06 80 PHE B CA 1
ATOM 3429 C C . PHE B 1 80 ? -5.992 -35.188 -23.906 1 98.06 80 PHE B C 1
ATOM 3431 O O . PHE B 1 80 ? -6.922 -34.594 -23.344 1 98.06 80 PHE B O 1
ATOM 3438 N N . ARG B 1 81 ? -5.066 -34.562 -24.516 1 97.06 81 ARG B N 1
ATOM 3439 C CA . ARG B 1 81 ? -5 -33.094 -24.562 1 97.06 81 ARG B CA 1
ATOM 3440 C C . ARG B 1 81 ? -6.211 -32.5 -25.281 1 97.06 81 ARG B C 1
ATOM 3442 O O . ARG B 1 81 ? -6.742 -31.469 -24.891 1 97.06 81 ARG B O 1
ATOM 3449 N N . SER B 1 82 ? -6.602 -33.156 -26.297 1 96.5 82 SER B N 1
ATOM 3450 C CA . SER B 1 82 ? -7.77 -32.719 -27.047 1 96.5 82 SER B CA 1
ATOM 3451 C C . SER B 1 82 ? -9.031 -32.75 -26.188 1 96.5 82 SER B C 1
ATOM 3453 O O . SER B 1 82 ? -9.859 -31.844 -26.234 1 96.5 82 SER B O 1
ATOM 3455 N N . ARG B 1 83 ? -9.172 -33.812 -25.438 1 97.5 83 ARG B N 1
ATOM 3456 C CA . ARG B 1 83 ? -10.312 -33.938 -24.531 1 97.5 83 ARG B CA 1
ATOM 3457 C C . ARG B 1 83 ? -10.289 -32.844 -23.469 1 97.5 83 ARG B C 1
ATOM 3459 O O . ARG B 1 83 ? -11.312 -32.219 -23.188 1 97.5 83 ARG B O 1
ATOM 3466 N N . LEU B 1 84 ? -9.164 -32.656 -22.922 1 97.75 84 LEU B N 1
ATOM 3467 C CA . LEU B 1 84 ? -8.992 -31.625 -21.906 1 97.75 84 LEU B CA 1
ATOM 3468 C C . LEU B 1 84 ? -9.305 -30.25 -22.453 1 97.75 84 LEU B C 1
ATOM 3470 O O . LEU B 1 84 ? -10.062 -29.484 -21.844 1 97.75 84 LEU B O 1
ATOM 3474 N N . ARG B 1 85 ? -8.773 -29.922 -23.594 1 95 85 ARG B N 1
ATOM 3475 C CA . ARG B 1 85 ? -9 -28.641 -24.25 1 95 85 ARG B CA 1
ATOM 3476 C C . ARG B 1 85 ? -10.477 -28.453 -24.594 1 95 85 ARG B C 1
ATOM 3478 O O . ARG B 1 85 ? -11.023 -27.359 -24.438 1 95 85 ARG B O 1
ATOM 3485 N N . GLY B 1 86 ? -11.016 -29.453 -25.062 1 96.12 86 GLY B N 1
ATOM 3486 C CA . GLY B 1 86 ? -12.414 -29.391 -25.453 1 96.12 86 GLY B CA 1
ATOM 3487 C C . GLY B 1 86 ? -13.352 -29.125 -24.281 1 96.12 86 GLY B C 1
ATOM 3488 O O . GLY B 1 86 ? -14.328 -28.391 -24.422 1 96.12 86 GLY B O 1
ATOM 3489 N N . GLN B 1 87 ? -13.031 -29.641 -23.172 1 97.19 87 GLN B N 1
ATOM 3490 C CA . GLN B 1 87 ? -13.938 -29.562 -22.031 1 97.19 87 GLN B CA 1
ATOM 3491 C C . GLN B 1 87 ? -13.625 -28.344 -21.156 1 97.19 87 GLN B C 1
ATOM 3493 O O . GLN B 1 87 ? -14.523 -27.75 -20.578 1 97.19 87 GLN B O 1
ATOM 3498 N N . CYS B 1 88 ? -12.367 -28.016 -21.016 1 96.88 88 CYS B N 1
ATOM 3499 C CA . CYS B 1 88 ? -11.984 -27 -20.047 1 96.88 88 CYS B CA 1
ATOM 3500 C C . CYS B 1 88 ? -11.625 -25.688 -20.734 1 96.88 88 CYS B C 1
ATOM 3502 O O . CYS B 1 88 ? -11.797 -24.609 -20.172 1 96.88 88 CYS B O 1
ATOM 3504 N N . ASN B 1 89 ? -11.07 -25.703 -21.938 1 93.5 89 ASN B N 1
ATOM 3505 C CA . ASN B 1 89 ? -10.766 -24.547 -22.766 1 93.5 89 ASN B CA 1
ATOM 3506 C C . ASN B 1 89 ? -9.883 -23.547 -22.031 1 93.5 89 ASN B C 1
ATOM 3508 O O . ASN B 1 89 ? -10.227 -22.375 -21.906 1 93.5 89 ASN B O 1
ATOM 3512 N N . GLY B 1 90 ? -8.75 -24 -21.609 1 93.56 90 GLY B N 1
ATOM 3513 C CA . GLY B 1 90 ? -7.84 -23.172 -20.828 1 93.56 90 GLY B CA 1
ATOM 3514 C C . GLY B 1 90 ? -7.352 -21.953 -21.562 1 93.56 90 GLY B C 1
ATOM 3515 O O . GLY B 1 90 ? -7.176 -20.875 -20.969 1 93.56 90 GLY B O 1
ATOM 3516 N N . SER B 1 91 ? -7.176 -21.953 -22.859 1 89.81 91 SER B N 1
ATOM 3517 C CA . SER B 1 91 ? -6.652 -20.859 -23.672 1 89.81 91 SER B CA 1
ATOM 3518 C C . SER B 1 91 ? -7.578 -19.641 -23.609 1 89.81 91 SER B C 1
ATOM 3520 O O . SER B 1 91 ? -7.129 -18.5 -23.734 1 89.81 91 SER B O 1
ATOM 3522 N N . ASP B 1 92 ? -8.844 -19.906 -23.297 1 90.81 92 ASP B N 1
ATOM 3523 C CA . ASP B 1 92 ? -9.797 -18.797 -23.297 1 90.81 92 ASP B CA 1
ATOM 3524 C C . ASP B 1 92 ? -10.367 -18.578 -21.891 1 90.81 92 ASP B C 1
ATOM 3526 O O . ASP B 1 92 ? -10.836 -17.469 -21.578 1 90.81 92 ASP B O 1
ATOM 3530 N N . MET B 1 93 ? -10.156 -19.625 -21.125 1 94.5 93 MET B N 1
ATOM 3531 C CA . MET B 1 93 ? -10.961 -19.547 -19.906 1 94.5 93 MET B CA 1
ATOM 3532 C C . MET B 1 93 ? -10.07 -19.609 -18.656 1 94.5 93 MET B C 1
ATOM 3534 O O . MET B 1 93 ? -10.539 -19.344 -17.547 1 94.5 93 MET B O 1
ATOM 3538 N N . ALA B 1 94 ? -8.844 -19.891 -18.812 1 97.06 94 ALA B N 1
ATOM 3539 C CA . ALA B 1 94 ? -8.031 -20.125 -17.625 1 97.06 94 ALA B CA 1
ATOM 3540 C C . ALA B 1 94 ? -7.824 -18.844 -16.828 1 97.06 94 ALA B C 1
ATOM 3542 O O . ALA B 1 94 ? -7.688 -18.875 -15.609 1 97.06 94 ALA B O 1
ATOM 3543 N N . ILE B 1 95 ? -7.781 -17.719 -17.578 1 97.69 95 ILE B N 1
ATOM 3544 C CA . ILE B 1 95 ? -7.488 -16.422 -17 1 97.69 95 ILE B CA 1
ATOM 3545 C C . ILE B 1 95 ? -8.711 -15.508 -17.141 1 97.69 95 ILE B C 1
ATOM 3547 O O . ILE B 1 95 ? -9.352 -15.477 -18.188 1 97.69 95 ILE B O 1
ATOM 3551 N N . VAL B 1 96 ? -9.016 -14.836 -16.031 1 98 96 VAL B N 1
ATOM 3552 C CA . VAL B 1 96 ? -10.062 -13.828 -16.094 1 98 96 VAL B CA 1
ATOM 3553 C C . VAL B 1 96 ? -9.617 -12.672 -16.984 1 98 96 VAL B C 1
ATOM 3555 O O . VAL B 1 96 ? -8.508 -12.156 -16.844 1 98 96 VAL B O 1
ATOM 3558 N N . THR B 1 97 ? -10.367 -12.312 -17.984 1 97.5 97 THR B N 1
ATOM 3559 C CA . THR B 1 97 ? -10.125 -11.172 -18.859 1 97.5 97 THR B CA 1
ATOM 3560 C C . THR B 1 97 ? -11.352 -10.258 -18.922 1 97.5 97 THR B C 1
ATOM 3562 O O . THR B 1 97 ? -12.438 -10.641 -18.484 1 97.5 97 THR B O 1
ATOM 3565 N N . GLN B 1 98 ? -11.125 -9.109 -19.391 1 97.19 98 GLN B N 1
ATOM 3566 C CA . GLN B 1 98 ? -12.25 -8.195 -19.578 1 97.19 98 GLN B CA 1
ATOM 3567 C C . GLN B 1 98 ? -13.266 -8.758 -20.578 1 97.19 98 GLN B C 1
ATOM 3569 O O . GLN B 1 98 ? -14.461 -8.508 -20.453 1 97.19 98 GLN B O 1
AT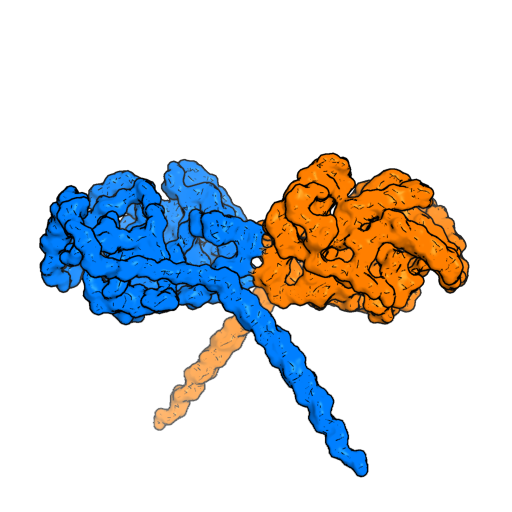OM 3574 N N . ALA B 1 99 ? -12.836 -9.531 -21.484 1 95.06 99 ALA B N 1
ATOM 3575 C CA . ALA B 1 99 ? -13.703 -10.117 -22.5 1 95.06 99 ALA B CA 1
ATOM 3576 C C . ALA B 1 99 ? -14.578 -11.211 -21.906 1 95.06 99 ALA B C 1
ATOM 3578 O O . ALA B 1 99 ? -15.781 -11.273 -22.188 1 95.06 99 ALA B O 1
ATOM 3579 N N . ASN B 1 100 ? -14.055 -12.008 -21 1 95.38 100 ASN B N 1
ATOM 3580 C CA . ASN B 1 100 ? -14.82 -13.156 -20.547 1 95.38 100 ASN B CA 1
ATOM 3581 C C . ASN B 1 100 ? -15.508 -12.875 -19.203 1 95.38 100 ASN B C 1
ATOM 3583 O O . ASN B 1 100 ? -16.281 -13.695 -18.719 1 95.38 100 ASN B O 1
ATOM 3587 N N . THR B 1 101 ? -15.227 -11.75 -18.625 1 97.19 101 THR B N 1
ATOM 3588 C CA . THR B 1 101 ? -15.828 -11.359 -17.359 1 97.19 101 THR B CA 1
ATOM 3589 C C . THR B 1 101 ? -16.188 -9.883 -17.375 1 97.19 101 THR B C 1
ATOM 3591 O O . THR B 1 101 ? -15.523 -9.062 -16.734 1 97.19 101 THR B O 1
ATOM 3594 N N . PRO B 1 102 ? -17.266 -9.523 -18.031 1 96.94 102 PRO B N 1
ATOM 3595 C CA . PRO B 1 102 ? -17.609 -8.109 -18.188 1 96.94 102 PRO B CA 1
ATOM 3596 C C . PRO B 1 102 ? -18.188 -7.5 -16.906 1 96.94 102 PRO B C 1
ATOM 3598 O O . PRO B 1 102 ? -18.562 -8.227 -15.977 1 96.94 102 PRO B O 1
ATOM 3601 N N . ILE B 1 103 ? -18.266 -6.258 -16.906 1 97.44 103 ILE B N 1
ATOM 3602 C CA . ILE B 1 103 ? -18.828 -5.508 -15.789 1 97.44 103 ILE B CA 1
ATOM 3603 C C . ILE B 1 103 ? -20.266 -5.957 -15.539 1 97.44 103 ILE B C 1
ATOM 3605 O O . ILE B 1 103 ? -21.031 -6.152 -16.484 1 97.44 103 ILE B O 1
ATOM 3609 N N . GLY B 1 104 ? -20.609 -6.133 -14.234 1 97.38 104 GLY B N 1
ATOM 3610 C CA . GLY B 1 104 ? -21.953 -6.504 -13.859 1 97.38 104 GLY B CA 1
ATOM 3611 C C . GLY B 1 104 ? -22.172 -8 -13.797 1 97.38 104 GLY B C 1
ATOM 3612 O O . GLY B 1 104 ? -23.156 -8.469 -13.203 1 97.38 104 GLY B O 1
ATOM 3613 N N . SER B 1 105 ? -21.266 -8.75 -14.43 1 97.19 105 SER B N 1
ATOM 3614 C CA . SER B 1 105 ? -21.359 -10.203 -14.336 1 97.19 105 SER B CA 1
ATOM 3615 C C . SER B 1 105 ? -21.047 -10.688 -12.93 1 97.19 105 SER B C 1
ATOM 3617 O O . SER B 1 105 ? -20.641 -9.898 -12.062 1 97.19 105 SER B O 1
ATOM 3619 N N . GLU B 1 106 ? -21.312 -11.953 -12.766 1 97.12 106 GLU B N 1
ATOM 3620 C CA . GLU B 1 106 ? -21.078 -12.539 -11.445 1 97.12 106 GLU B CA 1
ATOM 3621 C C . GLU B 1 106 ? -20.047 -13.656 -11.516 1 97.12 106 GLU B C 1
ATOM 3623 O O . GLU B 1 106 ? -20.062 -14.469 -12.445 1 97.12 106 GLU B O 1
ATOM 3628 N N . LEU B 1 107 ? -19.172 -13.617 -10.578 1 97.19 107 LEU B N 1
ATOM 3629 C CA . LEU B 1 107 ? -18.219 -14.703 -10.359 1 97.19 107 LEU B CA 1
ATOM 3630 C C . LEU B 1 107 ? -18.609 -15.523 -9.141 1 97.19 107 LEU B C 1
ATOM 3632 O O . LEU B 1 107 ? -19.031 -14.977 -8.117 1 97.19 107 LEU B O 1
ATOM 3636 N N . VAL B 1 108 ? -18.516 -16.781 -9.289 1 96.44 108 VAL B N 1
ATOM 3637 C CA . VAL B 1 108 ? -18.766 -17.672 -8.156 1 96.44 108 VAL B CA 1
ATOM 3638 C C . VAL B 1 108 ? -17.438 -18.141 -7.566 1 96.44 108 VAL B C 1
ATOM 3640 O O . VAL B 1 108 ? -16.578 -18.656 -8.289 1 96.44 108 VAL B O 1
ATOM 3643 N N . TYR B 1 109 ? -17.266 -17.891 -6.289 1 95.62 109 TYR B N 1
ATOM 3644 C CA . TYR B 1 109 ? -16.047 -18.359 -5.633 1 95.62 109 TYR B CA 1
ATOM 3645 C C . TYR B 1 109 ? -15.945 -19.875 -5.711 1 95.62 109 TYR B C 1
ATOM 3647 O O . TYR B 1 109 ? -16.875 -20.594 -5.332 1 95.62 109 TYR B O 1
ATOM 3655 N N . ASP B 1 110 ? -14.836 -20.406 -6.094 1 92.12 110 ASP B N 1
ATOM 3656 C CA . ASP B 1 110 ? -14.742 -21.812 -6.473 1 92.12 110 ASP B CA 1
ATOM 3657 C C . ASP B 1 110 ? -14.688 -22.703 -5.238 1 92.12 110 ASP B C 1
ATOM 3659 O O . ASP B 1 110 ? -15.133 -23.859 -5.285 1 92.12 110 ASP B O 1
ATOM 3663 N N . ALA B 1 111 ? -14.141 -22.219 -4.145 1 88 111 ALA B N 1
ATOM 3664 C CA . ALA B 1 111 ? -13.992 -23.062 -2.955 1 88 111 ALA B CA 1
ATOM 3665 C C . ALA B 1 111 ? -15.328 -23.25 -2.244 1 88 111 ALA B C 1
ATOM 3667 O O . ALA B 1 111 ? -15.586 -24.297 -1.668 1 88 111 ALA B O 1
ATOM 3668 N N . THR B 1 112 ? -16.141 -22.219 -2.279 1 87.31 112 THR B N 1
ATOM 3669 C CA . THR B 1 112 ? -17.438 -22.312 -1.623 1 87.31 112 THR B CA 1
ATOM 3670 C C . THR B 1 112 ? -18.5 -22.828 -2.594 1 87.31 112 THR B C 1
ATOM 3672 O O . THR B 1 112 ? -19.359 -23.625 -2.217 1 87.31 112 THR B O 1
ATOM 3675 N N . GLY B 1 113 ? -18.547 -22.375 -3.727 1 88.44 113 GLY B N 1
ATOM 3676 C CA . GLY B 1 113 ? -19.422 -22.859 -4.785 1 88.44 113 GLY B CA 1
ATOM 3677 C C . GLY B 1 113 ? -20.734 -22.125 -4.848 1 88.44 113 GLY B C 1
ATOM 3678 O O . GLY B 1 113 ? -21.547 -22.375 -5.738 1 88.44 113 GLY B O 1
ATOM 3679 N N . TRP B 1 114 ? -20.938 -21.234 -3.922 1 90.31 114 TRP B N 1
ATOM 3680 C CA . TRP B 1 114 ? -22.25 -20.578 -3.938 1 90.31 114 TRP B CA 1
ATOM 3681 C C . TRP B 1 114 ? -22.125 -19.078 -3.727 1 90.31 114 TRP B C 1
ATOM 3683 O O . TRP B 1 114 ? -23 -18.312 -4.121 1 90.31 114 TRP B O 1
ATOM 3693 N N . LYS B 1 115 ? -21.109 -18.719 -3.016 1 94.94 115 LYS B N 1
ATOM 3694 C CA . LYS B 1 115 ? -20.938 -17.281 -2.771 1 94.94 115 LYS B CA 1
ATOM 3695 C C . LYS B 1 115 ? -20.547 -16.547 -4.051 1 94.94 115 LYS B C 1
ATOM 3697 O O . LYS B 1 115 ? -19.641 -16.984 -4.77 1 94.94 115 LYS B O 1
ATOM 3702 N N . LYS B 1 116 ? -21.188 -15.461 -4.277 1 96.94 116 LYS B N 1
ATOM 3703 C CA . LYS B 1 116 ? -21.016 -14.758 -5.543 1 96.94 116 LYS B CA 1
ATOM 3704 C C . LYS B 1 116 ? -20.391 -13.383 -5.32 1 96.94 116 LYS B C 1
ATOM 3706 O O . LYS B 1 116 ? -20.516 -12.805 -4.238 1 96.94 116 LYS B O 1
ATOM 3711 N N . LEU B 1 117 ? -19.703 -12.938 -6.332 1 97.62 117 LEU B N 1
ATOM 3712 C CA . LEU B 1 117 ? -19.109 -11.602 -6.398 1 97.62 117 LEU B CA 1
ATOM 3713 C C . LEU B 1 117 ? -19.547 -10.883 -7.668 1 97.62 117 LEU B C 1
ATOM 3715 O O . LEU B 1 117 ? -19.328 -11.383 -8.773 1 97.62 117 LEU B O 1
ATOM 3719 N N . LYS B 1 118 ? -20.156 -9.805 -7.465 1 97.69 118 LYS B N 1
ATOM 3720 C CA . LYS B 1 118 ? -20.5 -8.977 -8.617 1 97.69 118 LYS B CA 1
ATOM 3721 C C . LYS B 1 118 ? -19.297 -8.195 -9.117 1 97.69 118 LYS B C 1
ATOM 3723 O O . LYS B 1 118 ? -18.578 -7.566 -8.328 1 97.69 118 LYS B O 1
ATOM 3728 N N . VAL B 1 119 ? -19.047 -8.234 -10.438 1 98.12 119 VAL B N 1
ATOM 3729 C CA . VAL B 1 119 ? -17.891 -7.566 -11.023 1 98.12 119 VAL B CA 1
ATOM 3730 C C . VAL B 1 119 ? -18.156 -6.066 -11.125 1 98.12 119 VAL B C 1
ATOM 3732 O O . VAL B 1 119 ? -18.969 -5.629 -11.945 1 98.12 119 VAL B O 1
ATOM 3735 N N . THR B 1 120 ? -17.453 -5.332 -10.312 1 96.81 120 THR B N 1
ATOM 3736 C CA . THR B 1 120 ? -17.531 -3.877 -10.336 1 96.81 120 THR B CA 1
ATOM 3737 C C . THR B 1 120 ? -16.594 -3.305 -11.398 1 96.81 120 THR B C 1
ATOM 3739 O O . THR B 1 120 ? -15.789 -4.031 -11.977 1 96.81 120 THR B O 1
ATOM 3742 N N . ARG B 1 121 ? -16.781 -2.047 -11.656 1 96.31 121 ARG B N 1
ATOM 3743 C CA . ARG B 1 121 ? -15.891 -1.361 -12.594 1 96.31 121 ARG B CA 1
ATOM 3744 C C . ARG B 1 121 ? -14.445 -1.414 -12.125 1 96.31 121 ARG B C 1
ATOM 3746 O O . ARG B 1 121 ? -13.531 -1.602 -12.938 1 96.31 121 ARG B O 1
ATOM 3753 N N . GLU B 1 122 ? -14.195 -1.253 -10.844 1 93.75 122 GLU B N 1
ATOM 3754 C CA . GLU B 1 122 ? -12.852 -1.28 -10.281 1 93.75 122 GLU B CA 1
ATOM 3755 C C . GLU B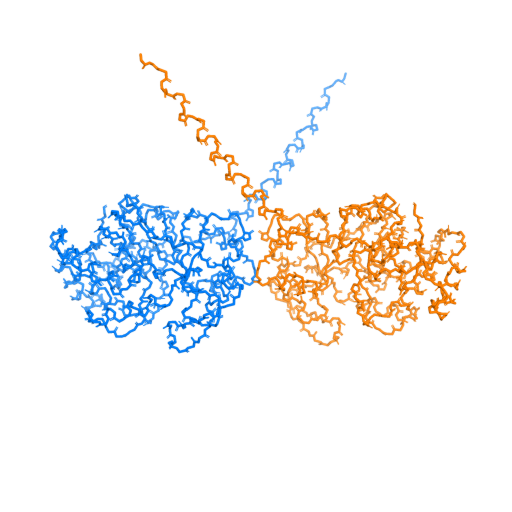 1 122 ? -12.188 -2.637 -10.492 1 93.75 122 GLU B C 1
ATOM 3757 O O . GLU B 1 122 ? -11.016 -2.709 -10.883 1 93.75 122 GLU B O 1
ATOM 3762 N N . LEU B 1 123 ? -12.93 -3.639 -10.25 1 96.31 123 LEU B N 1
ATOM 3763 C CA . LEU B 1 123 ? -12.422 -4.992 -10.453 1 96.31 123 LEU B CA 1
ATOM 3764 C C . LEU B 1 123 ? -12.164 -5.266 -11.93 1 96.31 123 LEU B C 1
ATOM 3766 O O . LEU B 1 123 ? -11.109 -5.793 -12.289 1 96.31 123 LEU B O 1
ATOM 3770 N N . PHE B 1 124 ? -13.117 -4.852 -12.773 1 97.56 124 PHE B N 1
ATOM 3771 C CA . PHE B 1 124 ? -13.039 -5.02 -14.219 1 97.56 124 PHE B CA 1
ATOM 3772 C C . PHE B 1 124 ? -11.773 -4.363 -14.766 1 97.56 124 PHE B C 1
ATOM 3774 O O . PHE B 1 124 ? -11.117 -4.914 -15.648 1 97.56 124 PHE B O 1
ATOM 3781 N N . ASN B 1 125 ? -11.406 -3.262 -14.164 1 95.62 125 ASN B N 1
ATOM 3782 C CA . ASN B 1 125 ? -10.289 -2.467 -14.672 1 95.62 125 ASN B CA 1
ATOM 3783 C C . ASN B 1 125 ? -8.953 -3.164 -14.438 1 95.62 125 ASN B C 1
ATOM 3785 O O . ASN B 1 125 ? -7.961 -2.855 -15.102 1 95.62 125 ASN B O 1
ATOM 3789 N N . ILE B 1 126 ? -8.906 -4.125 -13.508 1 95.88 126 ILE B N 1
ATOM 3790 C CA . ILE B 1 126 ? -7.621 -4.758 -13.25 1 95.88 126 ILE B CA 1
ATOM 3791 C C . ILE B 1 126 ? -7.559 -6.113 -13.953 1 95.88 126 ILE B C 1
ATOM 3793 O O . ILE B 1 126 ? -6.531 -6.797 -13.914 1 95.88 126 ILE B O 1
ATOM 3797 N N . PHE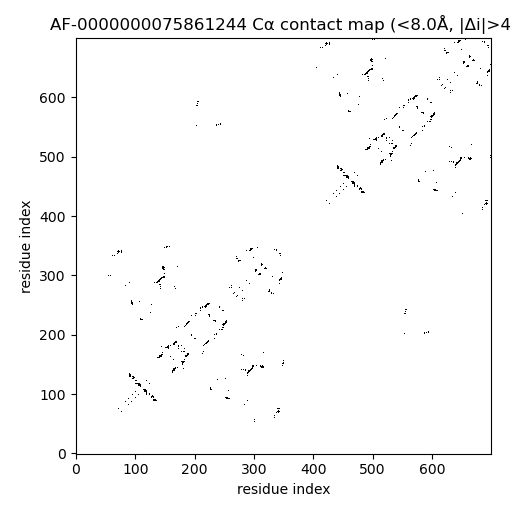 B 1 127 ? -8.578 -6.516 -14.625 1 97.81 127 PHE B N 1
ATOM 3798 C CA . PHE B 1 127 ? -8.547 -7.727 -15.438 1 97.81 127 PHE B CA 1
ATOM 3799 C C . PHE B 1 127 ? -7.672 -7.535 -16.672 1 97.81 127 PHE B C 1
ATOM 3801 O O . PHE B 1 127 ? -7.578 -6.426 -17.203 1 97.81 127 PHE B O 1
ATOM 3808 N N . ALA B 1 128 ? -7.102 -8.656 -17.078 1 96.44 128 ALA B N 1
ATOM 3809 C CA . ALA B 1 128 ? -6.32 -8.625 -18.312 1 96.44 128 ALA B CA 1
ATOM 3810 C C . ALA B 1 128 ? -7.195 -8.266 -19.516 1 96.44 128 ALA B C 1
ATOM 3812 O O . ALA B 1 128 ? -8.336 -8.727 -19.609 1 96.44 128 ALA B O 1
ATOM 3813 N N . LYS B 1 129 ? -6.699 -7.469 -20.375 1 93.75 129 LYS B N 1
ATOM 3814 C CA . LYS B 1 129 ? -7.434 -7.105 -21.594 1 93.75 129 LYS B CA 1
ATOM 3815 C C . LYS B 1 129 ? -7.48 -8.273 -22.578 1 93.75 129 LYS B C 1
ATOM 3817 O O . LYS B 1 129 ? -8.523 -8.539 -23.172 1 93.75 129 LYS B O 1
ATOM 3822 N N . GLU B 1 130 ? -6.32 -8.883 -22.641 1 90.25 130 GLU B N 1
ATOM 3823 C CA . GLU B 1 130 ? -6.211 -10.047 -23.516 1 90.25 130 GLU B CA 1
ATOM 3824 C C . GLU B 1 130 ? -5.73 -11.273 -22.734 1 90.25 130 GLU B C 1
ATOM 3826 O O . GLU B 1 130 ? -4.973 -11.141 -21.766 1 90.25 130 GLU B O 1
ATOM 3831 N N . HIS B 1 131 ? -6.273 -12.359 -23.266 1 88.31 131 HIS B N 1
ATOM 3832 C CA . HIS B 1 131 ? -5.828 -13.594 -22.625 1 88.31 131 HIS B CA 1
ATOM 3833 C C . HIS B 1 131 ? -4.367 -13.875 -22.953 1 88.31 131 HIS B C 1
ATOM 3835 O O . HIS B 1 131 ? -3.979 -13.922 -24.125 1 88.31 131 HIS B O 1
ATOM 3841 N N . PRO B 1 132 ? -3.588 -14.117 -21.938 1 88.75 132 PRO B N 1
ATOM 3842 C CA . PRO B 1 132 ? -2.148 -14.25 -22.188 1 88.75 132 PRO B CA 1
ATOM 3843 C C . PRO B 1 132 ? -1.796 -15.5 -22.984 1 88.75 132 PRO B C 1
ATOM 3845 O O . PRO B 1 132 ? -0.711 -15.586 -23.562 1 88.75 132 PRO B O 1
ATOM 3848 N N . PHE B 1 133 ? -2.645 -16.406 -23 1 83.94 133 PHE B N 1
ATOM 3849 C CA . PHE B 1 133 ? -2.352 -17.672 -23.688 1 83.94 133 PHE B CA 1
ATOM 3850 C C . PHE B 1 133 ? -3.105 -17.75 -25 1 83.94 133 PHE B C 1
ATOM 3852 O O . PHE B 1 133 ? -3.152 -18.812 -25.625 1 83.94 133 PHE B O 1
ATOM 3859 N N . LYS B 1 134 ? -3.58 -16.547 -25.344 1 74.19 134 LYS B N 1
ATOM 3860 C CA . LYS B 1 134 ? -4.359 -16.578 -26.578 1 74.19 134 LYS B CA 1
ATOM 3861 C C . LYS B 1 134 ? -3.48 -16.969 -27.766 1 74.19 134 LYS B C 1
ATOM 3863 O O . LYS B 1 134 ? -2.42 -16.375 -27.969 1 74.19 134 LYS B O 1
ATOM 3868 N N . THR B 1 135 ? -3.754 -17.984 -28.422 1 68.75 135 THR B N 1
ATOM 3869 C CA . THR B 1 135 ? -3.18 -18.5 -29.656 1 68.75 135 THR B CA 1
ATOM 3870 C C . THR B 1 135 ? -1.796 -19.094 -29.406 1 68.75 135 THR B C 1
ATOM 3872 O O . THR B 1 135 ? -1.013 -19.281 -30.344 1 68.75 135 THR B O 1
ATOM 3875 N N . LYS B 1 136 ? -1.464 -19.234 -28.188 1 67.75 136 LYS B N 1
ATOM 3876 C CA . LYS B 1 136 ? -0.127 -19.766 -27.938 1 67.75 136 LYS B CA 1
ATOM 3877 C C . LYS B 1 136 ? -0.104 -21.297 -28.078 1 67.75 136 LYS B C 1
ATOM 3879 O O . LYS B 1 136 ? -0.984 -21.984 -27.547 1 67.75 136 LYS B O 1
ATOM 3884 N N . ARG B 1 137 ? 0.559 -21.734 -29.031 1 79.31 137 ARG B N 1
ATOM 3885 C CA . ARG B 1 137 ? 0.949 -23.141 -29.078 1 79.31 137 ARG B CA 1
ATOM 3886 C C . ARG B 1 137 ? 2.449 -23.312 -28.844 1 79.31 137 ARG B C 1
ATOM 3888 O O . ARG B 1 137 ? 3.252 -22.906 -29.703 1 79.31 137 ARG B O 1
ATOM 3895 N N . LEU B 1 138 ? 2.635 -23.828 -27.609 1 91.88 138 LEU B N 1
ATOM 3896 C CA . LEU B 1 138 ? 4.027 -23.953 -27.203 1 91.88 138 LEU B CA 1
ATOM 3897 C C . LEU B 1 138 ? 4.5 -25.391 -27.312 1 91.88 138 LEU B C 1
ATOM 3899 O O . LEU B 1 138 ? 3.693 -26.328 -27.25 1 91.88 138 LEU B O 1
ATOM 3903 N N . ASP B 1 139 ? 5.746 -25.469 -27.469 1 95.94 139 ASP B N 1
ATOM 3904 C CA . ASP B 1 139 ? 6.293 -26.812 -27.656 1 95.94 139 ASP B CA 1
ATOM 3905 C C . ASP B 1 139 ? 6.566 -27.484 -26.312 1 95.94 139 ASP B C 1
ATOM 3907 O O . ASP B 1 139 ? 6.043 -28.562 -26.031 1 95.94 139 ASP B O 1
ATOM 3911 N N . THR B 1 140 ? 7.348 -26.812 -25.484 1 98 140 THR B N 1
ATOM 3912 C CA . THR B 1 140 ? 7.762 -27.453 -24.234 1 98 140 THR B CA 1
ATOM 3913 C C . THR B 1 140 ? 7.402 -26.594 -23.031 1 98 140 THR B C 1
ATOM 3915 O O . THR B 1 140 ? 7.617 -25.375 -23.047 1 98 140 THR B O 1
ATOM 3918 N N . CYS B 1 141 ? 6.793 -27.266 -22.078 1 98.06 141 CYS B N 1
ATOM 3919 C CA . CYS B 1 141 ? 6.531 -26.641 -20.797 1 98.06 141 CYS B CA 1
ATOM 3920 C C . CYS B 1 141 ? 7.184 -27.422 -19.656 1 98.06 141 CYS B C 1
ATOM 3922 O O . CYS B 1 141 ? 7.188 -28.656 -19.688 1 98.06 141 CYS B O 1
ATOM 3924 N N . ALA B 1 142 ? 7.758 -26.688 -18.734 1 98.81 142 ALA B N 1
ATOM 3925 C CA . ALA B 1 142 ? 8.195 -27.25 -17.453 1 98.81 142 ALA B CA 1
ATOM 3926 C C . ALA B 1 142 ? 7.363 -26.703 -16.312 1 98.81 142 ALA B C 1
ATOM 3928 O O . ALA B 1 142 ? 7.211 -25.484 -16.156 1 98.81 142 ALA B O 1
ATOM 3929 N N . LEU B 1 143 ? 6.77 -27.578 -15.586 1 98.88 143 LEU B N 1
ATOM 3930 C CA . LEU B 1 143 ? 6.086 -27.219 -14.344 1 98.88 143 LEU B CA 1
ATOM 3931 C C . LEU B 1 143 ? 6.914 -27.609 -13.133 1 98.88 143 LEU B C 1
ATOM 3933 O O . LEU B 1 143 ? 7.285 -28.781 -12.984 1 98.88 143 LEU B O 1
ATOM 3937 N N . VAL B 1 144 ? 7.191 -26.656 -12.336 1 98.81 144 VAL B N 1
ATOM 3938 C CA . VAL B 1 144 ? 8.062 -26.891 -11.188 1 98.81 144 VAL B CA 1
ATOM 3939 C C . VAL B 1 144 ? 7.266 -26.734 -9.898 1 98.81 144 VAL B C 1
ATOM 3941 O O . VAL B 1 144 ? 6.84 -25.641 -9.547 1 98.81 144 VAL B O 1
ATOM 3944 N N . GLY B 1 145 ? 7.043 -27.859 -9.203 1 97.62 145 GLY B N 1
ATOM 3945 C CA . GLY B 1 145 ? 6.449 -27.859 -7.879 1 97.62 145 GLY B CA 1
ATOM 3946 C C . GLY B 1 145 ? 7.434 -27.484 -6.785 1 97.62 145 GLY B C 1
ATOM 3947 O O . GLY B 1 145 ? 8.523 -26.984 -7.066 1 97.62 145 GLY B O 1
ATOM 3948 N N . ASN B 1 146 ? 7.016 -27.734 -5.566 1 96.5 146 ASN B N 1
ATOM 3949 C CA . ASN B 1 146 ? 7.824 -27.266 -4.445 1 96.5 146 ASN B CA 1
ATOM 3950 C C . ASN B 1 146 ? 8.438 -28.422 -3.676 1 96.5 146 ASN B C 1
ATOM 3952 O O . ASN B 1 146 ? 9.117 -28.219 -2.664 1 96.5 146 ASN B O 1
ATOM 3956 N N . GLY B 1 147 ? 8.305 -29.594 -4.094 1 95.5 147 GLY B N 1
ATOM 3957 C CA . GLY B 1 147 ? 8.656 -30.766 -3.312 1 95.5 147 GLY B CA 1
ATOM 3958 C C . GLY B 1 147 ? 10.117 -30.797 -2.92 1 95.5 147 GLY B C 1
ATOM 3959 O O . GLY B 1 147 ? 10.984 -30.375 -3.686 1 95.5 147 GLY B O 1
ATOM 3960 N N . GLY B 1 148 ? 10.32 -31.375 -1.761 1 95.5 148 GLY B N 1
ATOM 3961 C CA . GLY B 1 148 ? 11.68 -31.531 -1.264 1 95.5 148 GLY B CA 1
ATOM 3962 C C . GLY B 1 148 ? 12.539 -32.406 -2.146 1 95.5 148 GLY B C 1
ATOM 3963 O O . GLY B 1 148 ? 13.773 -32.375 -2.059 1 95.5 148 GLY B O 1
ATOM 3964 N N . ILE B 1 149 ? 11.93 -33.156 -3.012 1 94.94 149 ILE B N 1
ATOM 3965 C CA . ILE B 1 149 ? 12.625 -34.062 -3.91 1 94.94 149 ILE B CA 1
ATOM 3966 C C . ILE B 1 149 ? 13.531 -33.25 -4.852 1 94.94 149 ILE B C 1
ATOM 3968 O O . ILE B 1 149 ? 14.406 -33.844 -5.504 1 94.94 149 ILE B O 1
ATOM 3972 N N . LEU B 1 150 ? 13.328 -31.953 -4.945 1 97.38 150 LEU B N 1
ATOM 3973 C CA . LEU B 1 150 ? 14.117 -31.094 -5.824 1 97.38 150 LEU B CA 1
ATOM 3974 C C . LEU B 1 150 ? 15.484 -30.797 -5.211 1 97.38 150 LEU B C 1
ATOM 3976 O O . LEU B 1 150 ? 16.391 -30.312 -5.902 1 97.38 150 LEU B O 1
ATOM 3980 N N . THR B 1 151 ? 15.555 -31.078 -3.918 1 93.19 151 THR B N 1
ATOM 3981 C CA . THR B 1 151 ? 16.844 -30.875 -3.273 1 93.19 151 THR B CA 1
ATOM 3982 C C . THR B 1 151 ? 17.906 -31.766 -3.914 1 93.19 151 THR B C 1
ATOM 3984 O O . THR B 1 151 ? 17.719 -32.969 -4.066 1 93.19 151 THR B O 1
ATOM 3987 N N . ASP B 1 152 ? 19.016 -31.188 -4.371 1 92.44 152 ASP B N 1
ATOM 3988 C CA . ASP B 1 152 ? 20.172 -31.844 -4.984 1 92.44 152 ASP B CA 1
ATOM 3989 C C . ASP B 1 152 ? 19.766 -32.562 -6.266 1 92.44 152 ASP B C 1
ATOM 3991 O O . ASP B 1 152 ? 20.406 -33.531 -6.668 1 92.44 152 ASP B O 1
ATOM 3995 N N . SER B 1 153 ? 18.688 -32.219 -6.863 1 95.56 153 SER B N 1
ATOM 3996 C CA . SER B 1 153 ? 18.203 -32.875 -8.062 1 95.56 153 SER B CA 1
ATOM 3997 C C . SER B 1 153 ? 19.016 -32.5 -9.289 1 95.56 153 SER B C 1
ATOM 3999 O O . SER B 1 153 ? 19.016 -33.188 -10.297 1 95.56 153 SER B O 1
ATOM 4001 N N . LYS B 1 154 ? 19.688 -31.297 -9.266 1 97.81 154 LYS B N 1
ATOM 4002 C CA . LYS B 1 154 ? 20.5 -30.766 -10.352 1 97.81 154 LYS B CA 1
ATOM 4003 C C . LYS B 1 154 ? 19.703 -30.641 -11.641 1 97.81 154 LYS B C 1
ATOM 4005 O O . LYS B 1 154 ? 20.234 -30.844 -12.734 1 97.81 154 LYS B O 1
ATOM 4010 N N . CYS B 1 155 ? 18.406 -30.344 -11.539 1 98.38 155 CYS B N 1
ATOM 4011 C CA . CYS B 1 155 ? 17.531 -30.281 -12.695 1 98.38 155 CYS B CA 1
ATOM 4012 C C . CYS B 1 155 ? 17.438 -28.859 -13.242 1 98.38 155 CYS B C 1
ATOM 4014 O O . CYS B 1 155 ? 16.672 -28.594 -14.156 1 98.38 155 CYS B O 1
ATOM 4016 N N . GLY B 1 156 ? 18.203 -27.938 -12.727 1 98.62 156 GLY B N 1
ATOM 4017 C CA . GLY B 1 156 ? 18.094 -26.531 -13.07 1 98.62 156 GLY B CA 1
ATOM 4018 C C . GLY B 1 156 ? 18.234 -26.266 -14.555 1 98.62 156 GLY B C 1
ATOM 4019 O O . GLY B 1 156 ? 17.391 -25.594 -15.156 1 98.62 156 GLY B O 1
ATOM 4020 N N . LYS B 1 157 ? 19.219 -26.812 -15.172 1 98.38 157 LYS B N 1
ATOM 4021 C CA . LYS B 1 157 ? 19.469 -26.594 -16.594 1 98.38 157 LYS B CA 1
ATOM 4022 C C . LYS B 1 157 ? 18.344 -27.203 -17.438 1 98.38 157 LYS B C 1
ATOM 4024 O O . LYS B 1 157 ? 17.922 -26.609 -18.438 1 98.38 157 LYS B O 1
ATOM 4029 N N . SER B 1 158 ? 17.938 -28.375 -17.078 1 98.44 158 SER B N 1
ATOM 4030 C CA . SER B 1 158 ? 16.844 -29.031 -17.797 1 98.44 158 SER B CA 1
ATOM 4031 C C . SER B 1 158 ? 15.57 -28.188 -17.734 1 98.44 158 SER B C 1
ATOM 4033 O O . SER B 1 158 ? 14.891 -28.016 -18.75 1 98.44 158 SER B O 1
ATOM 4035 N N . ILE B 1 159 ? 15.281 -27.688 -16.625 1 98.81 159 ILE B N 1
ATOM 4036 C CA . ILE B 1 159 ? 14.102 -26.844 -16.438 1 98.81 159 ILE B CA 1
ATOM 4037 C C . ILE B 1 159 ? 14.219 -25.594 -17.297 1 98.81 159 ILE B C 1
ATOM 4039 O O . ILE B 1 159 ? 13.297 -25.25 -18.031 1 98.81 159 ILE B O 1
ATOM 4043 N N . ASP B 1 160 ? 15.375 -24.953 -17.281 1 98.69 160 ASP B N 1
ATOM 4044 C CA . ASP B 1 160 ? 15.594 -23.688 -17.969 1 98.69 160 ASP B CA 1
ATOM 4045 C C . ASP B 1 160 ? 15.594 -23.875 -19.484 1 98.69 160 ASP B C 1
ATOM 4047 O O . ASP B 1 160 ? 15.531 -22.906 -20.234 1 98.69 160 ASP B O 1
ATOM 4051 N N . SER B 1 161 ? 15.609 -25.078 -19.922 1 98.31 161 SER B N 1
ATOM 4052 C CA . SER B 1 161 ? 15.633 -25.344 -21.359 1 98.31 161 SER B CA 1
ATOM 4053 C C . SER B 1 161 ? 14.219 -25.328 -21.938 1 98.31 161 SER B C 1
ATOM 4055 O O . SER B 1 161 ? 14.047 -25.266 -23.156 1 98.31 161 SER B O 1
ATOM 4057 N N . ALA B 1 162 ? 13.195 -25.359 -21.156 1 98.31 162 ALA B N 1
ATOM 4058 C CA . ALA B 1 162 ? 11.812 -25.359 -21.625 1 98.31 162 ALA B CA 1
ATOM 4059 C C . ALA B 1 162 ? 11.438 -24 -22.203 1 98.31 162 ALA B C 1
ATOM 4061 O O . ALA B 1 162 ? 12.008 -22.969 -21.828 1 98.31 162 ALA B O 1
ATOM 4062 N N . GLN B 1 163 ? 10.469 -23.984 -23.094 1 97.56 163 GLN B N 1
ATOM 4063 C CA . GLN B 1 163 ? 9.969 -22.766 -23.719 1 97.56 163 GLN B CA 1
ATOM 4064 C C . GLN B 1 163 ? 9.117 -21.953 -22.734 1 97.56 163 GLN B C 1
ATOM 4066 O O . GLN B 1 163 ? 9.094 -20.734 -22.781 1 97.56 163 GLN B O 1
ATOM 4071 N N . PHE B 1 164 ? 8.406 -22.594 -21.875 1 97.88 164 PHE B N 1
ATOM 4072 C CA . PHE B 1 164 ? 7.512 -21.969 -20.906 1 97.88 164 PHE B CA 1
ATOM 4073 C C . PHE B 1 164 ? 7.609 -22.656 -19.547 1 97.88 164 PHE B C 1
ATOM 4075 O O . PHE B 1 164 ? 7.355 -23.844 -19.438 1 97.88 164 PHE B O 1
ATOM 4082 N N . ILE B 1 165 ? 7.938 -21.875 -18.531 1 98.81 165 ILE B N 1
ATOM 4083 C CA . ILE B 1 165 ? 8.203 -22.438 -17.219 1 98.81 165 ILE B CA 1
ATOM 4084 C C . ILE B 1 165 ? 7.188 -21.906 -16.219 1 98.81 165 ILE B C 1
ATOM 4086 O O . ILE B 1 165 ? 7.07 -20.688 -16.031 1 98.81 165 ILE B O 1
ATOM 4090 N N . MET B 1 166 ? 6.488 -22.812 -15.555 1 98.75 166 MET B N 1
ATOM 4091 C CA . MET B 1 166 ? 5.5 -22.469 -14.531 1 98.75 166 MET B CA 1
ATOM 4092 C C . MET B 1 166 ? 5.984 -22.891 -13.148 1 98.75 166 MET B C 1
ATOM 4094 O O . MET B 1 166 ? 6.559 -23.969 -12.992 1 98.75 166 MET B O 1
ATOM 4098 N N . ARG B 1 167 ? 5.773 -22.031 -12.188 1 98.81 167 ARG B N 1
ATOM 4099 C CA . ARG B 1 167 ? 6.18 -22.328 -10.812 1 98.81 167 ARG B CA 1
ATOM 4100 C C . ARG B 1 167 ? 5.039 -22.078 -9.836 1 98.81 167 ARG B C 1
ATOM 4102 O O . ARG B 1 167 ? 4.164 -21.25 -10.094 1 98.81 167 ARG B O 1
ATOM 4109 N N . CYS B 1 168 ? 5.133 -22.734 -8.672 1 97.88 168 CYS B N 1
ATOM 4110 C CA . CYS B 1 168 ? 4.039 -22.672 -7.711 1 97.88 168 CYS B CA 1
ATOM 4111 C C . CYS B 1 168 ? 4.438 -21.844 -6.496 1 97.88 168 CYS B C 1
ATOM 4113 O O . CYS B 1 168 ? 5.449 -22.125 -5.852 1 97.88 168 CYS B O 1
ATOM 4115 N N . ASN B 1 169 ? 3.695 -20.812 -6.199 1 97.12 169 ASN B N 1
ATOM 4116 C CA . ASN B 1 169 ? 3.578 -20.156 -4.898 1 97.12 169 ASN B CA 1
ATOM 4117 C C . ASN B 1 169 ? 4.863 -19.438 -4.516 1 97.12 169 ASN B C 1
ATOM 4119 O O . ASN B 1 169 ? 5.336 -19.547 -3.385 1 97.12 169 ASN B O 1
ATOM 4123 N N . LEU B 1 170 ? 5.422 -18.828 -5.422 1 98.19 170 LEU B N 1
ATOM 4124 C CA . LEU B 1 170 ? 6.527 -17.891 -5.215 1 98.19 170 LEU B CA 1
ATOM 4125 C C . LEU B 1 170 ? 7.707 -18.594 -4.547 1 98.19 170 LEU B C 1
ATOM 4127 O O . LEU B 1 170 ? 8.219 -18.125 -3.529 1 98.19 170 LEU B O 1
ATOM 4131 N N . PRO B 1 171 ? 8.258 -19.641 -5.188 1 98.12 171 PRO B N 1
ATOM 4132 C CA . PRO B 1 171 ? 9.414 -20.312 -4.586 1 98.12 171 PRO B CA 1
ATOM 4133 C C . PRO B 1 171 ? 10.711 -19.516 -4.77 1 98.12 171 PRO B C 1
ATOM 4135 O O . PRO B 1 171 ? 10.812 -18.703 -5.688 1 98.12 171 PRO B O 1
ATOM 4138 N N . PRO B 1 172 ? 11.68 -19.75 -3.838 1 97.81 172 PRO B N 1
ATOM 4139 C CA . PRO B 1 172 ? 13 -19.172 -4.078 1 97.81 172 PRO B CA 1
ATOM 4140 C C . PRO B 1 172 ? 13.75 -19.844 -5.227 1 97.81 172 PRO B C 1
ATOM 4142 O O . PRO B 1 172 ? 13.641 -21.062 -5.406 1 97.81 172 PRO B O 1
ATOM 4145 N N . LEU B 1 173 ? 14.477 -19.031 -5.965 1 98.44 173 LEU B N 1
ATOM 4146 C CA . LEU B 1 173 ? 15.219 -19.562 -7.098 1 98.44 173 LEU B CA 1
ATOM 4147 C C . LEU B 1 173 ? 16.719 -19.344 -6.922 1 98.44 173 LEU B C 1
ATOM 4149 O O . LEU B 1 173 ? 17.531 -19.953 -7.609 1 98.44 173 LEU B O 1
ATOM 4153 N N . LYS B 1 174 ? 17.062 -18.422 -6.074 1 96.69 174 LYS B N 1
ATOM 4154 C CA . LYS B 1 174 ? 18.453 -18 -5.91 1 96.69 174 LYS B CA 1
ATOM 4155 C C . LYS B 1 174 ? 19.047 -18.547 -4.617 1 96.69 174 LYS B C 1
ATOM 4157 O O . LYS B 1 174 ? 18.406 -19.359 -3.939 1 96.69 174 LYS B O 1
ATOM 4162 N N . ASN B 1 175 ? 20.344 -18.203 -4.465 1 94.38 175 ASN B N 1
ATOM 4163 C CA . ASN B 1 175 ? 21.047 -18.547 -3.23 1 94.38 175 ASN B CA 1
ATOM 4164 C C . ASN B 1 175 ? 21.266 -20.047 -3.096 1 94.38 175 ASN B C 1
ATOM 4166 O O . ASN B 1 175 ? 21 -20.625 -2.039 1 94.38 175 ASN B O 1
ATOM 4170 N N . GLY B 1 176 ? 21.609 -20.688 -4.188 1 95.19 176 GLY B N 1
ATOM 4171 C CA . GLY B 1 176 ? 22 -22.094 -4.148 1 95.19 176 GLY B CA 1
ATOM 4172 C C . GLY B 1 176 ? 20.953 -23.016 -4.746 1 95.19 176 GLY B C 1
ATOM 4173 O O . GLY B 1 176 ? 21.203 -24.203 -4.949 1 95.19 176 GLY B O 1
ATOM 4174 N N . TYR B 1 177 ? 19.781 -22.484 -4.992 1 97.56 177 TYR B N 1
ATOM 4175 C CA . TYR B 1 177 ? 18.719 -23.328 -5.523 1 97.56 177 TYR B CA 1
ATOM 4176 C C . TYR B 1 177 ? 18.797 -23.406 -7.043 1 97.56 177 TYR B C 1
ATOM 4178 O O . TYR B 1 177 ? 18.172 -24.281 -7.66 1 97.56 177 TYR B O 1
ATOM 4186 N N . GLU B 1 178 ? 19.547 -22.547 -7.691 1 97.81 178 GLU B N 1
ATOM 4187 C CA . GLU B 1 178 ? 19.594 -22.391 -9.141 1 97.81 178 GLU B CA 1
ATOM 4188 C C . GLU B 1 178 ? 19.938 -23.688 -9.844 1 97.81 178 GLU B C 1
ATOM 4190 O O . GLU B 1 178 ? 19.344 -24.031 -10.875 1 97.81 178 GLU B O 1
ATOM 4195 N N . GLU B 1 179 ? 20.844 -24.406 -9.266 1 97.62 179 GLU B N 1
ATOM 4196 C CA . GLU B 1 179 ? 21.312 -25.641 -9.883 1 97.62 179 GLU B CA 1
ATOM 4197 C C . GLU B 1 179 ? 20.219 -26.703 -9.906 1 97.62 179 GLU B C 1
ATOM 4199 O O . GLU B 1 179 ? 20.219 -27.594 -10.766 1 97.62 179 GLU B O 1
ATOM 4204 N N . HIS B 1 180 ? 19.281 -26.609 -9.023 1 97.94 180 HIS B N 1
ATOM 4205 C CA . HIS B 1 180 ? 18.297 -27.656 -8.836 1 97.94 180 HIS B CA 1
ATOM 4206 C C . HIS B 1 180 ? 16.953 -27.281 -9.469 1 97.94 180 HIS B C 1
ATOM 4208 O O . HIS B 1 180 ? 16.219 -28.141 -9.945 1 97.94 180 HIS B O 1
ATOM 4214 N N . VAL B 1 181 ? 16.688 -25.969 -9.508 1 98.62 181 VAL B N 1
ATOM 4215 C CA . VAL B 1 181 ? 15.336 -25.609 -9.898 1 98.62 181 VAL B CA 1
ATOM 4216 C C . VAL B 1 181 ? 15.375 -24.625 -11.062 1 98.62 181 VAL B C 1
ATOM 4218 O O . VAL B 1 181 ? 14.328 -24.25 -11.602 1 98.62 181 VAL B O 1
ATOM 4221 N N . GLY B 1 182 ? 16.469 -24.188 -11.516 1 98.56 182 GLY B N 1
ATOM 4222 C CA . GLY B 1 182 ? 16.578 -23.203 -12.586 1 98.56 182 GLY B CA 1
ATOM 4223 C C . GLY B 1 182 ? 16.312 -21.781 -12.133 1 98.56 182 GLY B C 1
ATOM 4224 O O . GLY B 1 182 ? 16.078 -21.547 -10.945 1 98.56 182 GLY B O 1
ATOM 4225 N N . ILE B 1 183 ? 16.328 -20.812 -13.102 1 98.31 183 ILE B N 1
ATOM 4226 C CA . ILE B 1 183 ? 16.234 -19.406 -12.727 1 98.31 183 ILE B CA 1
ATOM 4227 C C . ILE B 1 183 ? 15.172 -18.719 -13.586 1 98.31 183 ILE B C 1
ATOM 4229 O O . ILE B 1 183 ? 14.82 -17.562 -13.344 1 98.31 183 ILE B O 1
ATOM 4233 N N . LYS B 1 184 ? 14.672 -19.391 -14.578 1 98.56 184 LYS B N 1
ATOM 4234 C CA . LYS B 1 184 ? 13.695 -18.781 -15.484 1 98.56 184 LYS B CA 1
ATOM 4235 C C . LYS B 1 184 ? 12.266 -19.062 -15.016 1 98.56 184 LYS B C 1
ATOM 4237 O O . LYS B 1 184 ? 11.984 -20.125 -14.461 1 98.56 184 LYS B O 1
ATOM 4242 N N . THR B 1 185 ? 11.453 -18.094 -15.18 1 98.81 185 THR B N 1
ATOM 4243 C CA . THR B 1 185 ? 10.039 -18.219 -14.844 1 98.81 185 THR B CA 1
ATOM 4244 C C . THR B 1 185 ? 9.172 -17.469 -15.844 1 98.81 185 THR B C 1
ATOM 4246 O O . THR B 1 185 ? 9.453 -16.312 -16.156 1 98.81 185 THR B O 1
ATOM 4249 N N . ASP B 1 186 ? 8.18 -18.109 -16.344 1 98.25 186 ASP B N 1
ATOM 4250 C CA . ASP B 1 186 ? 7.234 -17.453 -17.234 1 98.25 186 ASP B CA 1
ATOM 4251 C C . ASP B 1 186 ? 5.895 -17.219 -16.547 1 98.25 186 ASP B C 1
ATOM 4253 O O . ASP B 1 186 ? 5.156 -16.297 -16.891 1 98.25 186 ASP B O 1
ATOM 4257 N N . LEU B 1 187 ? 5.566 -18.031 -15.641 1 98.56 187 LEU B N 1
ATOM 4258 C CA . LEU B 1 187 ? 4.355 -17.922 -14.836 1 98.56 187 LEU B CA 1
ATOM 4259 C C . LEU B 1 187 ? 4.605 -18.422 -13.414 1 98.56 187 LEU B C 1
ATOM 4261 O O . LEU B 1 187 ? 5.23 -19.469 -13.219 1 98.56 187 LEU B O 1
ATOM 4265 N N . VAL B 1 188 ? 4.199 -17.656 -12.438 1 98.88 188 VAL B N 1
ATOM 4266 C CA . VAL B 1 188 ? 4.293 -18.078 -11.047 1 98.88 188 VAL B CA 1
ATOM 4267 C C . VAL B 1 188 ? 2.986 -17.781 -10.32 1 98.88 188 VAL B C 1
ATOM 4269 O O . VAL B 1 188 ? 2.379 -16.719 -10.539 1 98.88 188 VAL B O 1
ATOM 4272 N N . THR B 1 189 ? 2.564 -18.719 -9.508 1 98.75 189 THR B N 1
ATOM 4273 C CA . THR B 1 189 ? 1.351 -18.484 -8.734 1 98.75 189 THR B CA 1
ATOM 4274 C C . THR B 1 189 ? 1.684 -17.891 -7.367 1 98.75 189 THR B C 1
ATOM 4276 O O . THR B 1 189 ? 2.814 -18.016 -6.891 1 98.75 189 THR B O 1
ATOM 4279 N N . ALA B 1 190 ? 0.72 -17.25 -6.82 1 98.44 190 ALA B N 1
ATOM 4280 C CA . ALA B 1 190 ? 0.785 -16.797 -5.434 1 98.44 190 ALA B CA 1
ATOM 4281 C C . ALA B 1 190 ? -0.553 -17 -4.727 1 98.44 190 ALA B C 1
ATOM 4283 O O . ALA B 1 190 ? -1.513 -16.266 -4.98 1 98.44 190 ALA B O 1
ATOM 4284 N N . ASN B 1 191 ? -0.533 -17.969 -3.906 1 95.88 191 ASN B N 1
ATOM 4285 C CA . ASN B 1 191 ? -1.717 -18.156 -3.072 1 95.88 191 ASN B CA 1
ATOM 4286 C C . ASN B 1 191 ? -1.925 -16.969 -2.129 1 95.88 191 ASN B C 1
ATOM 4288 O O . ASN B 1 191 ? -0.982 -16.516 -1.475 1 95.88 191 ASN B O 1
ATOM 4292 N N . PRO B 1 192 ? -3.172 -16.5 -1.952 1 97.12 192 PRO B N 1
ATOM 4293 C CA . PRO B 1 192 ? -3.43 -15.336 -1.113 1 97.12 192 PRO B CA 1
ATOM 4294 C C . PRO B 1 192 ? -3.006 -15.539 0.339 1 97.12 192 PRO B C 1
ATOM 4296 O O . PRO B 1 192 ? -2.695 -14.578 1.039 1 97.12 192 PRO B O 1
ATOM 4299 N N . THR B 1 193 ? -2.979 -16.797 0.78 1 94.69 193 THR B N 1
ATOM 4300 C CA . THR B 1 193 ? -2.525 -17.047 2.143 1 94.69 193 THR B CA 1
ATOM 4301 C C . THR B 1 193 ? -1.073 -16.625 2.322 1 94.69 193 THR B C 1
ATOM 4303 O O . THR B 1 193 ? -0.645 -16.312 3.436 1 94.69 193 THR B O 1
ATOM 4306 N N . ILE B 1 194 ? -0.323 -16.625 1.235 1 96.38 194 ILE B N 1
ATOM 4307 C CA . ILE B 1 194 ? 1.058 -16.156 1.285 1 96.38 194 ILE B CA 1
ATOM 4308 C C . ILE B 1 194 ? 1.084 -14.672 1.651 1 96.38 194 ILE B C 1
ATOM 4310 O O . ILE B 1 194 ? 1.897 -14.25 2.473 1 96.38 194 ILE B O 1
ATOM 4314 N N . PHE B 1 195 ? 0.168 -13.867 1.116 1 98 195 PHE B N 1
ATOM 4315 C CA . PHE B 1 195 ? 0.103 -12.438 1.405 1 98 195 PHE B CA 1
ATOM 4316 C C . PHE B 1 195 ? -0.295 -12.195 2.855 1 98 195 PHE B C 1
ATOM 4318 O O . PHE B 1 195 ? 0.242 -11.297 3.512 1 98 195 PHE B O 1
ATOM 4325 N N . VAL B 1 196 ? -1.226 -13.023 3.285 1 96.5 196 VAL B N 1
ATOM 4326 C CA . VAL B 1 196 ? -1.719 -12.883 4.652 1 96.5 196 VAL B CA 1
ATOM 4327 C C . VAL B 1 196 ? -0.605 -13.219 5.641 1 96.5 196 VAL B C 1
ATOM 4329 O O . VAL B 1 196 ? -0.323 -12.438 6.555 1 96.5 196 VAL B O 1
ATOM 4332 N N . ASN B 1 197 ? 0.082 -14.32 5.379 1 94.06 197 ASN B N 1
ATOM 4333 C CA . ASN B 1 197 ? 1.007 -14.867 6.363 1 94.06 197 ASN B CA 1
ATOM 4334 C C . ASN B 1 197 ? 2.375 -14.195 6.285 1 94.06 197 ASN B C 1
ATOM 4336 O O . ASN B 1 197 ? 2.988 -13.906 7.312 1 94.06 197 ASN B O 1
ATOM 4340 N N . LYS B 1 198 ? 2.828 -13.93 5.137 1 95.56 198 LYS B N 1
ATOM 4341 C CA . LYS B 1 198 ? 4.207 -13.484 4.965 1 95.56 198 LYS B CA 1
ATOM 4342 C C . LYS B 1 198 ? 4.281 -11.969 4.812 1 95.56 198 LYS B C 1
ATOM 4344 O O . LYS B 1 198 ? 5.297 -11.352 5.145 1 95.56 198 LYS B O 1
ATOM 4349 N N . TYR B 1 199 ? 3.24 -11.336 4.352 1 97.25 199 TYR B N 1
ATOM 4350 C CA . TYR B 1 199 ? 3.344 -9.922 3.998 1 97.25 199 TYR B CA 1
ATOM 4351 C C . TYR B 1 199 ? 2.244 -9.109 4.672 1 97.25 199 TYR B C 1
ATOM 4353 O O . TYR B 1 199 ? 1.842 -8.062 4.164 1 97.25 199 TYR B O 1
ATOM 4361 N N . LYS B 1 200 ? 1.695 -9.641 5.75 1 94.94 200 LYS B N 1
ATOM 4362 C CA . LYS B 1 200 ? 0.707 -8.953 6.574 1 94.94 200 LYS B CA 1
ATOM 4363 C C . LYS B 1 200 ? -0.471 -8.469 5.734 1 94.94 200 LYS B C 1
ATOM 4365 O O . LYS B 1 200 ? -0.895 -7.316 5.855 1 94.94 200 LYS B O 1
ATOM 4370 N N . SER B 1 201 ? -0.89 -9.273 4.809 1 96.69 201 SER B N 1
ATOM 4371 C CA . SER B 1 201 ? -2.057 -9.055 3.959 1 96.69 201 SER B CA 1
ATOM 4372 C C . SER B 1 201 ? -1.86 -7.852 3.049 1 96.69 201 SER B C 1
ATOM 4374 O O . SER B 1 201 ? -2.828 -7.305 2.512 1 96.69 201 SER B O 1
ATOM 4376 N N . LEU B 1 202 ? -0.661 -7.285 3.012 1 97.56 202 LEU B N 1
ATOM 4377 C CA . LEU B 1 202 ? -0.292 -6.141 2.184 1 97.56 202 LEU B CA 1
ATOM 4378 C C . LEU B 1 202 ? -1.076 -4.898 2.592 1 97.56 202 LEU B C 1
ATOM 4380 O O . LEU B 1 202 ? -1.441 -4.082 1.743 1 97.56 202 LEU B O 1
ATOM 4384 N N . MET B 1 203 ? -1.412 -4.844 3.871 1 95 203 MET B N 1
ATOM 4385 C CA . MET B 1 203 ? -2.066 -3.67 4.441 1 95 203 MET B CA 1
ATOM 4386 C C . MET B 1 203 ? -1.04 -2.631 4.879 1 95 203 MET B C 1
ATOM 4388 O O . MET B 1 203 ? -1.333 -1.435 4.906 1 95 203 MET B O 1
ATOM 4392 N N . ASN B 1 204 ? 0.159 -3.123 5.227 1 94.75 204 ASN B N 1
ATOM 4393 C CA . ASN B 1 204 ? 1.24 -2.273 5.715 1 94.75 204 ASN B CA 1
ATOM 4394 C C . ASN B 1 204 ? 2.271 -1.997 4.625 1 94.75 204 ASN B C 1
ATOM 4396 O O . ASN B 1 204 ? 1.916 -1.585 3.518 1 94.75 204 ASN B O 1
ATOM 4400 N N . ARG B 1 205 ? 3.561 -2.289 4.914 1 95.12 205 ARG B N 1
ATOM 4401 C CA . ARG B 1 205 ? 4.598 -2.148 3.896 1 95.12 205 ARG B CA 1
ATOM 4402 C C . ARG B 1 205 ? 4.402 -3.162 2.773 1 95.12 205 ARG B C 1
ATOM 4404 O O . ARG B 1 205 ? 4.074 -4.324 3.027 1 95.12 205 ARG B O 1
ATOM 4411 N N . ARG B 1 206 ? 4.629 -2.752 1.586 1 97.62 206 ARG B N 1
ATOM 4412 C CA . ARG B 1 206 ? 4.398 -3.609 0.428 1 97.62 206 ARG B CA 1
ATOM 4413 C C . ARG B 1 206 ? 5.688 -3.848 -0.346 1 97.62 206 ARG B C 1
ATOM 4415 O O . ARG B 1 206 ? 5.762 -4.754 -1.181 1 97.62 206 ARG B O 1
ATOM 4422 N N . ARG B 1 207 ? 6.73 -3.148 -0.02 1 96 207 ARG B N 1
ATOM 4423 C CA . ARG B 1 207 ? 7.984 -3.182 -0.764 1 96 207 ARG B CA 1
ATOM 4424 C C . ARG B 1 207 ? 8.633 -4.559 -0.676 1 96 207 ARG B C 1
ATOM 4426 O O . ARG B 1 207 ? 9.109 -5.09 -1.681 1 96 207 ARG B O 1
ATOM 4433 N N . PRO B 1 208 ? 8.617 -5.148 0.538 1 96.31 208 PRO B N 1
ATOM 4434 C CA . PRO B 1 208 ? 9.242 -6.473 0.6 1 96.31 208 PRO B CA 1
ATOM 4435 C C . PRO B 1 208 ? 8.617 -7.469 -0.368 1 96.31 208 PRO B C 1
ATOM 4437 O O . PRO B 1 208 ? 9.32 -8.273 -0.987 1 96.31 208 PRO B O 1
ATOM 4440 N N . PHE B 1 209 ? 7.336 -7.441 -0.515 1 98.19 209 PHE B N 1
ATOM 4441 C CA . PHE B 1 209 ? 6.641 -8.297 -1.471 1 98.19 209 PHE B CA 1
ATOM 4442 C C . PHE B 1 209 ? 7.09 -7.988 -2.895 1 98.19 209 PHE B C 1
ATOM 4444 O O . PHE B 1 209 ? 7.469 -8.898 -3.639 1 98.19 209 PHE B O 1
ATOM 4451 N N . VAL B 1 210 ? 7.082 -6.758 -3.223 1 97.69 210 VAL B N 1
ATOM 4452 C CA . VAL B 1 210 ? 7.426 -6.34 -4.578 1 97.69 210 VAL B CA 1
ATOM 4453 C C . VAL B 1 210 ? 8.867 -6.723 -4.887 1 97.69 210 VAL B C 1
ATOM 4455 O O . VAL B 1 210 ? 9.172 -7.207 -5.98 1 97.69 210 VAL B O 1
ATOM 4458 N N . GLU B 1 211 ? 9.719 -6.527 -3.936 1 96.75 211 GLU B N 1
ATOM 4459 C CA . GLU B 1 211 ? 11.125 -6.879 -4.113 1 96.75 211 GLU B CA 1
ATOM 4460 C C . GLU B 1 211 ? 11.305 -8.383 -4.305 1 96.75 211 GLU B C 1
ATOM 4462 O O . GLU B 1 211 ? 12.172 -8.82 -5.062 1 96.75 211 GLU B O 1
ATOM 4467 N N . SER B 1 212 ? 10.477 -9.141 -3.666 1 96.88 212 SER B N 1
ATOM 4468 C CA . SER B 1 212 ? 10.555 -10.594 -3.781 1 96.88 212 SER B CA 1
ATOM 4469 C C . SER B 1 212 ? 10.203 -11.062 -5.191 1 96.88 212 SER B C 1
ATOM 4471 O O . SER B 1 212 ? 10.594 -12.148 -5.609 1 96.88 212 SER B O 1
ATOM 4473 N N . LEU B 1 213 ? 9.469 -10.273 -5.922 1 98.12 213 LEU B N 1
ATOM 4474 C CA . LEU B 1 213 ? 9.008 -10.633 -7.254 1 98.12 213 LEU B CA 1
ATOM 4475 C C . LEU B 1 213 ? 10.109 -10.445 -8.289 1 98.12 213 LEU B C 1
ATOM 4477 O O . LEU B 1 213 ? 10.008 -10.938 -9.414 1 98.12 213 LEU B O 1
ATOM 4481 N N . GLN B 1 214 ? 11.172 -9.75 -7.949 1 97.31 214 GLN B N 1
ATOM 4482 C CA . GLN B 1 214 ? 12.219 -9.398 -8.898 1 97.31 214 GLN B CA 1
ATOM 4483 C C . GLN B 1 214 ? 12.859 -10.648 -9.5 1 97.31 214 GLN B C 1
ATOM 4485 O O . GLN B 1 214 ? 13.258 -10.656 -10.664 1 97.31 214 GLN B O 1
ATOM 4490 N N . THR B 1 215 ? 12.852 -11.68 -8.789 1 97.31 215 THR B N 1
ATOM 4491 C CA . THR B 1 215 ? 13.5 -12.914 -9.211 1 97.31 215 THR B CA 1
ATOM 4492 C C . THR B 1 215 ? 12.75 -13.547 -10.375 1 97.31 215 THR B C 1
ATOM 4494 O O . THR B 1 215 ? 13.305 -14.367 -11.109 1 97.31 215 THR B O 1
ATOM 4497 N N . TYR B 1 216 ? 11.586 -13.102 -10.656 1 98.31 216 TYR B N 1
ATOM 4498 C CA . TYR B 1 216 ? 10.758 -13.75 -11.672 1 98.31 216 TYR B CA 1
ATOM 4499 C C . TYR B 1 216 ? 10.703 -12.914 -12.945 1 98.31 216 TYR B C 1
ATOM 4501 O O . TYR B 1 216 ? 9.992 -13.258 -13.891 1 98.31 216 TYR B O 1
ATOM 4509 N N . GLY B 1 217 ? 11.359 -11.773 -12.977 1 96.81 217 GLY B N 1
ATOM 4510 C CA . GLY B 1 217 ? 11.414 -10.945 -14.172 1 96.81 217 GLY B CA 1
ATOM 4511 C C . GLY B 1 217 ? 10.047 -10.445 -14.617 1 96.81 217 GLY B C 1
ATOM 4512 O O . GLY B 1 217 ? 9.312 -9.859 -13.82 1 96.81 217 GLY B O 1
ATOM 4513 N N . ASN B 1 218 ? 9.648 -10.719 -15.844 1 97.5 218 ASN B N 1
ATOM 4514 C CA . ASN B 1 218 ? 8.375 -10.242 -16.375 1 97.5 218 ASN B CA 1
ATOM 4515 C C . ASN B 1 218 ? 7.328 -11.352 -16.422 1 97.5 218 ASN B C 1
ATOM 4517 O O . ASN B 1 218 ? 6.43 -11.328 -17.266 1 97.5 218 ASN B O 1
ATOM 4521 N N . ALA B 1 219 ? 7.434 -12.289 -15.562 1 98.44 219 ALA B N 1
ATOM 4522 C CA . ALA B 1 219 ? 6.535 -13.445 -15.508 1 98.44 219 ALA B CA 1
ATOM 4523 C C . ALA B 1 219 ? 5.098 -13.008 -15.234 1 98.44 219 ALA B C 1
ATOM 4525 O O . ALA B 1 219 ? 4.863 -11.922 -14.695 1 98.44 219 ALA B O 1
ATOM 4526 N N . LEU B 1 220 ? 4.176 -13.852 -15.68 1 98.38 220 LEU B N 1
ATOM 4527 C CA . LEU B 1 220 ? 2.801 -13.742 -15.195 1 98.38 220 LEU B CA 1
ATOM 4528 C C . LEU B 1 220 ? 2.707 -14.125 -13.727 1 98.38 220 LEU B C 1
ATOM 4530 O O . LEU B 1 220 ? 3.311 -15.117 -13.297 1 98.38 220 LEU B O 1
ATOM 4534 N N . LEU B 1 221 ? 2.055 -13.266 -12.961 1 98.75 221 LEU B N 1
ATOM 4535 C CA . LEU B 1 221 ? 1.704 -13.594 -11.586 1 98.75 221 LEU B CA 1
ATOM 4536 C C . LEU B 1 221 ? 0.248 -14.039 -11.484 1 98.75 221 LEU B C 1
ATOM 4538 O O . LEU B 1 221 ? -0.662 -13.203 -11.531 1 98.75 221 LEU B O 1
ATOM 4542 N N . LEU B 1 222 ? 0.061 -15.32 -11.359 1 98.75 222 LEU B N 1
ATOM 4543 C CA . LEU B 1 222 ? -1.279 -15.891 -11.383 1 98.75 222 LEU B CA 1
ATOM 4544 C C . LEU B 1 222 ? -1.865 -15.969 -9.984 1 98.75 222 LEU B C 1
ATOM 4546 O O . LEU B 1 222 ? -1.322 -16.656 -9.109 1 98.75 222 LEU B O 1
ATOM 4550 N N . LEU B 1 223 ? -3.008 -15.281 -9.812 1 98.75 223 LEU B N 1
ATOM 4551 C CA . LEU B 1 223 ? -3.615 -15.141 -8.5 1 98.75 223 LEU B CA 1
ATOM 4552 C C . LEU B 1 223 ? -4.973 -15.836 -8.445 1 98.75 223 LEU B C 1
ATOM 4554 O O . LEU B 1 223 ? -5.883 -15.484 -9.195 1 98.75 223 LEU B O 1
ATOM 4558 N N . PRO B 1 224 ? -5.113 -16.859 -7.609 1 98 224 PRO B N 1
ATOM 4559 C CA . PRO B 1 224 ? -6.449 -17.406 -7.359 1 98 224 PRO B CA 1
ATOM 4560 C C . PRO B 1 224 ? -7.297 -16.5 -6.469 1 98 224 PRO B C 1
ATOM 4562 O O . PRO B 1 224 ? -7.707 -16.922 -5.379 1 98 224 PRO B O 1
ATOM 4565 N N . ALA B 1 225 ? -7.691 -15.422 -6.957 1 98.31 225 ALA B N 1
ATOM 4566 C CA . ALA B 1 225 ? -8.305 -14.336 -6.195 1 98.31 225 ALA B CA 1
ATOM 4567 C C . ALA B 1 225 ? -9.758 -14.664 -5.855 1 98.31 225 ALA B C 1
ATOM 4569 O O . ALA B 1 225 ? -10.367 -14 -5.012 1 98.31 225 ALA B O 1
ATOM 4570 N N . PHE B 1 226 ? -10.328 -15.664 -6.5 1 98.19 226 PHE B N 1
ATOM 4571 C CA . PHE B 1 226 ? -11.758 -15.938 -6.367 1 98.19 226 PHE B CA 1
ATOM 4572 C C . PHE B 1 226 ? -11.992 -17.344 -5.82 1 98.19 226 PHE B C 1
ATOM 4574 O O . PHE B 1 226 ? -12.977 -18 -6.18 1 98.19 226 PHE B O 1
ATOM 4581 N N . ALA B 1 227 ? -11.016 -17.734 -5.039 1 95 227 ALA B N 1
ATOM 4582 C CA . ALA B 1 227 ? -11.188 -19 -4.328 1 95 227 ALA B CA 1
ATOM 4583 C C . ALA B 1 227 ? -12.125 -18.828 -3.137 1 95 227 ALA B C 1
ATOM 4585 O O . ALA B 1 227 ? -13.148 -19.516 -3.041 1 95 227 ALA B O 1
ATOM 4586 N N . PHE B 1 228 ? -11.828 -17.922 -2.268 1 94.69 228 PHE B N 1
ATOM 4587 C CA . PHE B 1 228 ? -12.617 -17.5 -1.12 1 94.69 228 PHE B CA 1
ATOM 4588 C C . PHE B 1 228 ? -12.828 -15.984 -1.136 1 94.69 228 PHE B C 1
ATOM 4590 O O . PHE B 1 228 ? -12.086 -15.258 -1.793 1 94.69 228 PHE B O 1
ATOM 4597 N N . SER B 1 229 ? -13.805 -15.547 -0.434 1 95.81 229 SER B N 1
ATOM 4598 C CA . SER B 1 229 ? -14.133 -14.133 -0.447 1 95.81 229 SER B CA 1
ATOM 4599 C C . SER B 1 229 ? -12.984 -13.289 0.082 1 95.81 229 SER B C 1
ATOM 4601 O O . SER B 1 229 ? -12.758 -12.164 -0.382 1 95.81 229 SER B O 1
ATOM 4603 N N . PHE B 1 230 ? -12.203 -13.773 1.053 1 94.56 230 PHE B N 1
ATOM 4604 C CA . PHE B 1 230 ? -11.125 -12.969 1.625 1 94.56 230 PHE B CA 1
ATOM 4605 C C . PHE B 1 230 ? -9.961 -12.852 0.648 1 94.56 230 PHE B C 1
ATOM 4607 O O . PHE B 1 230 ? -9.102 -11.984 0.801 1 94.56 230 PHE B O 1
ATOM 4614 N N . CYS B 1 231 ? -9.938 -13.727 -0.374 1 97.56 231 CYS B N 1
ATOM 4615 C CA . CYS B 1 231 ? -8.828 -13.75 -1.326 1 97.56 231 CYS B CA 1
ATOM 4616 C C . CYS B 1 231 ? -8.867 -12.531 -2.24 1 97.56 231 CYS B C 1
ATOM 4618 O O . CYS B 1 231 ? -7.828 -12.062 -2.695 1 97.56 231 CYS B O 1
ATOM 4620 N N . THR B 1 232 ? -10.039 -12.078 -2.488 1 97.94 232 THR B N 1
ATOM 4621 C CA . THR B 1 232 ? -10.219 -11.047 -3.5 1 97.94 232 THR B CA 1
ATOM 4622 C C . THR B 1 232 ? -9.539 -9.75 -3.072 1 97.94 232 THR B C 1
ATOM 4624 O O . THR B 1 232 ? -8.648 -9.25 -3.762 1 97.94 232 THR B O 1
ATOM 4627 N N . PRO B 1 233 ? -9.875 -9.203 -1.865 1 96.81 233 PRO B N 1
ATOM 4628 C CA . PRO B 1 233 ? -9.258 -7.926 -1.509 1 96.81 233 PRO B CA 1
ATOM 4629 C C . PRO B 1 233 ? -7.738 -8.023 -1.372 1 96.81 233 PRO B C 1
ATOM 4631 O O . PRO B 1 233 ? -7.023 -7.09 -1.748 1 96.81 233 PRO B O 1
ATOM 4634 N N . VAL B 1 234 ? -7.238 -9.078 -0.82 1 98.06 234 VAL B N 1
ATOM 4635 C CA . VAL B 1 234 ? -5.801 -9.211 -0.614 1 98.06 234 VAL B CA 1
ATOM 4636 C C . VAL B 1 234 ? -5.098 -9.367 -1.961 1 98.06 234 VAL B C 1
ATOM 4638 O O . VAL B 1 234 ? -4 -8.844 -2.16 1 98.06 234 VAL B O 1
ATOM 4641 N N . SER B 1 235 ? -5.699 -10.086 -2.906 1 98.56 235 SER B N 1
ATOM 4642 C CA . SER B 1 235 ? -5.156 -10.211 -4.254 1 98.56 235 SER B CA 1
ATOM 4643 C C . SER B 1 235 ? -5.156 -8.875 -4.98 1 98.56 235 SER B C 1
ATOM 4645 O O . SER B 1 235 ? -4.219 -8.555 -5.711 1 98.56 235 SER B O 1
ATOM 4647 N N . MET B 1 236 ? -6.203 -8.172 -4.762 1 97.62 236 MET B N 1
ATOM 4648 C CA . MET B 1 236 ? -6.25 -6.84 -5.359 1 97.62 236 MET B CA 1
ATOM 4649 C C . MET B 1 236 ? -5.117 -5.969 -4.836 1 97.62 236 MET B C 1
ATOM 4651 O O . MET B 1 236 ? -4.484 -5.238 -5.602 1 97.62 236 MET B O 1
ATOM 4655 N N . ARG B 1 237 ? -4.887 -6.012 -3.559 1 97.75 237 ARG B N 1
ATOM 4656 C CA . ARG B 1 237 ? -3.795 -5.234 -2.984 1 97.75 237 ARG B CA 1
ATOM 4657 C C . ARG B 1 237 ? -2.453 -5.652 -3.578 1 97.75 237 ARG B C 1
ATOM 4659 O O . ARG B 1 237 ? -1.556 -4.824 -3.744 1 97.75 237 ARG B O 1
ATOM 4666 N N . ALA B 1 238 ? -2.328 -6.949 -3.906 1 98.5 238 ALA B N 1
ATOM 4667 C CA . ALA B 1 238 ? -1.119 -7.406 -4.586 1 98.5 238 ALA B CA 1
ATOM 4668 C C . ALA B 1 238 ? -0.982 -6.754 -5.957 1 98.5 238 ALA B C 1
ATOM 4670 O O . ALA B 1 238 ? 0.106 -6.316 -6.34 1 98.5 238 ALA B O 1
ATOM 4671 N N . VAL B 1 239 ? -2.07 -6.684 -6.652 1 98.12 239 VAL B N 1
ATOM 4672 C CA . VAL B 1 239 ? -2.072 -6.062 -7.977 1 98.12 239 VAL B CA 1
ATOM 4673 C C . VAL B 1 239 ? -1.687 -4.59 -7.855 1 98.12 239 VAL B C 1
ATOM 4675 O O . VAL B 1 239 ? -0.833 -4.102 -8.602 1 98.12 239 VAL B O 1
ATOM 4678 N N . TYR B 1 240 ? -2.295 -3.922 -6.887 1 96.94 240 TYR B N 1
ATOM 4679 C CA . TYR B 1 240 ? -2.006 -2.506 -6.688 1 96.94 240 TYR B CA 1
ATOM 4680 C C . TYR B 1 240 ? -0.545 -2.293 -6.309 1 96.94 240 TYR B C 1
ATOM 4682 O O . TYR B 1 240 ? 0.082 -1.326 -6.746 1 96.94 240 TYR B O 1
ATOM 4690 N N . ALA B 1 241 ? -0.036 -3.166 -5.422 1 97.75 241 ALA B N 1
ATOM 4691 C CA . ALA B 1 241 ? 1.366 -3.076 -5.02 1 97.75 241 ALA B CA 1
ATOM 4692 C C . ALA B 1 241 ? 2.289 -3.17 -6.234 1 97.75 241 ALA B C 1
ATOM 4694 O O . ALA B 1 241 ? 3.256 -2.412 -6.344 1 97.75 241 ALA B O 1
ATOM 4695 N N . VAL B 1 242 ? 1.974 -4.062 -7.121 1 97.75 242 VAL B N 1
ATOM 4696 C CA . VAL B 1 242 ? 2.762 -4.242 -8.336 1 97.75 242 VAL B CA 1
ATOM 4697 C C . VAL B 1 242 ? 2.633 -3.004 -9.219 1 97.75 242 VAL B C 1
ATOM 4699 O O . VAL B 1 242 ? 3.633 -2.486 -9.727 1 97.75 242 VAL B O 1
ATOM 4702 N N . GLU B 1 243 ? 1.422 -2.504 -9.383 1 95.31 243 GLU B N 1
ATOM 4703 C CA . GLU B 1 243 ? 1.161 -1.328 -10.211 1 95.31 243 GLU B CA 1
ATOM 4704 C C . GLU B 1 243 ? 1.891 -0.101 -9.672 1 95.31 243 GLU B C 1
ATOM 4706 O O . GLU B 1 243 ? 2.393 0.718 -10.445 1 95.31 243 GLU B O 1
ATOM 4711 N N . ASP B 1 244 ? 1.834 -0.006 -8.328 1 95.69 244 ASP B N 1
ATOM 4712 C CA . ASP B 1 244 ? 2.447 1.144 -7.672 1 95.69 244 ASP B CA 1
ATOM 4713 C C . ASP B 1 244 ? 3.969 1.101 -7.797 1 95.69 244 ASP B C 1
ATOM 4715 O O . ASP B 1 244 ? 4.645 2.102 -7.551 1 95.69 244 ASP B O 1
ATOM 4719 N N . SER B 1 245 ? 4.371 -0.075 -8.164 1 92.75 245 SER B N 1
ATOM 4720 C CA . SER B 1 245 ? 5.812 -0.255 -8.281 1 92.75 245 SER B CA 1
ATOM 4721 C C . SER B 1 245 ? 6.246 -0.29 -9.75 1 92.75 245 SER B C 1
ATOM 4723 O O . SER B 1 245 ? 5.418 -0.153 -10.648 1 92.75 245 SER B O 1
ATOM 4725 N N . ASN B 1 246 ? 7.434 -0.31 -10.078 1 85.56 246 ASN B N 1
ATOM 4726 C CA . ASN B 1 246 ? 7.941 -0.467 -11.438 1 85.56 246 ASN B CA 1
ATOM 4727 C C . ASN B 1 246 ? 8.328 -1.915 -11.727 1 85.56 246 ASN B C 1
ATOM 4729 O O . ASN B 1 246 ? 9.242 -2.174 -12.508 1 85.56 246 ASN B O 1
ATOM 4733 N N . SER B 1 247 ? 7.605 -2.803 -11.023 1 92.88 247 SER B N 1
ATOM 4734 C CA . SER B 1 247 ? 7.879 -4.219 -11.258 1 92.88 247 SER B CA 1
ATOM 4735 C C . SER B 1 247 ? 7.391 -4.656 -12.633 1 92.88 247 SER B C 1
ATOM 4737 O O . SER B 1 247 ? 6.309 -4.262 -13.07 1 92.88 247 SER B O 1
ATOM 4739 N N . PRO B 1 248 ? 8.18 -5.461 -13.32 1 96.81 248 PRO B N 1
ATOM 4740 C CA . PRO B 1 248 ? 7.762 -5.918 -14.648 1 96.81 248 PRO B CA 1
ATOM 4741 C C . PRO B 1 248 ? 6.805 -7.105 -14.594 1 96.81 248 PRO B C 1
ATOM 4743 O O . PRO B 1 248 ? 6.266 -7.52 -15.617 1 96.81 248 PRO B O 1
ATOM 4746 N N . VAL B 1 249 ? 6.602 -7.676 -13.398 1 97.81 249 VAL B N 1
ATOM 4747 C CA . VAL B 1 249 ? 5.703 -8.82 -13.258 1 97.81 249 VAL B CA 1
ATOM 4748 C C . VAL B 1 249 ? 4.293 -8.414 -13.688 1 97.81 249 VAL B C 1
ATOM 4750 O O . VAL B 1 249 ? 3.889 -7.266 -13.516 1 97.81 249 VAL B O 1
ATOM 4753 N N . ARG B 1 250 ? 3.504 -9.336 -14.227 1 97.69 250 ARG B N 1
ATOM 4754 C CA . ARG B 1 250 ? 2.174 -9.07 -14.766 1 97.69 250 ARG B CA 1
ATOM 4755 C C . ARG B 1 250 ? 1.114 -9.883 -14.031 1 97.69 250 ARG B C 1
ATOM 4757 O O . ARG B 1 250 ? 0.914 -11.062 -14.336 1 97.69 250 ARG B O 1
ATOM 4764 N N . PRO B 1 251 ? 0.405 -9.25 -13.102 1 98.19 251 PRO B N 1
ATOM 4765 C CA . PRO B 1 251 ? -0.617 -9.992 -12.367 1 98.19 251 PRO B CA 1
ATOM 4766 C C . PRO B 1 251 ? -1.827 -10.344 -13.227 1 98.19 251 PRO B C 1
ATOM 4768 O O . PRO B 1 251 ? -2.262 -9.539 -14.055 1 98.19 251 PRO B O 1
ATOM 4771 N N . VAL B 1 252 ? -2.318 -11.562 -13.102 1 98.44 252 VAL B N 1
ATOM 4772 C CA . VAL B 1 252 ? -3.545 -12.047 -13.727 1 98.44 252 VAL B CA 1
ATOM 4773 C C . VAL B 1 252 ? -4.309 -12.93 -12.734 1 98.44 252 VAL B C 1
ATOM 4775 O O . VAL B 1 252 ? -3.758 -13.344 -11.711 1 98.44 252 VAL B O 1
ATOM 4778 N N . PHE B 1 253 ? -5.574 -13.172 -13.039 1 98.75 253 PHE B N 1
ATOM 4779 C CA . PHE B 1 253 ? -6.426 -13.883 -12.094 1 98.75 253 PHE B CA 1
ATOM 4780 C C . PHE B 1 253 ? -6.902 -15.203 -12.688 1 98.75 253 PHE B C 1
ATOM 4782 O O . PHE B 1 253 ? -7.293 -15.258 -13.859 1 98.75 253 PHE B O 1
ATOM 4789 N N . LEU B 1 254 ? -6.824 -16.203 -11.859 1 98.25 254 LEU B N 1
ATOM 4790 C CA . LEU B 1 254 ? -7.391 -17.5 -12.25 1 98.25 254 LEU B CA 1
ATOM 4791 C C . LEU B 1 254 ? -8.914 -17.406 -12.352 1 98.25 254 LEU B C 1
ATOM 4793 O O . LEU B 1 254 ? -9.562 -16.844 -11.469 1 98.25 254 LEU B O 1
ATOM 4797 N N . ASN B 1 255 ? -9.43 -17.938 -13.375 1 97.81 255 ASN B N 1
ATOM 4798 C CA . ASN B 1 255 ? -10.867 -17.906 -13.609 1 97.81 255 ASN B CA 1
ATOM 4799 C C . ASN B 1 255 ? -11.586 -19.031 -12.867 1 97.81 255 ASN B C 1
ATOM 4801 O O . ASN B 1 255 ? -11.336 -20.219 -13.125 1 97.81 255 ASN B O 1
ATOM 4805 N N . PRO B 1 256 ? -12.5 -18.688 -11.984 1 96.88 256 PRO B N 1
ATOM 4806 C CA . PRO B 1 256 ? -13.195 -19.75 -11.25 1 96.88 256 PRO B CA 1
ATOM 4807 C C . PRO B 1 256 ? -14.039 -20.641 -12.156 1 96.88 256 PRO B C 1
ATOM 4809 O O . PRO B 1 256 ? -14.258 -21.812 -11.852 1 96.88 256 PRO B O 1
ATOM 4812 N N . GLY B 1 257 ? -14.484 -20.109 -13.227 1 95.5 257 GLY B N 1
ATOM 4813 C CA . GLY B 1 257 ? -15.188 -20.953 -14.195 1 95.5 257 GLY B CA 1
ATOM 4814 C C . GLY B 1 257 ? -14.32 -22.047 -14.773 1 95.5 257 GLY B C 1
ATOM 4815 O O . GLY B 1 257 ? -14.781 -23.172 -14.953 1 95.5 257 GLY B O 1
ATOM 4816 N N . TYR B 1 258 ? -13.125 -21.734 -15.102 1 97.12 258 TYR B N 1
ATOM 4817 C CA . TYR B 1 258 ? -12.172 -22.734 -15.578 1 97.12 258 TYR B CA 1
ATOM 4818 C C . TYR B 1 258 ? -11.945 -23.812 -14.523 1 97.12 258 TYR B C 1
ATOM 4820 O O . TYR B 1 258 ? -11.867 -25 -14.852 1 97.12 258 TYR B O 1
ATOM 4828 N N . LEU B 1 259 ? -11.852 -23.438 -13.289 1 97 259 LEU B N 1
ATOM 4829 C CA . LEU B 1 259 ? -11.633 -24.375 -12.195 1 97 259 LEU B CA 1
ATOM 4830 C C . LEU B 1 259 ? -12.812 -25.328 -12.047 1 97 259 LEU B C 1
ATOM 4832 O O . LEU B 1 259 ? -12.625 -26.5 -11.727 1 97 259 LEU B O 1
ATOM 4836 N N . GLN B 1 260 ? -13.93 -24.812 -12.258 1 94.19 260 GLN B N 1
ATOM 4837 C CA . GLN B 1 260 ? -15.109 -25.672 -12.227 1 94.19 260 GLN B CA 1
ATOM 4838 C C . GLN B 1 260 ? -15.062 -26.719 -13.336 1 94.19 260 GLN B C 1
ATOM 4840 O O . GLN B 1 260 ? -15.375 -27.891 -13.109 1 94.19 260 GLN B O 1
ATOM 4845 N N . ASN B 1 261 ? -14.711 -26.25 -14.508 1 96.38 261 ASN B N 1
ATOM 4846 C CA . ASN B 1 261 ? -14.562 -27.188 -15.617 1 96.38 261 ASN B CA 1
ATOM 4847 C C . ASN B 1 261 ? -13.516 -28.25 -15.312 1 96.38 261 ASN B C 1
ATOM 4849 O O . ASN B 1 261 ? -13.734 -29.438 -15.594 1 96.38 261 ASN B O 1
ATOM 4853 N N . LEU B 1 262 ? -12.438 -27.859 -14.758 1 97.44 262 LEU B N 1
ATOM 4854 C CA . LEU B 1 262 ? -11.383 -28.797 -14.391 1 97.44 262 LEU B CA 1
ATOM 4855 C C . LEU B 1 262 ? -11.891 -29.812 -13.375 1 97.44 262 LEU B C 1
ATOM 4857 O O . LEU B 1 262 ? -11.594 -31 -13.477 1 97.44 262 LEU B O 1
ATOM 4861 N N . SER B 1 263 ? -12.609 -29.281 -12.422 1 94.69 263 SER B N 1
ATOM 4862 C CA . SER B 1 263 ? -13.133 -30.172 -11.398 1 94.69 263 SER B CA 1
ATOM 4863 C C . SER B 1 263 ? -14.016 -31.266 -12.008 1 94.69 263 SER B C 1
ATOM 4865 O O . SER B 1 263 ? -13.898 -32.438 -11.648 1 94.69 263 SER B O 1
ATOM 4867 N N . VAL B 1 264 ? -14.859 -30.906 -12.891 1 95.06 264 VAL B N 1
ATOM 4868 C CA . VAL B 1 264 ? -15.742 -31.859 -13.562 1 95.06 264 VAL B CA 1
ATOM 4869 C C . VAL B 1 264 ? -14.922 -32.844 -14.398 1 95.06 264 VAL B C 1
ATOM 4871 O O . VAL B 1 264 ? -15.133 -34.031 -14.344 1 95.06 264 VAL B O 1
ATOM 4874 N N . PHE B 1 265 ? -14.016 -32.344 -15.141 1 97.5 265 PHE B N 1
ATOM 4875 C CA . PHE B 1 265 ? -13.172 -33.156 -16 1 97.5 265 PHE B CA 1
ATOM 4876 C C . PHE B 1 265 ? -12.469 -34.219 -15.195 1 97.5 265 PHE B C 1
ATOM 4878 O O . PHE B 1 265 ? -12.523 -35.406 -15.539 1 97.5 265 PHE B O 1
ATOM 4885 N N . TRP B 1 266 ? -11.836 -33.875 -14.148 1 96.56 266 TRP B N 1
ATOM 4886 C CA . TRP B 1 266 ? -10.992 -34.781 -13.398 1 96.56 266 TRP B CA 1
ATOM 4887 C C . TRP B 1 266 ? -11.844 -35.75 -12.562 1 96.56 266 TRP B C 1
ATOM 4889 O O . TRP B 1 266 ? -11.438 -36.875 -12.297 1 96.56 266 TRP B O 1
ATOM 4899 N N . ARG B 1 267 ? -12.969 -35.281 -12.156 1 93.88 267 ARG B N 1
ATOM 4900 C CA . ARG B 1 267 ? -13.898 -36.219 -11.547 1 93.88 267 ARG B CA 1
ATOM 4901 C C . ARG B 1 267 ? -14.266 -37.344 -12.516 1 93.88 267 ARG B C 1
ATOM 4903 O O . ARG B 1 267 ? -14.32 -38.531 -12.125 1 93.88 267 ARG B O 1
ATOM 4910 N N . ASN B 1 268 ? -14.453 -36.969 -13.695 1 94.31 268 ASN B N 1
ATOM 4911 C CA . ASN B 1 268 ? -14.766 -37.938 -14.727 1 94.31 268 ASN B CA 1
ATOM 4912 C C . ASN B 1 268 ? -13.578 -38.844 -15.016 1 94.31 268 ASN B C 1
ATOM 4914 O O . ASN B 1 268 ? -13.758 -40 -15.445 1 94.31 268 ASN B O 1
ATOM 4918 N N . GLU B 1 269 ? -12.414 -38.344 -14.75 1 93.38 269 GLU B N 1
ATOM 4919 C CA . GLU B 1 269 ? -11.195 -39.125 -14.938 1 93.38 269 GLU B CA 1
ATOM 4920 C C . GLU B 1 269 ? -10.891 -39.969 -13.711 1 93.38 269 GLU B C 1
ATOM 4922 O O . GLU B 1 269 ? -9.859 -40.625 -13.648 1 93.38 269 GLU B O 1
ATOM 4927 N N . GLY B 1 270 ? -11.734 -39.844 -12.641 1 90.44 270 GLY B N 1
ATOM 4928 C CA . GLY B 1 270 ? -11.617 -40.75 -11.508 1 90.44 270 GLY B CA 1
ATOM 4929 C C . GLY B 1 270 ? -11.07 -40.094 -10.266 1 90.44 270 GLY B C 1
ATOM 4930 O O . GLY B 1 270 ? -10.859 -40.75 -9.242 1 90.44 270 GLY B O 1
ATOM 4931 N N . LEU B 1 271 ? -10.789 -38.875 -10.367 1 91.75 271 LEU B N 1
ATOM 4932 C CA . LEU B 1 271 ? -10.297 -38.156 -9.18 1 91.75 271 LEU B CA 1
ATOM 4933 C C . LEU B 1 271 ? -11.438 -37.875 -8.211 1 91.75 271 LEU B C 1
ATOM 4935 O O . LEU B 1 271 ? -12.477 -37.344 -8.602 1 91.75 271 LEU B O 1
ATOM 4939 N N . LYS B 1 272 ? -11.219 -38.25 -6.957 1 84.69 272 LYS B N 1
ATOM 4940 C CA . LYS B 1 272 ? -12.234 -37.969 -5.945 1 84.69 272 LYS B CA 1
ATOM 4941 C C . LYS B 1 272 ? -12.469 -36.469 -5.797 1 84.69 272 LYS B C 1
ATOM 4943 O O . LYS B 1 272 ? -11.555 -35.688 -5.988 1 84.69 272 LYS B O 1
ATOM 4948 N N . PRO B 1 273 ? -13.703 -36.25 -5.309 1 76.5 273 PRO B N 1
ATOM 4949 C CA . PRO B 1 273 ? -14.039 -34.812 -5.176 1 76.5 273 PRO B CA 1
ATOM 4950 C C . PRO B 1 273 ? -13.156 -34.094 -4.164 1 76.5 273 PRO B C 1
ATOM 4952 O O . PRO B 1 273 ? -12.781 -34.688 -3.141 1 76.5 273 PRO B O 1
ATOM 4955 N N . GLY B 1 274 ? -12.789 -32.906 -4.527 1 82.75 274 GLY B N 1
ATOM 4956 C CA . GLY B 1 274 ? -11.969 -32.031 -3.703 1 82.75 274 GLY B CA 1
ATOM 4957 C C . GLY B 1 274 ? -11.359 -30.875 -4.477 1 82.75 274 GLY B C 1
ATOM 4958 O O . GLY B 1 274 ? -11.492 -30.797 -5.699 1 82.75 274 GLY B O 1
ATOM 4959 N N . ARG B 1 275 ? -10.797 -30 -3.729 1 87.5 275 ARG B N 1
ATOM 4960 C CA . ARG B 1 275 ? -10.148 -28.859 -4.383 1 87.5 275 ARG B CA 1
ATOM 4961 C C . ARG B 1 275 ? -8.812 -29.281 -4.996 1 87.5 275 ARG B C 1
ATOM 4963 O O . ARG B 1 275 ? -8.008 -29.953 -4.348 1 87.5 275 ARG B O 1
ATOM 4970 N N . LEU B 1 276 ? -8.648 -28.922 -6.172 1 93.19 276 LEU B N 1
ATOM 4971 C CA . LEU B 1 276 ? -7.414 -29.25 -6.875 1 93.19 276 LEU B CA 1
ATOM 4972 C C . LEU B 1 276 ? -6.242 -28.453 -6.324 1 93.19 276 LEU B C 1
ATOM 4974 O O . LEU B 1 276 ? -6.398 -27.266 -5.984 1 93.19 276 LEU B O 1
ATOM 4978 N N . SER B 1 277 ? -5.098 -29.094 -6.152 1 93.12 277 SER B N 1
ATOM 4979 C CA . SER B 1 277 ? -3.891 -28.375 -5.766 1 93.12 277 SER B CA 1
ATOM 4980 C C . SER B 1 277 ? -3.439 -27.422 -6.871 1 93.12 277 SER B C 1
ATOM 4982 O O . SER B 1 277 ? -3.805 -27.594 -8.039 1 93.12 277 SER B O 1
ATOM 4984 N N . THR B 1 278 ? -2.682 -26.438 -6.465 1 95.06 278 THR B N 1
ATOM 4985 C CA . THR B 1 278 ? -2.143 -25.469 -7.422 1 95.06 278 THR B CA 1
ATOM 4986 C C . THR B 1 278 ? -1.345 -26.188 -8.508 1 95.06 278 THR B C 1
ATOM 4988 O O . THR B 1 278 ? -1.505 -25.891 -9.695 1 95.06 278 THR B O 1
ATOM 4991 N N . GLY B 1 279 ? -0.496 -27.156 -8.133 1 96.56 279 GLY B N 1
ATOM 4992 C CA . GLY B 1 279 ? 0.298 -27.891 -9.094 1 96.56 279 GLY B CA 1
ATOM 4993 C C . GLY B 1 279 ? -0.545 -28.641 -10.109 1 96.56 279 GLY B C 1
ATOM 4994 O O . GLY B 1 279 ? -0.198 -28.703 -11.289 1 96.56 279 GLY B O 1
ATOM 4995 N N . PHE B 1 280 ? -1.619 -29.156 -9.625 1 96.44 280 PHE B N 1
ATOM 4996 C CA . PHE B 1 280 ? -2.486 -29.938 -10.492 1 96.44 280 PHE B CA 1
ATOM 4997 C C . PHE B 1 280 ? -3.221 -29.047 -11.484 1 96.44 280 PHE B C 1
ATOM 4999 O O . PHE B 1 280 ? -3.369 -29.391 -12.656 1 96.44 280 PHE B O 1
ATOM 5006 N N . ILE B 1 281 ? -3.658 -27.906 -11.008 1 97.31 281 ILE B N 1
ATOM 5007 C CA . ILE B 1 281 ? -4.301 -26.922 -11.859 1 97.31 281 ILE B CA 1
ATOM 5008 C C . ILE B 1 281 ? -3.336 -26.484 -12.961 1 97.31 281 ILE B C 1
ATOM 5010 O O . ILE B 1 281 ? -3.695 -26.469 -14.141 1 97.31 281 ILE B O 1
ATOM 5014 N N . LEU B 1 282 ? -2.133 -26.234 -12.602 1 98.25 282 LEU B N 1
ATOM 5015 C CA . LEU B 1 282 ? -1.15 -25.75 -13.562 1 98.25 282 LEU B CA 1
ATOM 5016 C C . LEU B 1 282 ? -0.749 -26.859 -14.531 1 98.25 282 LEU B C 1
ATOM 5018 O O . LEU B 1 282 ? -0.474 -26.594 -15.703 1 98.25 282 LEU B O 1
ATOM 5022 N N . THR B 1 283 ? -0.702 -28.047 -14.016 1 98.31 283 THR B N 1
ATOM 5023 C CA . THR B 1 283 ? -0.44 -29.172 -14.914 1 98.31 283 THR B CA 1
ATOM 5024 C C . THR B 1 283 ? -1.51 -29.266 -15.992 1 98.31 283 THR B C 1
ATOM 5026 O O . THR B 1 283 ? -1.195 -29.469 -17.172 1 98.31 283 THR B O 1
ATOM 5029 N N . SER B 1 284 ? -2.742 -29.109 -15.578 1 98.25 284 SER B N 1
ATOM 5030 C CA . SER B 1 284 ? -3.848 -29.141 -16.531 1 98.25 284 SER B CA 1
ATOM 5031 C C . SER B 1 284 ? -3.699 -28.047 -17.578 1 98.25 284 SER B C 1
ATOM 5033 O O . SER B 1 284 ? -3.867 -28.297 -18.766 1 98.25 284 SER B O 1
ATOM 5035 N N . LEU B 1 285 ? -3.361 -26.891 -17.109 1 97.25 285 LEU B N 1
ATOM 5036 C CA . LEU B 1 285 ? -3.172 -25.766 -18.016 1 97.25 285 LEU B CA 1
ATOM 5037 C C . LEU B 1 285 ? -2.014 -26.031 -18.969 1 97.25 285 LEU B C 1
ATOM 5039 O O . LEU B 1 285 ? -2.131 -25.797 -20.172 1 97.25 285 LEU B O 1
ATOM 5043 N N . ALA B 1 286 ? -0.913 -26.531 -18.453 1 97.62 286 ALA B N 1
ATOM 5044 C CA . ALA B 1 286 ? 0.256 -26.828 -19.281 1 97.62 286 ALA B CA 1
ATOM 5045 C C . ALA B 1 286 ? -0.09 -27.844 -20.375 1 97.62 286 ALA B C 1
ATOM 5047 O O . ALA B 1 286 ? 0.323 -27.688 -21.516 1 97.62 286 ALA B O 1
ATOM 5048 N N . LEU B 1 287 ? -0.858 -28.844 -20.031 1 97.5 287 LEU B N 1
ATOM 5049 C CA . LEU B 1 287 ? -1.235 -29.891 -20.984 1 97.5 287 LEU B CA 1
ATOM 5050 C C . LEU B 1 287 ? -2.104 -29.312 -22.094 1 97.5 287 LEU B C 1
ATOM 5052 O O . LEU B 1 287 ? -2.111 -29.844 -23.203 1 97.5 287 LEU B O 1
ATOM 5056 N N . GLU B 1 288 ? -2.787 -28.281 -21.781 1 96 288 GLU B N 1
ATOM 5057 C CA . GLU B 1 288 ? -3.639 -27.672 -22.797 1 96 288 GLU B CA 1
ATOM 5058 C C . GLU B 1 288 ? -2.826 -26.797 -23.75 1 96 288 GLU B C 1
ATOM 5060 O O . GLU B 1 288 ? -3.16 -26.672 -24.922 1 96 288 GLU B O 1
ATOM 5065 N N . ILE B 1 289 ? -1.734 -26.234 -23.266 1 94.69 289 ILE B N 1
ATOM 5066 C CA . ILE B 1 289 ? -1.144 -25.172 -24.078 1 94.69 289 ILE B CA 1
ATOM 5067 C C . ILE B 1 289 ? 0.201 -25.641 -24.625 1 94.69 289 ILE B C 1
ATOM 5069 O O . ILE B 1 289 ? 0.753 -25.016 -25.531 1 94.69 289 ILE B O 1
ATOM 5073 N N . CYS B 1 290 ? 0.753 -26.75 -24.141 1 95.94 290 CYS B N 1
ATOM 5074 C CA . CYS B 1 290 ? 2.057 -27.234 -24.594 1 95.94 290 CYS B CA 1
ATOM 5075 C C . CYS B 1 290 ? 1.965 -28.656 -25.109 1 95.94 290 CYS B C 1
ATOM 5077 O O . CYS B 1 290 ? 1.243 -29.484 -24.547 1 95.94 290 CYS B O 1
ATOM 5079 N N . ASP B 1 291 ? 2.791 -28.969 -26.062 1 96.25 291 ASP B N 1
ATOM 5080 C CA . ASP B 1 291 ? 2.814 -30.312 -26.641 1 96.25 291 ASP B CA 1
ATOM 5081 C C . ASP B 1 291 ? 3.604 -31.266 -25.75 1 96.25 291 ASP B C 1
ATOM 5083 O O . ASP B 1 291 ? 3.299 -32.469 -25.688 1 96.25 291 ASP B O 1
ATOM 5087 N N . ASN B 1 292 ? 4.605 -30.766 -25.156 1 97.75 292 ASN B N 1
ATOM 5088 C CA . ASN B 1 292 ? 5.465 -31.547 -24.281 1 97.75 292 ASN B CA 1
ATOM 5089 C C . ASN B 1 292 ? 5.527 -30.938 -22.875 1 97.75 292 ASN B C 1
ATOM 5091 O O . ASN B 1 292 ? 6.023 -29.828 -22.703 1 97.75 292 ASN B O 1
ATOM 5095 N N . VAL B 1 293 ? 5.035 -31.734 -21.938 1 98.56 293 VAL B N 1
ATOM 5096 C CA . VAL B 1 293 ? 4.953 -31.219 -20.562 1 98.56 293 VAL B CA 1
ATOM 5097 C C . VAL B 1 293 ? 5.812 -32.094 -19.641 1 98.56 293 VAL B C 1
ATOM 5099 O O . VAL B 1 293 ? 5.688 -33.312 -19.641 1 98.56 293 VAL B O 1
ATOM 5102 N N . GLU B 1 294 ? 6.695 -31.438 -18.906 1 98.75 294 GLU B N 1
ATOM 5103 C CA . GLU B 1 294 ? 7.52 -32.125 -17.906 1 98.75 294 GLU B CA 1
ATOM 5104 C C . GLU B 1 294 ? 7.289 -31.547 -16.516 1 98.75 294 GLU B C 1
ATOM 5106 O O . GLU B 1 294 ? 7.203 -30.328 -16.344 1 98.75 294 GLU B O 1
ATOM 5111 N N . LEU B 1 295 ? 7.156 -32.469 -15.562 1 98.75 295 LEU B N 1
ATOM 5112 C CA . LEU B 1 295 ? 6.875 -32.062 -14.188 1 98.75 295 LEU B CA 1
ATOM 5113 C C . LEU B 1 295 ? 8.086 -32.312 -13.297 1 98.75 295 LEU B C 1
ATOM 5115 O O . LEU B 1 295 ? 8.695 -33.406 -13.367 1 98.75 295 LEU B O 1
ATOM 5119 N N . TYR B 1 296 ? 8.43 -31.344 -12.539 1 98.62 296 TYR B N 1
ATOM 5120 C CA . TYR B 1 296 ? 9.5 -31.422 -11.555 1 98.62 296 TYR B CA 1
ATOM 5121 C C . TYR B 1 296 ? 9 -31.078 -10.156 1 98.62 296 TYR B C 1
ATOM 5123 O O . TYR B 1 296 ? 8.18 -30.172 -9.992 1 98.62 296 TYR B O 1
ATOM 5131 N N . GLY B 1 297 ? 9.453 -31.812 -9.172 1 97.31 297 GLY B N 1
ATOM 5132 C CA . GLY B 1 297 ? 9.164 -31.438 -7.797 1 97.31 297 GLY B CA 1
ATOM 5133 C C . GLY B 1 297 ? 7.82 -31.938 -7.312 1 97.31 297 GLY B C 1
ATOM 5134 O O . GLY B 1 297 ? 7.277 -31.438 -6.328 1 97.31 297 GLY B O 1
ATOM 5135 N N . PHE B 1 298 ? 7.25 -32.844 -7.984 1 96.62 298 PHE B N 1
ATOM 5136 C CA . PHE B 1 298 ? 5.992 -33.438 -7.57 1 96.62 298 PHE B CA 1
ATOM 5137 C C . PHE B 1 298 ? 6.238 -34.781 -6.883 1 96.62 298 PHE B C 1
ATOM 5139 O O . PHE B 1 298 ? 6.547 -35.781 -7.539 1 96.62 298 PHE B O 1
ATOM 5146 N N . TRP B 1 299 ? 6.121 -34.75 -5.547 1 93.94 299 TRP B N 1
ATOM 5147 C CA . TRP B 1 299 ? 6.359 -35.938 -4.711 1 93.94 299 TRP B CA 1
ATOM 5148 C C . TRP B 1 299 ? 5.688 -35.781 -3.352 1 93.94 299 TRP B C 1
ATOM 5150 O O . TRP B 1 299 ? 6.145 -35 -2.51 1 93.94 299 TRP B O 1
ATOM 5160 N N . PRO B 1 300 ? 4.574 -36.5 -3.139 1 90.44 300 PRO B N 1
ATOM 5161 C CA . PRO B 1 300 ? 3.789 -36.25 -1.926 1 90.44 300 PRO B CA 1
ATOM 5162 C C . PRO B 1 300 ? 4.297 -37.062 -0.728 1 90.44 300 PRO B C 1
ATOM 5164 O O . PRO B 1 300 ? 3.664 -37.062 0.331 1 90.44 300 PRO B O 1
ATOM 5167 N N . PHE B 1 301 ? 5.434 -37.75 -0.872 1 88.56 301 PHE B N 1
ATOM 5168 C CA . PHE B 1 301 ? 5.91 -38.625 0.199 1 88.56 301 PHE B CA 1
ATOM 5169 C C . PHE B 1 301 ? 7.078 -37.969 0.937 1 88.56 301 PHE B C 1
ATOM 5171 O O . PHE B 1 301 ? 7.805 -37.156 0.368 1 88.56 301 PHE B O 1
ATOM 5178 N N . GLY B 1 302 ? 7.289 -38.406 2.133 1 88.31 302 GLY B N 1
ATOM 5179 C CA . GLY B 1 302 ? 8.281 -37.781 3 1 88.31 302 GLY B CA 1
ATOM 5180 C C . GLY B 1 302 ? 9.68 -38.344 2.795 1 88.31 302 GLY B C 1
ATOM 5181 O O . GLY B 1 302 ? 10.641 -37.844 3.371 1 88.31 302 GLY B O 1
ATOM 5182 N N . ASN B 1 303 ? 9.781 -39.406 2.002 1 90.88 303 ASN B N 1
ATOM 5183 C CA . ASN B 1 303 ? 11.078 -40.031 1.757 1 90.88 303 ASN B CA 1
ATOM 5184 C C . ASN B 1 303 ? 11.43 -40.031 0.271 1 90.88 303 ASN B C 1
ATOM 5186 O O . ASN B 1 303 ? 10.547 -40.188 -0.578 1 90.88 303 ASN B O 1
ATOM 5190 N N . HIS B 1 304 ? 12.695 -39.875 0.032 1 91.56 304 HIS B N 1
ATOM 5191 C CA . HIS B 1 304 ? 13.18 -39.906 -1.346 1 91.56 304 HIS B CA 1
ATOM 5192 C C . HIS B 1 304 ? 12.883 -41.219 -2.02 1 91.56 304 HIS B C 1
ATOM 5194 O O . HIS B 1 304 ? 13 -42.281 -1.392 1 91.56 304 HIS B O 1
ATOM 5200 N N . PRO B 1 305 ? 12.578 -41.25 -3.301 1 89.25 305 PRO B N 1
ATOM 5201 C CA . PRO B 1 305 ? 12.188 -42.5 -3.971 1 89.25 305 PRO B CA 1
ATOM 5202 C C . PRO B 1 305 ? 13.344 -43.469 -4.129 1 89.25 305 PRO B C 1
ATOM 5204 O O . PRO B 1 305 ? 13.133 -44.688 -4.117 1 89.25 305 PRO B O 1
ATOM 5207 N N . TYR B 1 306 ? 14.555 -43.062 -4.234 1 86 306 TYR B N 1
ATOM 5208 C CA . TYR B 1 306 ? 15.648 -44 -4.531 1 86 306 TYR B CA 1
ATOM 5209 C C . TYR B 1 306 ? 16.422 -44.344 -3.266 1 86 306 TYR B C 1
ATOM 5211 O O . TYR B 1 306 ? 16.656 -45.531 -2.988 1 86 306 TYR B O 1
ATOM 5219 N N . ASP B 1 307 ? 16.734 -43.375 -2.369 1 83.19 307 ASP B N 1
ATOM 5220 C CA . ASP B 1 307 ? 17.594 -43.656 -1.227 1 83.19 307 ASP B CA 1
ATOM 5221 C C . ASP B 1 307 ? 16.812 -43.594 0.082 1 83.19 307 ASP B C 1
ATOM 5223 O O . ASP B 1 307 ? 17.375 -43.812 1.158 1 83.19 307 ASP B O 1
ATOM 5227 N N . TYR B 1 308 ? 15.594 -43.25 0.034 1 87 308 TYR B N 1
ATOM 5228 C CA . TYR B 1 308 ? 14.609 -43.281 1.114 1 87 308 TYR B CA 1
ATOM 5229 C C . TYR B 1 308 ? 15.008 -42.375 2.252 1 87 308 TYR B C 1
ATOM 5231 O O . TYR B 1 308 ? 14.484 -42.469 3.361 1 87 308 TYR B O 1
ATOM 5239 N N . TYR B 1 309 ? 15.969 -41.5 2.023 1 87.69 309 TYR B N 1
ATOM 5240 C CA . TYR B 1 309 ? 16.266 -40.531 3.076 1 87.69 309 TYR B CA 1
ATOM 5241 C C . TYR B 1 309 ? 15.109 -39.562 3.26 1 87.69 309 TYR B C 1
ATOM 5243 O O . TYR B 1 309 ? 14.32 -39.344 2.338 1 87.69 309 TYR B O 1
ATOM 5251 N N . PRO B 1 310 ? 15.031 -39.062 4.426 1 90.38 310 PRO B N 1
ATOM 5252 C CA . PRO B 1 310 ? 13.938 -38.125 4.695 1 90.38 310 PRO B CA 1
ATOM 5253 C C . PRO B 1 310 ? 14.031 -36.844 3.869 1 90.38 310 PRO B C 1
ATOM 5255 O O . PRO B 1 310 ? 15.133 -36.344 3.631 1 90.38 310 PRO B O 1
ATOM 5258 N N . LEU B 1 311 ? 12.844 -36.375 3.463 1 91.62 311 LEU B N 1
ATOM 5259 C CA . LEU B 1 311 ? 12.734 -35.125 2.697 1 91.62 311 LEU B CA 1
ATOM 5260 C C . LEU B 1 311 ? 11.961 -34.062 3.48 1 91.62 311 LEU B C 1
ATOM 5262 O O . LEU B 1 311 ? 11.07 -34.406 4.266 1 91.62 311 LEU B O 1
ATOM 5266 N N . SER B 1 312 ? 12.375 -32.812 3.25 1 92.19 312 SER B N 1
ATOM 5267 C CA . SER B 1 312 ? 11.5 -31.734 3.674 1 92.19 312 SER B CA 1
ATOM 5268 C C . SER B 1 312 ? 10.266 -31.625 2.789 1 92.19 312 SER B C 1
ATOM 5270 O O . SER B 1 312 ? 10.258 -32.125 1.662 1 92.19 312 SER B O 1
ATOM 5272 N N . ASN B 1 313 ? 9.227 -31 3.297 1 90.19 313 ASN B N 1
ATOM 5273 C CA . ASN B 1 313 ? 8.008 -30.844 2.508 1 90.19 313 ASN B CA 1
ATOM 5274 C C . ASN B 1 313 ? 8.258 -30 1.258 1 90.19 313 ASN B C 1
ATOM 5276 O O . ASN B 1 313 ? 7.773 -30.328 0.176 1 90.19 313 ASN B O 1
ATOM 5280 N N . HIS B 1 314 ? 9.008 -28.969 1.437 1 94.44 314 HIS B N 1
ATOM 5281 C CA . HIS B 1 314 ? 9.461 -28.125 0.333 1 94.44 314 HIS B CA 1
ATOM 5282 C C . HIS B 1 314 ? 10.984 -28.125 0.238 1 94.44 314 HIS B C 1
ATOM 5284 O O . HIS B 1 314 ? 11.672 -28.375 1.229 1 94.44 314 HIS B O 1
ATOM 5290 N N . TYR B 1 315 ? 11.492 -27.781 -0.956 1 94.94 315 TYR B N 1
ATOM 5291 C CA . TYR B 1 315 ? 12.945 -27.781 -1.093 1 94.94 315 TYR B CA 1
ATOM 5292 C C . TYR B 1 315 ? 13.547 -26.578 -0.361 1 94.94 315 TYR B C 1
ATOM 5294 O O . TYR B 1 315 ? 14.766 -26.531 -0.153 1 94.94 315 TYR B O 1
ATOM 5302 N N . TYR B 1 316 ? 12.656 -25.672 0.16 1 94.25 316 TYR B N 1
ATOM 5303 C CA . TYR B 1 316 ? 13.18 -24.469 0.809 1 94.25 316 TYR B CA 1
ATOM 5304 C C . TYR B 1 316 ? 12.664 -24.359 2.24 1 94.25 316 TYR B C 1
ATOM 5306 O O . TYR B 1 316 ? 13.094 -23.484 2.994 1 94.25 316 TYR B O 1
ATOM 5314 N N . ASP B 1 317 ? 11.695 -25.203 2.607 1 90.75 317 ASP B N 1
ATOM 5315 C CA . ASP B 1 317 ? 11.242 -25.234 3.994 1 90.75 317 ASP B CA 1
ATOM 5316 C C . ASP B 1 317 ? 10.477 -26.516 4.297 1 90.75 317 ASP B C 1
ATOM 5318 O O . ASP B 1 317 ? 10.336 -27.375 3.428 1 90.75 317 ASP B O 1
ATOM 5322 N N . ASP B 1 318 ? 10.07 -26.688 5.602 1 90.75 318 ASP B N 1
ATOM 5323 C CA . ASP B 1 318 ? 9.359 -27.906 5.992 1 90.75 318 ASP B CA 1
ATOM 5324 C C . ASP B 1 318 ? 7.953 -27.578 6.496 1 90.75 318 ASP B C 1
ATOM 5326 O O . ASP B 1 318 ? 7.434 -28.266 7.375 1 90.75 318 ASP B O 1
ATOM 5330 N N . THR B 1 319 ? 7.43 -26.531 5.988 1 85.75 319 THR B N 1
ATOM 5331 C CA . THR B 1 319 ? 6.066 -26.188 6.375 1 85.75 319 THR B CA 1
ATOM 5332 C C . THR B 1 319 ? 5.086 -27.266 5.926 1 85.75 319 THR B C 1
ATOM 5334 O O . THR B 1 319 ? 5.195 -27.797 4.82 1 85.75 319 THR B O 1
ATOM 5337 N N . LYS B 1 320 ? 4.242 -27.531 6.844 1 76.56 320 LYS B N 1
ATOM 5338 C CA . LYS B 1 320 ? 3.289 -28.594 6.566 1 76.56 320 LYS B CA 1
ATOM 5339 C C . LYS B 1 320 ? 2.299 -28.188 5.48 1 76.56 320 LYS B C 1
ATOM 5341 O O . LYS B 1 320 ? 1.853 -27.047 5.441 1 76.56 320 LYS B O 1
ATOM 5346 N N . VAL B 1 321 ? 2.072 -29.125 4.672 1 68 321 VAL B N 1
ATOM 5347 C CA . VAL B 1 321 ? 1.135 -28.891 3.58 1 68 321 VAL B CA 1
ATOM 5348 C C . VAL B 1 321 ? -0.298 -29.031 4.086 1 68 321 VAL B C 1
ATOM 5350 O O . VAL B 1 321 ? -0.576 -29.859 4.965 1 68 321 VAL B O 1
ATOM 5353 N N . SER B 1 322 ? -1.095 -28.203 3.555 1 63.78 322 SER B N 1
ATOM 5354 C CA . SER B 1 322 ? -2.496 -28.203 3.967 1 63.78 322 SER B CA 1
ATOM 5355 C C . SER B 1 322 ? -3.166 -29.531 3.629 1 63.78 322 SER B C 1
ATOM 5357 O O . SER B 1 322 ? -2.887 -30.141 2.588 1 63.78 322 SER B O 1
ATOM 5359 N N . ALA B 1 323 ? -3.967 -30.047 4.535 1 58.84 323 ALA B N 1
ATOM 5360 C CA . ALA B 1 323 ? -4.703 -31.297 4.414 1 58.84 323 ALA B CA 1
ATOM 5361 C C . ALA B 1 323 ? -5.844 -31.172 3.408 1 58.84 323 ALA B C 1
ATOM 5363 O O . ALA B 1 323 ? -6.488 -32.156 3.059 1 58.84 323 ALA B O 1
ATOM 5364 N N . MET B 1 324 ? -5.898 -30.094 2.838 1 57.75 324 MET B N 1
ATOM 5365 C CA . MET B 1 324 ? -7.066 -29.828 1.998 1 57.75 324 MET B CA 1
ATOM 5366 C C . MET B 1 324 ? -6.938 -30.547 0.653 1 57.75 324 MET B C 1
ATOM 5368 O O . MET B 1 324 ? -7.934 -30.75 -0.039 1 57.75 324 MET B O 1
ATOM 5372 N N . HIS B 1 325 ? -5.781 -30.969 0.36 1 67.44 325 HIS B N 1
ATOM 5373 C CA . HIS B 1 325 ? -5.566 -31.562 -0.961 1 67.44 325 HIS B CA 1
ATOM 5374 C C . HIS B 1 325 ? -5.266 -33.062 -0.864 1 67.44 325 HIS B C 1
ATOM 5376 O O . HIS B 1 325 ? -4.641 -33.5 0.097 1 67.44 325 HIS B O 1
ATOM 5382 N N . ALA B 1 326 ? -5.941 -33.75 -1.786 1 70.25 326 ALA B N 1
ATOM 5383 C CA . ALA B 1 326 ? -5.598 -35.156 -1.883 1 70.25 326 ALA B CA 1
ATOM 5384 C C . ALA B 1 326 ? -4.348 -35.375 -2.73 1 70.25 326 ALA B C 1
ATOM 5386 O O . ALA B 1 326 ? -4.418 -35.938 -3.828 1 70.25 326 ALA B O 1
ATOM 5387 N N . MET B 1 327 ? -3.227 -35.031 -2.156 1 80.62 327 MET B N 1
ATOM 5388 C CA . MET B 1 327 ? -1.983 -34.969 -2.92 1 80.62 327 MET B CA 1
ATOM 5389 C C . MET B 1 327 ? -1.604 -36.375 -3.428 1 80.62 327 MET B C 1
ATOM 5391 O O . MET B 1 327 ? -1.237 -36.531 -4.594 1 80.62 327 MET B O 1
ATOM 5395 N N . PRO B 1 328 ? -1.901 -37.406 -2.629 1 82 328 PRO B N 1
ATOM 5396 C CA . PRO B 1 328 ? -1.55 -38.75 -3.133 1 82 328 PRO B CA 1
ATOM 5397 C C . PRO B 1 328 ? -2.418 -39.156 -4.312 1 82 328 PRO B C 1
ATOM 5399 O O . PRO B 1 328 ? -1.921 -39.781 -5.254 1 82 328 PRO B O 1
ATOM 5402 N N . ALA B 1 329 ? -3.66 -38.781 -4.227 1 89.31 329 ALA B N 1
ATOM 5403 C CA . ALA B 1 329 ? -4.559 -39.156 -5.32 1 89.31 329 ALA B CA 1
ATOM 5404 C C . ALA B 1 329 ? -4.191 -38.406 -6.598 1 89.31 329 ALA B C 1
ATOM 5406 O O . ALA B 1 329 ? -4.199 -38.969 -7.688 1 89.31 329 ALA B O 1
ATOM 5407 N N . GLU B 1 330 ? -3.9 -37.156 -6.504 1 93.81 330 GLU B N 1
ATOM 5408 C CA . GLU B 1 330 ? -3.467 -36.344 -7.652 1 93.81 330 GLU B CA 1
ATOM 5409 C C . GLU B 1 330 ? -2.168 -36.906 -8.242 1 93.81 330 GLU B C 1
ATOM 5411 O O . GLU B 1 330 ? -2.031 -37.031 -9.461 1 93.81 330 GLU B O 1
ATOM 5416 N N . PHE B 1 331 ? -1.329 -37.25 -7.324 1 94.56 331 PHE B N 1
ATOM 5417 C CA . PHE B 1 331 ? -0.052 -37.812 -7.773 1 94.56 331 PHE B CA 1
ATOM 5418 C C . PHE B 1 331 ? -0.255 -39.094 -8.547 1 94.56 331 PHE B C 1
ATOM 5420 O O . PHE B 1 331 ? 0.409 -39.344 -9.562 1 94.56 331 PHE B O 1
ATOM 5427 N N . ASN B 1 332 ? -1.113 -39.938 -8.094 1 93.06 332 ASN B N 1
ATOM 5428 C CA . ASN B 1 332 ? -1.396 -41.188 -8.781 1 93.06 332 ASN B CA 1
ATOM 5429 C C . ASN B 1 332 ? -1.872 -40.938 -10.211 1 93.06 332 ASN B C 1
ATOM 5431 O O . ASN B 1 332 ? -1.524 -41.688 -11.125 1 93.06 332 ASN B O 1
ATOM 5435 N N . ILE B 1 333 ? -2.633 -39.969 -10.383 1 95.62 333 ILE B N 1
ATOM 5436 C CA . ILE B 1 333 ? -3.105 -39.594 -11.711 1 95.62 333 ILE B CA 1
ATOM 5437 C C . ILE B 1 333 ? -1.936 -39.125 -12.562 1 95.62 333 ILE B C 1
ATOM 5439 O O . ILE B 1 333 ? -1.812 -39.5 -13.734 1 95.62 333 ILE B O 1
ATOM 5443 N N . LEU B 1 334 ? -1.081 -38.312 -11.992 1 96.88 334 LEU B N 1
ATOM 5444 C CA . LEU B 1 334 ? 0.085 -37.844 -12.727 1 96.88 334 LEU B CA 1
ATOM 5445 C C . LEU B 1 334 ? 0.993 -39 -13.133 1 96.88 334 LEU B C 1
ATOM 5447 O O . LEU B 1 334 ? 1.518 -39 -14.25 1 96.88 334 LEU B O 1
ATOM 5451 N N . LEU B 1 335 ? 1.132 -39.938 -12.234 1 96.19 335 LEU B N 1
ATOM 5452 C CA . LEU B 1 335 ? 1.938 -41.094 -12.516 1 96.19 335 LEU B CA 1
ATOM 5453 C C . LEU B 1 335 ? 1.326 -41.938 -13.648 1 96.19 335 LEU B C 1
ATOM 5455 O O . LEU B 1 335 ? 2.047 -42.438 -14.5 1 96.19 335 LEU B O 1
ATOM 5459 N N . GLN B 1 336 ? 0.066 -42.031 -13.625 1 95.38 336 GLN B N 1
ATOM 5460 C CA . GLN B 1 336 ? -0.631 -42.75 -14.695 1 95.38 336 GLN B CA 1
ATOM 5461 C C . GLN B 1 336 ? -0.402 -42.062 -16.047 1 95.38 336 GLN B C 1
ATOM 5463 O O . GLN B 1 336 ? -0.104 -42.719 -17.047 1 95.38 336 GLN B O 1
ATOM 5468 N N . LEU B 1 337 ? -0.522 -40.75 -16.078 1 97.69 337 LEU B N 1
ATOM 5469 C CA . LEU B 1 337 ? -0.303 -39.969 -17.297 1 97.69 337 LEU B CA 1
ATOM 5470 C C . LEU B 1 337 ? 1.143 -40.094 -17.766 1 97.69 337 LEU B C 1
ATOM 5472 O O . LEU B 1 337 ? 1.408 -40.125 -18.969 1 97.69 337 LEU B O 1
ATOM 5476 N N . HIS B 1 338 ? 2.033 -40.156 -16.844 1 97.81 338 HIS B N 1
ATOM 5477 C CA . HIS B 1 338 ? 3.43 -40.438 -17.172 1 97.81 338 HIS B CA 1
ATOM 5478 C C . HIS B 1 338 ? 3.582 -41.781 -17.859 1 97.81 338 HIS B C 1
ATOM 5480 O O . HIS B 1 338 ? 4.234 -41.875 -18.891 1 97.81 338 HIS B O 1
ATOM 5486 N N . SER B 1 339 ? 2.975 -42.781 -17.266 1 96.25 339 SER B N 1
ATOM 5487 C CA . SER B 1 339 ? 3.074 -44.156 -17.797 1 96.25 339 SER B CA 1
ATOM 5488 C C . SER B 1 339 ? 2.451 -44.25 -19.188 1 96.25 339 SER B C 1
ATOM 5490 O O . SER B 1 339 ? 2.895 -45.031 -20.016 1 96.25 339 SER B O 1
ATOM 5492 N N . GLU B 1 340 ? 1.499 -43.406 -19.406 1 96.56 340 GLU B N 1
ATOM 5493 C CA . GLU B 1 340 ? 0.788 -43.438 -20.688 1 96.56 340 GLU B CA 1
ATOM 5494 C C . GLU B 1 340 ? 1.503 -42.562 -21.719 1 96.56 340 GLU B C 1
ATOM 5496 O O . GLU B 1 340 ? 1.038 -42.438 -22.859 1 96.56 340 GLU B O 1
ATOM 5501 N N . GLY B 1 341 ? 2.566 -41.906 -21.312 1 97.75 341 GLY B N 1
ATOM 5502 C CA . GLY B 1 341 ? 3.365 -41.125 -22.234 1 97.75 341 GLY B CA 1
ATOM 5503 C C . GLY B 1 341 ? 2.744 -39.75 -22.531 1 97.75 341 GLY B C 1
ATOM 5504 O O . GLY B 1 341 ? 3.016 -39.188 -23.578 1 97.75 341 GLY B O 1
ATOM 5505 N N . VAL B 1 342 ? 1.854 -39.281 -21.688 1 98.31 342 VAL B N 1
ATOM 5506 C CA . VAL B 1 342 ? 1.152 -38.031 -21.906 1 98.31 342 VAL B CA 1
ATOM 5507 C C . VAL B 1 342 ? 1.994 -36.875 -21.375 1 98.31 342 VAL B C 1
ATOM 5509 O O . VAL B 1 342 ? 2.053 -35.781 -21.984 1 98.31 342 VAL B O 1
ATOM 5512 N N . LEU B 1 343 ? 2.598 -37.062 -20.281 1 98.62 343 LEU B N 1
ATOM 5513 C CA . LEU B 1 343 ? 3.537 -36.125 -19.672 1 98.62 343 LEU B CA 1
ATOM 5514 C C . LEU B 1 343 ? 4.684 -36.875 -19 1 98.62 343 LEU B C 1
ATOM 5516 O O . LEU B 1 343 ? 4.602 -38.094 -18.766 1 98.62 343 LEU B O 1
ATOM 5520 N N . LYS B 1 344 ? 5.75 -36.156 -18.812 1 98.31 344 LYS B N 1
ATOM 5521 C CA . LYS B 1 344 ? 6.914 -36.781 -18.188 1 98.31 344 LYS B CA 1
ATOM 5522 C C . LYS B 1 344 ? 7.098 -36.25 -16.75 1 98.31 344 LYS B C 1
ATOM 5524 O O . LYS B 1 344 ? 7.188 -35.062 -16.516 1 98.31 344 LYS B O 1
ATOM 5529 N N . LEU B 1 345 ? 7.098 -37.188 -15.852 1 97.62 345 LEU B N 1
ATOM 5530 C CA . LEU B 1 345 ? 7.367 -36.906 -14.445 1 97.62 345 LEU B CA 1
ATOM 5531 C C . LEU B 1 345 ? 8.828 -37.188 -14.109 1 97.62 345 LEU B C 1
ATOM 5533 O O . LEU B 1 345 ? 9.359 -38.25 -14.461 1 97.62 345 LEU B O 1
ATOM 5537 N N . HIS B 1 346 ? 9.523 -36.219 -13.5 1 96.94 346 HIS B N 1
ATOM 5538 C CA . HIS B 1 346 ? 10.906 -36.406 -13.07 1 96.94 346 HIS B CA 1
ATOM 5539 C C . HIS B 1 346 ? 10.977 -36.719 -11.578 1 96.94 346 HIS B C 1
ATOM 5541 O O . HIS B 1 346 ? 10.617 -35.844 -10.758 1 96.94 346 HIS B O 1
ATOM 5547 N N . LEU B 1 347 ? 11.492 -37.812 -11.172 1 93.88 347 LEU B N 1
ATOM 5548 C CA . LEU B 1 347 ? 11.562 -38.219 -9.766 1 93.88 347 LEU B CA 1
ATOM 5549 C C . LEU B 1 347 ? 13.016 -38.406 -9.328 1 93.88 347 LEU B C 1
ATOM 5551 O O . LEU B 1 347 ? 13.281 -38.688 -8.164 1 93.88 347 LEU B O 1
ATOM 5555 N N . GLY B 1 348 ? 13.961 -38.188 -10.148 1 85.38 348 GLY B N 1
ATOM 5556 C CA . GLY B 1 348 ? 15.375 -38.312 -9.836 1 85.38 348 GLY B CA 1
ATOM 5557 C C . GLY B 1 348 ? 16.203 -37.125 -10.289 1 85.38 348 GLY B C 1
ATOM 5558 O O . GLY B 1 348 ? 15.688 -36.031 -10.438 1 85.38 348 GLY B O 1
ATOM 5559 N N . ASN B 1 349 ? 17.469 -37.406 -10.383 1 89.06 349 ASN B N 1
ATOM 5560 C CA . ASN B 1 349 ? 18.406 -36.375 -10.828 1 89.06 349 ASN B CA 1
ATOM 5561 C C . ASN B 1 349 ? 18.312 -36.125 -12.336 1 89.06 349 ASN B C 1
ATOM 5563 O O . ASN B 1 349 ? 17.906 -37.031 -13.078 1 89.06 349 ASN B O 1
ATOM 5567 N N . CYS B 1 350 ? 18.531 -34.969 -12.68 1 92.56 350 CYS B N 1
ATOM 5568 C CA . CYS B 1 350 ? 18.531 -34.594 -14.094 1 92.56 350 CYS B CA 1
ATOM 5569 C C . CYS B 1 350 ? 19.953 -34.438 -14.617 1 92.56 350 CYS B C 1
ATOM 5571 O O . CYS B 1 350 ? 20.859 -34.062 -13.875 1 92.56 350 CYS B O 1
#

InterPro domains:
  IPR001675 Glycosyl transferase family 29 [PF00777] (96-342)
  IPR012163 Sialyltransferase [PIRSF005557] (60-350)
  IPR038578 GT29-like superfamiliy [G3DSA:3.90.1480.20] (68-350)
  IPR050943 Glycosyltransferase 29 (Sialyltransferase) [PTHR11987] (62-350)

Sequence (700 aa):
MGAQNSDVSWIVILLCLGSLLTTVTWYWLDNDVVFYKPPHPKKGLGKLSDVCKGCRKVIDKVKERYSQTWKKQEENSLKFRSRLRGQCNGSDMAIVTQANTPIGSELVYDATGWKKLKVTRELFNIFAKEHPFKTKRLDTCALVGNGGILTDSKCGKSIDSAQFIMRCNLPPLKNGYEEHVGIKTDLVTANPTIFVNKYKSLMNRRRPFVESLQTYGNALLLLPAFAFSFCTPVSMRAVYAVEDSNSPVRPVFLNPGYLQNLSVFWRNEGLKPGRLSTGFILTSLALEICDNVELYGFWPFGNHPYDYYPLSNHYYDDTKVSAMHAMPAEFNILLQLHSEGVLKLHLGNCMGAQNSDVSWIVILLCLGSLLTTVTWYWLDNDVVFYKPPHPKKGLGKLSDVCKGCRKVIDKVKERYSQTWKKQEENSLKFRSRLRGQCNGSDMAIVTQANTPIGSELVYDATGWKKLKVTRELFNIFAKEHPFKTKRLDTCALVGNGGILTDSKCGKSIDSAQFIMRCNLPPLKNGYEEHVGIKTDLVTANPTIFVNKYKSLMNRRRPFVESLQTYGNALLLLPAFAFSFCTPVSMRAVYAVEDSNSPVRPVFLNPGYLQNLSVFWRNEGLKPGRLSTGFILTSLALEICDNVELYGFWPFGNHPYDYYPLSNHYYDDTKVSAMHAMPAEFNILLQLHSEGVLKLHLGNC

Organism: Scomber scombrus (NCBI:txid13677)

Radius of gyration: 33.59 Å; Cα contacts (8 Å, |Δi|>4): 1145; chains: 2; bounding box: 82×101×88 Å

pLDDT: mean 85.56, std 21.08, range [22.77, 98.88]